Protein 4PXZ (pdb70)

Radius of gyration: 31.54 Å; Cα contacts (8 Å, |Δi|>4): 461; chains: 1; bounding box: 69×44×91 Å

Organism: Homo sapiens (NCBI:txid9606)

InterPro domains:
  IPR000276 G protein-coupled receptor, rhodopsin-like [PF00001] (49-298)
  IPR000276 G protein-coupled receptor, rhodopsin-like [PR00237] (27-51)
  IPR000276 G protein-coupled receptor, rhodopsin-like [PR00237] (59-80)
  IPR000276 G protein-coupled receptor, rhodopsin-like [PR00237] (104-126)
  IPR000276 G protein-coupled receptor, rhodopsin-like [PR00237] (140-161)
  IPR000276 G protein-coupled receptor, rhodopsin-like [PR00237] (190-213)
  IPR000276 G protein-coupled receptor, rhodopsin-like [PR00237] (234-258)
  IPR000276 G protein-coupled receptor, rhodopsin-like [PR00237] (280-306)
  IPR005394 P2Y12 purinoceptor [PR01569] (133-148)
  IPR005394 P2Y12 purinoceptor [PR01569] (218-246)
  IPR005394 P2Y12 purinoceptor [PR01569] (305-324)
  IPR005394 P2Y12 purinoceptor [cd15150] (26-310)
  IPR017452 GPCR, rhodopsin-like, 7TM [PS50262] (42-298)

Sequence (392 aa):
SLCTRDYKITQVLFPLLYTVLFFVGLITNGLAMRIFFQIRSKSNFIIFLKNTVISDLLMILTFPFKILSDAKLGTGPLRTFVCQVTSVIFYFTMYISISFLGLITIDRYQKTTRPPKNLLGAKILSVVIWAFMFLLSLPNMILTNRQPRDKNVKKCSFLKSEFGLVWHEIVNYICQVIFWINFLIVIVCYTLITKELYRSYVRTADLEDNWETLNDNLKVIEKADNAAQVKDALTKMRAAALDAQKATPPKLEDKSPDSPEMKDFRHHGFDILVGQIDDALKLANEGKVKEAQAAAEQLKTTRNAYIQKYLRGVGKVPRKKVNVKVFIIIAVFFICFVPFHFARIPYTLSQTRDVFDCTAENTLFYVKESTLWLTSLNACLNPFIYFFLCKSF

Structure (mmCIF, N/CA/C/O backbone):
data_4PXZ
#
_entry.id   4PXZ
#
_cell.length_a   65.110
_cell.length_b   104.170
_cell.length_c   169.430
_cell.angle_alpha   90.00
_cell.angle_beta   90.00
_cell.angle_gamma   90.00
#
_symmetry.space_group_name_H-M   'C 2 2 21'
#
loop_
_entity.id
_entity.type
_entity.pdbx_description
1 polymer 'P2Y purinoceptor 12, Soluble cytochrome b562'
2 non-polymer "2-(methylsulfanyl)adenosine 5'-(trihydrogen diphosphate)"
3 non-polymer CHOLESTEROL
4 non-polymer '(2R)-2,3-dihydroxypropyl (9Z)-octadec-9-enoate'
5 non-polymer DI(HYDROXYETHYL)ETHER
6 water water
#
loop_
_atom_site.group_PDB
_atom_site.id
_atom_site.type_symbol
_atom_site.label_atom_id
_atom_site.label_alt_id
_atom_site.label_comp_id
_atom_site.label_asym_id
_atom_site.label_entity_id
_atom_site.label_seq_id
_atom_site.pdbx_PDB_ins_code
_atom_site.Cartn_x
_atom_site.Cartn_y
_atom_site.Cartn_z
_atom_site.occupancy
_atom_site.B_iso_or_equiv
_atom_site.auth_seq_id
_atom_site.auth_comp_id
_atom_site.auth_asym_id
_atom_site.auth_atom_id
_atom_site.pdbx_PDB_model_num
ATOM 1 N N . SER A 1 24 ? 17.203 0.286 72.985 1.00 88.66 15 SER A N 1
ATOM 2 C CA . SER A 1 24 ? 16.713 1.342 73.869 1.00 89.49 15 SER A CA 1
ATOM 3 C C . SER A 1 24 ? 17.885 2.188 74.412 1.00 92.47 15 SER A C 1
ATOM 4 O O . SER A 1 24 ? 18.028 3.351 74.013 1.00 92.90 15 SER A O 1
ATOM 6 N N . LEU A 1 25 ? 18.740 1.590 75.287 1.00 86.67 16 LEU A N 1
ATOM 7 C CA . LEU A 1 25 ? 19.925 2.231 75.882 1.00 85.77 16 LEU A CA 1
ATOM 8 C C . LEU A 1 25 ? 21.024 2.476 74.835 1.00 84.88 16 LEU A C 1
ATOM 9 O O . LEU A 1 25 ? 21.948 3.263 75.076 1.00 85.05 16 LEU A O 1
ATOM 14 N N . CYS A 1 26 ? 20.911 1.797 73.676 1.00 76.69 17 CYS A N 1
ATOM 15 C CA . CYS A 1 26 ? 21.842 1.910 72.562 1.00 74.07 17 CYS A CA 1
ATOM 16 C C . CYS A 1 26 ? 21.623 3.215 71.798 1.00 78.30 17 CYS A C 1
ATOM 17 O O . CYS A 1 26 ? 20.488 3.557 71.449 1.00 77.82 17 CYS A O 1
ATOM 20 N N . THR A 1 27 ? 22.734 3.907 71.509 1.00 74.99 18 THR A N 1
ATOM 21 C CA . THR A 1 27 ? 22.775 5.168 70.764 1.00 75.16 18 THR A CA 1
ATOM 22 C C . THR A 1 27 ? 23.545 4.964 69.458 1.00 75.98 18 THR A C 1
ATOM 23 O O . THR A 1 27 ? 24.583 4.299 69.446 1.00 76.02 18 THR A O 1
ATOM 27 N N . ARG A 1 28 ? 23.034 5.545 68.367 1.00 69.75 19 ARG A N 1
ATOM 28 C CA . ARG A 1 28 ? 23.657 5.485 67.046 1.00 67.56 19 ARG A CA 1
ATOM 29 C C . ARG A 1 28 ? 24.118 6.888 66.642 1.00 72.79 19 ARG A C 1
ATOM 30 O O . ARG A 1 28 ? 23.327 7.835 66.690 1.00 73.32 19 ARG A O 1
ATOM 38 N N . ASP A 1 29 ? 25.399 7.024 66.266 1.00 69.87 20 ASP A N 1
ATOM 39 C CA . ASP A 1 29 ? 25.957 8.306 65.843 1.00 71.48 20 ASP A CA 1
ATOM 40 C C . ASP A 1 29 ? 25.516 8.607 64.401 1.00 74.81 20 ASP A C 1
ATOM 41 O O . ASP A 1 29 ? 25.888 7.885 63.468 1.00 73.44 20 ASP A O 1
ATOM 46 N N . TYR A 1 30 ? 24.685 9.651 64.242 1.00 71.43 21 TYR A N 1
ATOM 47 C CA . TYR A 1 30 ? 24.134 10.077 62.956 1.00 70.66 21 TYR A CA 1
ATOM 48 C C . TYR A 1 30 ? 24.781 11.397 62.472 1.00 76.07 21 TYR A C 1
ATOM 49 O O . TYR A 1 30 ? 24.355 11.936 61.450 1.00 76.42 21 TYR A O 1
ATOM 58 N N . LYS A 1 31 ? 25.816 11.895 63.180 1.00 73.05 22 LYS A N 1
ATOM 59 C CA . LYS A 1 31 ? 26.487 13.161 62.859 1.00 74.52 22 LYS A CA 1
ATOM 60 C C . LYS A 1 31 ? 27.264 13.113 61.539 1.00 78.41 22 LYS A C 1
ATOM 61 O O . LYS A 1 31 ? 27.290 14.115 60.827 1.00 79.53 22 LYS A O 1
ATOM 67 N N . ILE A 1 32 ? 27.891 11.977 61.216 1.00 74.14 23 ILE A N 1
ATOM 68 C CA . ILE A 1 32 ? 28.623 11.808 59.953 1.00 73.97 23 ILE A CA 1
ATOM 69 C C . ILE A 1 32 ? 27.594 11.409 58.864 1.00 77.08 23 ILE A C 1
ATOM 70 O O . ILE A 1 32 ? 27.674 11.889 57.734 1.00 77.64 23 ILE A O 1
ATOM 75 N N . THR A 1 33 ? 26.605 10.576 59.239 1.00 71.52 24 THR A N 1
ATOM 76 C CA . THR A 1 33 ? 25.517 10.093 58.396 1.00 69.74 24 THR A CA 1
ATOM 77 C C . THR A 1 33 ? 24.678 11.282 57.841 1.00 73.82 24 THR A C 1
ATOM 78 O O . THR A 1 33 ? 24.391 11.290 56.645 1.00 73.43 24 THR A O 1
ATOM 82 N N . GLN A 1 34 ? 24.320 12.280 58.685 1.00 70.54 25 GLN A N 1
ATOM 83 C CA . GLN A 1 34 ? 23.498 13.432 58.285 1.00 71.51 25 GLN A CA 1
ATOM 84 C C . GLN A 1 34 ? 24.234 14.423 57.343 1.00 76.33 25 GLN A C 1
ATOM 85 O O . GLN A 1 34 ? 23.578 15.263 56.723 1.00 77.53 25 GLN A O 1
ATOM 91 N N . VAL A 1 35 ? 25.569 14.334 57.239 1.00 71.63 26 VAL A N 1
ATOM 92 C CA . VAL A 1 35 ? 26.332 15.227 56.372 1.00 72.33 26 VAL A CA 1
ATOM 93 C C . VAL A 1 35 ? 26.810 14.456 55.131 1.00 74.39 26 VAL A C 1
ATOM 94 O O . VAL A 1 35 ? 26.684 14.970 54.019 1.00 74.62 26 VAL A O 1
ATOM 98 N N . LEU A 1 36 ? 27.346 13.234 55.317 1.00 68.45 27 LEU A N 1
ATOM 99 C CA . LEU A 1 36 ? 27.876 12.438 54.219 1.00 66.91 27 LEU A CA 1
ATOM 100 C C . LEU A 1 36 ? 26.775 11.905 53.289 1.00 69.38 27 LEU A C 1
ATOM 101 O O . LEU A 1 36 ? 26.853 12.170 52.088 1.00 69.68 27 LEU A O 1
ATOM 106 N N . PHE A 1 37 ? 25.776 11.159 53.815 1.00 63.73 28 PHE A N 1
ATOM 107 C CA . PHE A 1 37 ? 24.748 10.538 52.968 1.00 62.17 28 PHE A CA 1
ATOM 108 C C . PHE A 1 37 ? 23.812 11.555 52.274 1.00 67.33 28 PHE A C 1
ATOM 109 O O . PHE A 1 37 ? 23.742 11.460 51.045 1.00 66.60 28 PHE A O 1
ATOM 117 N N . PRO A 1 38 ? 23.181 12.575 52.925 1.00 65.76 29 PRO A N 1
ATOM 118 C CA . PRO A 1 38 ? 22.388 13.548 52.148 1.00 67.51 29 PRO A CA 1
ATOM 119 C C . PRO A 1 38 ? 23.211 14.241 51.051 1.00 73.20 29 PRO A C 1
ATOM 120 O O . PRO A 1 38 ? 22.680 14.429 49.964 1.00 73.61 29 PRO A O 1
ATOM 124 N N . LEU A 1 39 ? 24.509 14.549 51.303 1.00 70.59 30 LEU A N 1
ATOM 125 C CA . LEU A 1 39 ? 25.419 15.167 50.327 1.00 71.77 30 LEU A CA 1
ATOM 126 C C . LEU A 1 39 ? 25.709 14.202 49.163 1.00 73.43 30 LEU A C 1
ATOM 127 O O . LEU A 1 39 ? 25.733 14.637 48.008 1.00 73.77 30 LEU A O 1
ATOM 132 N N . LEU A 1 40 ? 25.913 12.897 49.468 1.00 67.26 31 LEU A N 1
ATOM 133 C CA . LEU A 1 40 ? 26.165 11.852 48.467 1.00 64.81 31 LEU A CA 1
ATOM 134 C C . LEU A 1 40 ? 24.923 11.585 47.614 1.00 66.98 31 LEU A C 1
ATOM 135 O O . LEU A 1 40 ? 25.047 11.402 46.403 1.00 67.81 31 LEU A O 1
ATOM 140 N N . TYR A 1 41 ? 23.733 11.552 48.246 1.00 61.07 32 TYR A N 1
ATOM 141 C CA . TYR A 1 41 ? 22.470 11.282 47.564 1.00 59.90 32 TYR A CA 1
ATOM 142 C C . TYR A 1 41 ? 21.994 12.477 46.721 1.00 67.36 32 TYR A C 1
ATOM 143 O O . TYR A 1 41 ? 21.427 12.243 45.649 1.00 67.84 32 TYR A O 1
ATOM 152 N N . THR A 1 42 ? 22.243 13.739 47.175 1.00 65.32 33 THR A N 1
ATOM 153 C CA . THR A 1 42 ? 21.894 14.963 46.432 1.00 67.45 33 THR A CA 1
ATOM 154 C C . THR A 1 42 ? 22.604 14.943 45.065 1.00 72.01 33 THR A C 1
ATOM 155 O O . THR A 1 42 ? 21.952 15.177 44.043 1.00 72.44 33 THR A O 1
ATOM 159 N N . VAL A 1 43 ? 23.922 14.622 45.054 1.00 67.93 34 VAL A N 1
ATOM 160 C CA . VAL A 1 43 ? 24.733 14.514 43.837 1.00 67.75 34 VAL A CA 1
ATOM 161 C C . VAL A 1 43 ? 24.071 13.476 42.921 1.00 71.60 34 VAL A C 1
ATOM 162 O O . VAL A 1 43 ? 23.747 13.811 41.784 1.00 72.60 34 VAL A O 1
ATOM 166 N N . LEU A 1 44 ? 23.782 12.261 43.453 1.00 66.44 35 LEU A N 1
ATOM 167 C CA . LEU A 1 44 ? 23.142 11.172 42.712 1.00 64.92 35 LEU A CA 1
ATOM 168 C C . LEU A 1 44 ? 21.740 11.528 42.204 1.00 69.89 35 LEU A C 1
ATOM 169 O O . LEU A 1 44 ? 21.355 11.040 41.142 1.00 69.27 35 LEU A O 1
ATOM 174 N N . PHE A 1 45 ? 20.985 12.368 42.941 1.00 67.83 36 PHE A N 1
ATOM 175 C CA . PHE A 1 45 ? 19.644 12.790 42.531 1.00 69.10 36 PHE A CA 1
ATOM 176 C C . PHE A 1 45 ? 19.705 13.673 41.272 1.00 75.59 36 PHE A C 1
ATOM 177 O O . PHE A 1 45 ? 18.980 13.401 40.312 1.00 75.83 36 PHE A O 1
ATOM 185 N N . PHE A 1 46 ? 20.568 14.708 41.267 1.00 73.88 37 PHE A N 1
ATOM 186 C CA . PHE A 1 46 ? 20.689 15.603 40.112 1.00 75.94 37 PHE A CA 1
ATOM 187 C C . PHE A 1 46 ? 21.377 14.891 38.944 1.00 79.99 37 PHE A C 1
ATOM 188 O O . PHE A 1 46 ? 20.895 15.013 37.817 1.00 81.09 37 PHE A O 1
ATOM 196 N N . VAL A 1 47 ? 22.446 14.098 39.209 1.00 74.79 38 VAL A N 1
ATOM 197 C CA . VAL A 1 47 ? 23.142 13.315 38.176 1.00 73.68 38 VAL A CA 1
ATOM 198 C C . VAL A 1 47 ? 22.137 12.300 37.573 1.00 77.77 38 VAL A C 1
ATOM 199 O O . VAL A 1 47 ? 22.078 12.165 36.354 1.00 77.99 38 VAL A O 1
ATOM 203 N N . GLY A 1 48 ? 21.333 11.662 38.429 1.00 73.74 39 GLY A N 1
ATOM 204 C CA . GLY A 1 48 ? 20.316 10.693 38.029 1.00 73.23 39 GLY A CA 1
ATOM 205 C C . GLY A 1 48 ? 19.142 11.261 37.248 1.00 80.30 39 GLY A C 1
ATOM 206 O O . GLY A 1 48 ? 18.637 10.596 36.337 1.00 79.24 39 GLY A O 1
ATOM 207 N N . LEU A 1 49 ? 18.682 12.488 37.605 1.00 80.00 40 LEU A N 1
ATOM 208 C CA . LEU A 1 49 ? 17.566 13.160 36.921 1.00 82.57 40 LEU A CA 1
ATOM 209 C C . LEU A 1 49 ? 17.932 13.569 35.496 1.00 89.26 40 LEU A C 1
ATOM 210 O O . LEU A 1 49 ? 17.097 13.453 34.598 1.00 89.77 40 LEU A O 1
ATOM 215 N N . ILE A 1 50 ? 19.171 14.058 35.297 1.00 87.24 41 ILE A N 1
ATOM 216 C CA . ILE A 1 50 ? 19.652 14.516 33.996 1.00 88.92 41 ILE A CA 1
ATOM 217 C C . ILE A 1 50 ? 20.028 13.316 33.102 1.00 92.33 41 ILE A C 1
ATOM 218 O O . ILE A 1 50 ? 19.887 13.420 31.885 1.00 93.66 41 ILE A O 1
ATOM 223 N N . THR A 1 51 ? 20.479 12.194 33.694 1.00 86.90 42 THR A N 1
ATOM 224 C CA . THR A 1 51 ? 20.873 10.985 32.959 1.00 85.43 42 THR A CA 1
ATOM 225 C C . THR A 1 51 ? 19.628 10.243 32.455 1.00 89.72 42 THR A C 1
ATOM 226 O O . THR A 1 51 ? 19.596 9.850 31.289 1.00 89.34 42 THR A O 1
ATOM 230 N N . ASN A 1 52 ? 18.619 10.049 33.328 1.00 86.86 43 ASN A N 1
ATOM 231 C CA . ASN A 1 52 ? 17.387 9.333 32.992 1.00 87.08 43 ASN A CA 1
ATOM 232 C C . ASN A 1 52 ? 16.368 10.228 32.280 1.00 94.36 43 ASN A C 1
ATOM 233 O O . ASN A 1 52 ? 15.467 9.712 31.615 1.00 93.82 43 ASN A O 1
ATOM 238 N N . GLY A 1 53 ? 16.541 11.543 32.396 1.00 93.98 44 GLY A N 1
ATOM 239 C CA . GLY A 1 53 ? 15.708 12.520 31.706 1.00 97.32 44 GLY A CA 1
ATOM 240 C C . GLY A 1 53 ? 16.071 12.541 30.237 1.00 103.97 44 GLY A C 1
ATOM 241 O O . GLY A 1 53 ? 15.191 12.553 29.372 1.00 105.47 44 GLY A O 1
ATOM 242 N N . LEU A 1 54 ? 17.386 12.472 29.955 1.00 100.77 45 LEU A N 1
ATOM 243 C CA . LEU A 1 54 ? 17.949 12.436 28.607 1.00 101.89 45 LEU A CA 1
ATOM 244 C C . LEU A 1 54 ? 18.089 10.977 28.116 1.00 105.00 45 LEU A C 1
ATOM 245 O O . LEU A 1 54 ? 18.867 10.690 27.201 1.00 104.55 45 LEU A O 1
ATOM 250 N N . ALA A 1 55 ? 17.310 10.067 28.728 1.00 100.90 46 ALA A N 1
ATOM 251 C CA . ALA A 1 55 ? 17.215 8.648 28.386 1.00 99.25 46 ALA A CA 1
ATOM 252 C C . ALA A 1 55 ? 15.764 8.310 28.076 1.00 104.97 46 ALA A C 1
ATOM 253 O O . ALA A 1 55 ? 15.500 7.507 27.189 1.00 104.56 46 ALA A O 1
ATOM 255 N N . MET A 1 56 ? 14.826 8.949 28.799 1.00 103.33 47 MET A N 1
ATOM 256 C CA . MET A 1 56 ? 13.388 8.774 28.621 1.00 104.92 47 MET A CA 1
ATOM 257 C C . MET A 1 56 ? 12.945 9.485 27.352 1.00 111.85 47 MET A C 1
ATOM 258 O O . MET A 1 56 ? 12.266 8.885 26.520 1.00 112.26 47 MET A O 1
ATOM 263 N N . ARG A 1 57 ? 13.390 10.746 27.177 1.00 109.98 48 ARG A N 1
ATOM 264 C CA . ARG A 1 57 ? 13.084 11.599 26.027 1.00 112.41 48 ARG A CA 1
ATOM 265 C C . ARG A 1 57 ? 13.685 11.059 24.719 1.00 115.39 48 ARG A C 1
ATOM 266 O O . ARG A 1 57 ? 13.302 11.521 23.644 1.00 1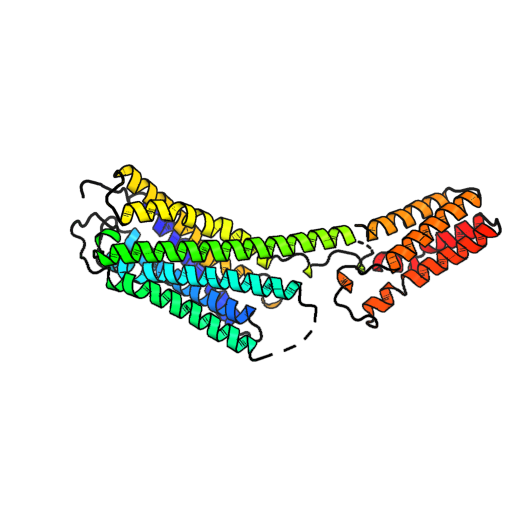17.76 48 ARG A O 1
ATOM 268 N N . ILE A 1 58 ? 14.600 10.077 24.808 1.00 108.41 49 ILE A N 1
ATOM 269 C CA . ILE A 1 58 ? 15.266 9.491 23.646 1.00 107.49 49 ILE A CA 1
ATOM 270 C C . ILE A 1 58 ? 14.759 8.057 23.386 1.00 109.82 49 ILE A C 1
ATOM 271 O O . ILE A 1 58 ? 14.375 7.763 22.250 1.00 110.95 49 ILE A O 1
ATOM 276 N N . PHE A 1 59 ? 14.771 7.172 24.417 1.00 103.33 50 PHE A N 1
ATOM 277 C CA . PHE A 1 59 ? 14.361 5.767 24.287 1.00 101.70 50 PHE A CA 1
ATOM 278 C C . PHE A 1 59 ? 12.850 5.593 24.112 1.00 106.82 50 PHE A C 1
ATOM 279 O O . PHE A 1 59 ? 12.445 4.643 23.442 1.00 106.47 50 PHE A O 1
ATOM 281 N N . PHE A 1 60 ? 12.014 6.485 24.691 1.00 104.58 51 PHE A N 1
ATOM 282 C CA . PHE A 1 60 ? 10.557 6.358 24.552 1.00 106.13 51 PHE A CA 1
ATOM 283 C C . PHE A 1 60 ? 10.040 6.949 23.226 1.00 111.83 51 PHE A C 1
ATOM 284 O O . PHE A 1 60 ? 8.850 6.816 22.921 1.00 113.36 51 PHE A O 1
ATOM 292 N N . GLN A 1 61 ? 10.939 7.547 22.423 1.00 107.89 52 GLN A N 1
ATOM 293 C CA . GLN A 1 61 ? 10.626 8.042 21.085 1.00 109.88 52 GLN A CA 1
ATOM 294 C C . GLN A 1 61 ? 10.700 6.870 20.107 1.00 112.02 52 GLN A C 1
ATOM 295 O O . GLN A 1 61 ? 9.838 6.742 19.234 1.00 113.76 52 GLN A O 1
ATOM 301 N N . ILE A 1 62 ? 11.725 5.995 20.288 1.00 104.47 53 ILE A N 1
ATOM 302 C CA . ILE A 1 62 ? 11.986 4.809 19.465 1.00 102.64 53 ILE A CA 1
ATOM 303 C C . ILE A 1 62 ? 10.939 3.712 19.782 1.00 104.56 53 ILE A C 1
ATOM 304 O O . ILE A 1 62 ? 10.494 3.582 20.927 1.00 103.27 53 ILE A O 1
ATOM 309 N N . ARG A 1 63 ? 10.537 2.954 18.744 1.00 100.40 54 ARG A N 1
ATOM 310 C CA . ARG A 1 63 ? 9.527 1.894 18.827 1.00 99.48 54 ARG A CA 1
ATOM 311 C C . ARG A 1 63 ? 10.055 0.624 19.516 1.00 97.12 54 ARG A C 1
ATOM 312 O O . ARG A 1 63 ? 11.255 0.343 19.480 1.00 93.98 54 ARG A O 1
ATOM 315 N N . SER A 1 64 ? 9.133 -0.144 20.127 1.00 91.94 55 SER A N 1
ATOM 316 C CA . SER A 1 64 ? 9.422 -1.401 20.810 1.00 89.00 55 SER A CA 1
ATOM 317 C C . SER A 1 64 ? 9.263 -2.572 19.846 1.00 92.75 55 SER A C 1
ATOM 318 O O . SER A 1 64 ? 8.262 -3.299 19.888 1.00 93.32 55 SER A O 1
ATOM 321 N N . LYS A 1 65 ? 10.258 -2.733 18.957 1.00 88.11 56 LYS A N 1
ATOM 322 C CA . LYS A 1 65 ? 10.280 -3.775 17.928 1.00 88.04 56 LYS A CA 1
ATOM 323 C C . LYS A 1 65 ? 11.037 -5.030 18.402 1.00 86.82 56 LYS A C 1
ATOM 324 O O . LYS A 1 65 ? 10.943 -6.081 17.754 1.00 87.11 56 LYS A O 1
ATOM 326 N N . SER A 1 66 ? 11.766 -4.921 19.537 1.00 77.88 57 SER A N 1
ATOM 327 C CA . SER A 1 66 ? 12.526 -6.026 20.134 1.00 73.67 57 SER A CA 1
ATOM 328 C C . SER A 1 66 ? 12.295 -6.127 21.653 1.00 73.95 57 SER A C 1
ATOM 329 O O . SER A 1 66 ? 11.902 -5.146 22.297 1.00 74.07 57 SER A O 1
ATOM 332 N N . ASN A 1 67 ? 12.557 -7.324 22.211 1.00 66.57 58 ASN A N 1
ATOM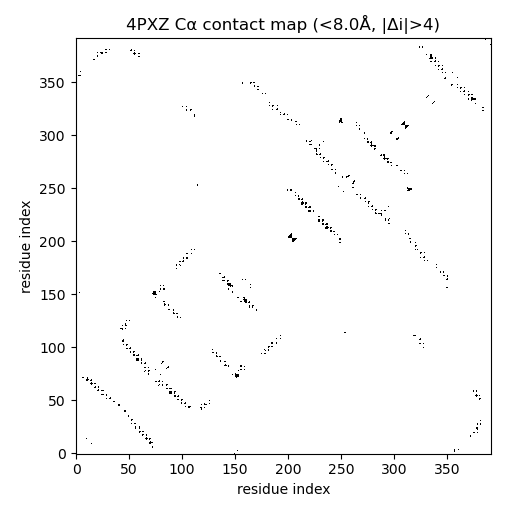 333 C CA . ASN A 1 67 ? 12.458 -7.639 23.633 1.00 63.48 58 ASN A CA 1
ATOM 334 C C . ASN A 1 67 ? 13.414 -6.774 24.442 1.00 65.04 58 ASN A C 1
ATOM 335 O O . ASN A 1 67 ? 13.033 -6.282 25.504 1.00 64.63 58 ASN A O 1
ATOM 340 N N . PHE A 1 68 ? 14.649 -6.580 23.920 1.00 59.46 59 PHE A N 1
ATOM 341 C CA . PHE A 1 68 ? 15.723 -5.786 24.509 1.00 57.30 59 PHE A CA 1
ATOM 342 C C . PHE A 1 68 ? 15.261 -4.365 24.834 1.00 63.18 59 PHE A C 1
ATOM 343 O O . PHE A 1 68 ? 15.481 -3.904 25.953 1.00 62.68 59 PHE A O 1
ATOM 351 N N . ILE A 1 69 ? 14.626 -3.684 23.867 1.00 62.00 60 ILE A N 1
ATOM 352 C CA . ILE A 1 69 ? 14.137 -2.313 24.026 1.00 63.09 60 ILE A CA 1
ATOM 353 C C . ILE A 1 69 ? 12.968 -2.298 25.018 1.00 68.23 60 ILE A C 1
ATOM 354 O O . ILE A 1 69 ? 12.885 -1.352 25.802 1.00 68.99 60 ILE A O 1
ATOM 359 N N . ILE A 1 70 ? 12.116 -3.357 25.038 1.00 64.54 61 ILE A N 1
ATOM 360 C CA . ILE A 1 70 ? 11.007 -3.469 26.003 1.00 64.15 61 ILE A CA 1
ATOM 361 C C . ILE A 1 70 ? 11.617 -3.544 27.412 1.00 64.32 61 ILE A C 1
ATOM 362 O O . ILE A 1 70 ? 11.205 -2.781 28.287 1.00 64.72 61 ILE A O 1
ATOM 367 N N . PHE A 1 71 ? 12.635 -4.410 27.597 1.00 58.04 62 PHE A N 1
ATOM 368 C CA . PHE A 1 71 ? 13.352 -4.608 28.865 1.00 55.35 62 PHE A CA 1
ATOM 369 C C . PHE A 1 71 ? 14.124 -3.357 29.261 1.00 61.88 62 PHE A C 1
ATOM 370 O O . PHE A 1 71 ? 14.166 -3.018 30.442 1.00 61.02 62 PHE A O 1
ATOM 378 N N . LEU A 1 72 ? 14.686 -2.649 28.266 1.00 61.01 63 LEU A N 1
ATOM 379 C CA . LEU A 1 72 ? 15.437 -1.404 28.443 1.00 61.31 63 LEU A CA 1
ATOM 380 C C . LEU A 1 72 ? 14.514 -0.245 28.867 1.00 66.11 63 LEU A C 1
ATOM 381 O O . LEU A 1 72 ? 14.919 0.589 29.676 1.00 65.27 63 LEU A O 1
ATOM 386 N N . LYS A 1 73 ? 13.279 -0.205 28.329 1.00 64.44 64 LYS A N 1
ATOM 387 C CA . LYS A 1 73 ? 12.269 0.810 28.662 1.00 65.68 64 LYS A CA 1
ATOM 388 C C . LYS A 1 73 ? 11.755 0.614 30.096 1.00 68.38 64 LYS A C 1
ATOM 389 O O . LYS A 1 73 ? 11.460 1.596 30.772 1.00 68.33 64 LYS A O 1
ATOM 395 N N . ASN A 1 74 ? 11.642 -0.646 30.553 1.00 64.29 65 ASN A N 1
ATOM 396 C CA . ASN A 1 74 ? 11.208 -0.966 31.918 1.00 63.98 65 ASN A CA 1
ATOM 397 C C . ASN A 1 74 ? 12.285 -0.550 32.919 1.00 67.57 65 ASN A C 1
ATOM 398 O O . ASN A 1 74 ? 11.964 -0.044 33.994 1.00 67.65 65 ASN A O 1
ATOM 403 N N . THR A 1 75 ? 13.563 -0.725 32.526 1.00 63.46 66 THR A N 1
ATOM 404 C CA . THR A 1 75 ? 14.766 -0.389 33.282 1.00 62.03 66 THR A CA 1
ATOM 405 C C . THR A 1 75 ? 14.862 1.140 33.482 1.00 67.85 66 THR A C 1
ATOM 406 O O . THR A 1 75 ? 15.166 1.562 34.594 1.00 67.22 66 THR A O 1
ATOM 410 N N . VAL A 1 76 ? 14.588 1.959 32.440 1.00 66.21 67 VAL A N 1
ATOM 411 C CA . VAL A 1 76 ? 14.686 3.420 32.559 1.00 67.20 67 VAL A CA 1
ATOM 412 C C . VAL A 1 76 ? 13.623 3.985 33.555 1.00 71.63 67 VAL A C 1
ATOM 413 O O . VAL A 1 76 ? 13.951 4.908 34.308 1.00 70.75 67 VAL A O 1
ATOM 417 N N . ILE A 1 77 ? 12.391 3.425 33.587 1.00 68.62 68 ILE A N 1
ATOM 418 C CA . ILE A 1 77 ? 11.366 3.962 34.482 1.00 69.32 68 ILE A CA 1
ATOM 419 C C . ILE A 1 77 ? 11.586 3.438 35.931 1.00 70.32 68 ILE A C 1
ATOM 420 O O . ILE A 1 77 ? 11.284 4.170 36.878 1.00 70.47 68 ILE A O 1
ATOM 425 N N . SER A 1 78 ? 12.125 2.206 36.100 1.00 63.96 69 SER A N 1
ATOM 426 C CA . SER A 1 78 ? 12.426 1.648 37.425 1.00 61.73 69 SER A CA 1
ATOM 427 C C . SER A 1 78 ? 13.581 2.425 38.057 1.00 64.41 69 SER A C 1
ATOM 428 O O . SER A 1 78 ? 13.623 2.567 39.276 1.00 63.62 69 SER A O 1
ATOM 431 N N . ASP A 1 79 ? 14.496 2.949 37.212 1.00 60.67 70 ASP A N 1
ATOM 432 C CA . ASP A 1 79 ? 15.603 3.820 37.604 1.00 59.82 70 ASP A CA 1
ATOM 433 C C . ASP A 1 79 ? 15.061 5.159 38.054 1.00 65.92 70 ASP A C 1
ATOM 434 O O . ASP A 1 79 ? 15.554 5.719 39.023 1.00 66.62 70 ASP A O 1
ATOM 439 N N . LEU A 1 80 ? 14.053 5.685 37.343 1.00 63.76 71 LEU A N 1
ATOM 440 C CA . LEU A 1 80 ? 13.477 6.978 37.666 1.00 65.32 71 LEU A CA 1
ATOM 441 C C . LEU A 1 80 ? 12.651 6.917 38.935 1.00 68.12 71 LEU A C 1
ATOM 442 O O . LEU A 1 80 ? 12.701 7.858 39.721 1.00 68.04 71 LEU A O 1
ATOM 447 N N . LEU A 1 81 ? 11.939 5.802 39.163 1.00 64.02 72 LEU A N 1
ATOM 448 C CA . LEU A 1 81 ? 11.159 5.597 40.381 1.00 64.17 72 LEU A CA 1
ATOM 449 C C . LEU A 1 81 ? 12.057 5.589 41.616 1.00 67.20 72 LEU A C 1
ATOM 450 O O . LEU A 1 81 ? 11.696 6.199 42.623 1.00 67.76 72 LEU A O 1
ATOM 455 N N . MET A 1 82 ? 13.238 4.939 41.535 1.00 62.18 73 MET A N 1
ATOM 456 C CA . MET A 1 82 ? 14.132 4.884 42.682 1.00 60.84 73 MET A CA 1
ATOM 457 C C . MET A 1 82 ? 14.937 6.189 42.863 1.00 63.45 73 MET A C 1
ATOM 458 O O . MET A 1 82 ? 15.346 6.464 43.987 1.00 63.10 73 MET A O 1
ATOM 463 N N . ILE A 1 83 ? 15.083 7.020 41.815 1.00 59.80 74 ILE A N 1
ATOM 464 C CA . ILE A 1 83 ? 15.756 8.326 41.909 1.00 59.93 74 ILE A CA 1
ATOM 465 C C . ILE A 1 83 ? 14.812 9.312 42.625 1.00 66.01 74 ILE A C 1
ATOM 466 O O . ILE A 1 83 ? 15.274 10.118 43.434 1.00 66.86 74 ILE A O 1
ATOM 471 N N . LEU A 1 84 ? 13.492 9.215 42.361 1.00 63.79 75 LEU A N 1
ATOM 472 C CA . LEU A 1 84 ? 12.458 10.077 42.961 1.00 65.57 75 LEU A CA 1
ATOM 473 C C . LEU A 1 84 ? 12.255 9.795 44.466 1.00 68.54 75 LEU A C 1
ATOM 474 O O . LEU A 1 84 ? 11.637 10.590 45.167 1.00 69.30 75 LEU A O 1
ATOM 479 N N . THR A 1 85 ? 12.790 8.664 44.938 1.00 63.86 76 THR A N 1
ATOM 480 C CA . THR A 1 85 ? 12.788 8.162 46.314 1.00 62.45 76 THR A CA 1
ATOM 481 C C . THR A 1 85 ? 13.852 8.916 47.159 1.00 64.62 76 THR A C 1
ATOM 482 O O . THR A 1 85 ? 13.666 9.080 48.367 1.00 65.10 76 THR A O 1
ATOM 486 N N . PHE A 1 86 ? 14.958 9.352 46.514 1.00 59.01 77 PHE A N 1
ATOM 487 C CA . PHE A 1 86 ? 16.103 10.019 47.139 1.00 57.62 77 PHE A CA 1
ATOM 488 C C . PHE A 1 86 ? 15.744 11.329 47.885 1.00 64.51 77 PHE A C 1
ATOM 489 O O . PHE A 1 86 ? 16.205 11.439 49.016 1.00 64.37 77 PHE A O 1
ATOM 497 N N . PRO A 1 87 ? 14.950 12.313 47.363 1.00 64.07 78 PRO A N 1
ATOM 498 C CA . PRO A 1 87 ? 14.681 13.538 48.160 1.00 65.78 78 PRO A CA 1
ATOM 499 C C . PRO A 1 87 ? 14.100 13.267 49.555 1.00 69.39 78 PRO A C 1
ATOM 500 O O . PRO A 1 87 ? 14.514 13.913 50.520 1.00 69.76 78 PRO A O 1
ATOM 504 N N . PHE A 1 88 ? 13.177 12.288 49.668 1.00 64.34 79 PHE A N 1
ATOM 505 C CA . PHE A 1 88 ? 12.559 11.884 50.930 1.00 62.91 79 PHE A CA 1
ATOM 506 C C . PHE A 1 88 ? 13.631 11.354 51.872 1.00 64.70 79 PHE A C 1
ATOM 507 O O . PHE A 1 88 ? 13.625 11.687 53.058 1.00 64.60 79 PHE A O 1
ATOM 515 N N . LYS A 1 89 ? 14.587 10.573 51.320 1.00 59.04 80 LYS A N 1
ATOM 516 C CA . LYS A 1 89 ? 15.704 10.001 52.069 1.00 56.43 80 LYS A CA 1
ATOM 517 C C . LYS A 1 89 ? 16.670 11.113 52.504 1.00 60.55 80 LYS A C 1
ATOM 518 O O . LYS A 1 89 ? 17.001 11.172 53.690 1.00 60.05 80 LYS A O 1
ATOM 524 N N . ILE A 1 90 ? 17.101 11.989 51.554 1.00 57.02 81 ILE A N 1
ATOM 525 C CA . ILE A 1 90 ? 18.029 13.111 51.783 1.00 57.66 81 ILE A CA 1
ATOM 526 C C . ILE A 1 90 ? 17.588 13.949 52.997 1.00 64.10 81 ILE A C 1
ATOM 527 O O . ILE A 1 90 ? 18.375 14.139 53.924 1.00 63.29 81 ILE A O 1
ATOM 532 N N . LEU A 1 91 ? 16.334 14.424 52.987 1.00 63.46 82 LEU A N 1
ATOM 533 C CA . LEU A 1 91 ? 15.785 15.299 54.020 1.00 65.53 82 LEU A CA 1
ATOM 534 C C . LEU A 1 91 ? 15.482 14.576 55.347 1.00 70.50 82 LEU A C 1
ATOM 535 O O . LEU A 1 91 ? 15.562 15.221 56.398 1.00 71.83 82 LEU A O 1
ATOM 540 N N . SER A 1 92 ? 15.150 13.265 55.322 1.00 65.95 83 SER A N 1
ATOM 541 C CA . SER A 1 92 ? 14.894 12.520 56.563 1.00 64.88 83 SER A CA 1
ATOM 542 C C . SER A 1 92 ? 16.219 12.163 57.242 1.00 68.35 83 SER A C 1
ATOM 543 O O . SER A 1 92 ? 16.327 12.257 58.470 1.00 68.18 83 SER A O 1
ATOM 546 N N . ASP A 1 93 ? 17.237 11.802 56.433 1.00 64.91 84 ASP A N 1
ATOM 547 C CA . ASP A 1 93 ? 18.578 11.455 56.909 1.00 64.39 84 ASP A CA 1
ATOM 548 C C . ASP A 1 93 ? 19.330 12.711 57.346 1.00 70.71 84 ASP A C 1
ATOM 549 O O . ASP A 1 93 ? 20.248 12.601 58.157 1.00 70.73 84 ASP A O 1
ATOM 554 N N . ALA A 1 94 ? 18.915 13.904 56.854 1.00 69.52 85 ALA A N 1
ATOM 555 C CA . ALA A 1 94 ? 19.489 15.203 57.233 1.00 70.97 85 ALA A CA 1
ATOM 556 C C . ALA A 1 94 ? 19.164 15.528 58.699 1.00 76.59 85 ALA A C 1
ATOM 557 O O . ALA A 1 94 ? 19.959 16.190 59.370 1.00 77.22 85 ALA A O 1
ATOM 559 N N . LYS A 1 95 ? 17.999 15.048 59.189 1.00 73.28 86 LYS A N 1
ATOM 560 C CA . LYS A 1 95 ? 17.552 15.219 60.570 1.00 73.79 86 LYS A CA 1
ATOM 561 C C . LYS A 1 95 ? 18.173 14.115 61.432 1.00 77.79 86 LYS A C 1
ATOM 562 O O . LYS A 1 95 ? 18.210 12.953 61.018 1.00 75.86 86 LYS A O 1
ATOM 568 N N . LEU A 1 96 ? 18.682 14.489 62.614 1.00 76.46 87 LEU A N 1
ATOM 569 C CA . LEU A 1 96 ? 19.326 13.582 63.566 1.00 75.56 87 LEU A CA 1
ATOM 570 C C . LEU A 1 96 ? 18.299 12.635 64.226 1.00 80.11 87 LEU A C 1
ATOM 571 O O . LEU A 1 96 ? 18.572 11.439 64.358 1.00 78.37 87 LEU A O 1
ATOM 576 N N . GLY A 1 97 ? 17.134 13.174 64.600 1.00 78.21 88 GLY A N 1
ATOM 577 C CA . GLY A 1 97 ? 16.046 12.414 65.214 1.00 77.51 88 GLY A CA 1
ATOM 578 C C . GLY A 1 97 ? 14.994 11.943 64.225 1.00 81.25 88 GLY A C 1
ATOM 579 O O . GLY A 1 97 ? 15.113 12.194 63.020 1.00 81.09 88 GLY A O 1
ATOM 580 N N . THR A 1 98 ? 13.943 11.260 64.731 1.00 77.12 89 THR A N 1
ATOM 581 C CA . THR A 1 98 ? 12.837 10.745 63.910 1.00 76.23 89 THR A CA 1
ATOM 582 C C . THR A 1 98 ? 11.781 11.856 63.681 1.00 80.55 89 THR A C 1
ATOM 583 O O . THR A 1 98 ? 11.901 12.952 64.234 1.00 82.26 89 THR A O 1
ATOM 587 N N . GLY A 1 99 ? 10.769 11.546 62.872 1.00 75.61 90 GLY A N 1
ATOM 588 C CA . GLY A 1 99 ? 9.671 12.450 62.545 1.00 76.73 90 GLY A CA 1
ATOM 589 C C . GLY A 1 99 ? 8.683 11.855 61.557 1.00 78.97 90 GLY A C 1
ATOM 590 O O . GLY A 1 99 ? 8.832 10.690 61.170 1.00 77.23 90 GLY A O 1
ATOM 591 N N . PRO A 1 100 ? 7.660 12.629 61.111 1.00 75.86 91 PRO A N 1
ATOM 592 C CA . PRO A 1 100 ? 6.684 12.075 60.153 1.00 75.04 91 PRO A CA 1
ATOM 593 C C . PRO A 1 100 ? 7.304 11.670 58.812 1.00 74.65 91 PRO A C 1
ATOM 594 O O . PRO A 1 100 ? 6.866 10.666 58.251 1.00 73.24 91 PRO A O 1
ATOM 598 N N . LEU A 1 101 ? 8.327 12.413 58.316 1.00 69.25 92 LEU A N 1
ATOM 599 C CA . LEU A 1 101 ? 8.995 12.110 57.043 1.00 67.31 92 LEU A CA 1
ATOM 600 C C . LEU A 1 101 ? 9.813 10.825 57.143 1.00 67.86 92 LEU A C 1
ATOM 601 O O . LEU A 1 101 ? 9.765 10.015 56.210 1.00 66.49 92 LEU A O 1
ATOM 606 N N . ARG A 1 102 ? 10.555 10.636 58.260 1.00 62.79 93 ARG A N 1
ATOM 607 C CA . ARG A 1 102 ? 11.357 9.429 58.493 1.00 59.89 93 ARG A CA 1
ATOM 608 C C . ARG A 1 102 ? 10.429 8.207 58.562 1.00 62.83 93 ARG A C 1
ATOM 609 O O . ARG A 1 102 ? 10.760 7.168 57.994 1.00 61.39 93 ARG A O 1
ATOM 617 N N . THR A 1 103 ? 9.247 8.357 59.192 1.00 60.68 94 THR A N 1
ATOM 618 C CA . THR A 1 103 ? 8.227 7.305 59.271 1.0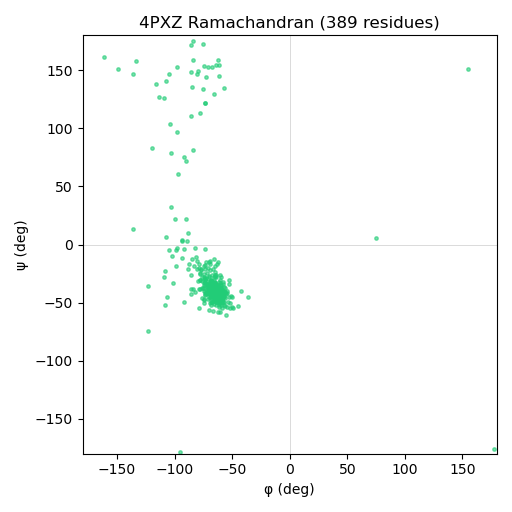0 59.92 94 THR A CA 1
ATOM 619 C C . THR A 1 103 ? 7.740 6.974 57.848 1.00 62.82 94 THR A C 1
ATOM 620 O O . THR A 1 103 ? 7.645 5.796 57.504 1.00 61.40 94 THR A O 1
ATOM 624 N N . PHE A 1 104 ? 7.502 8.014 57.018 1.00 60.08 95 PHE A N 1
ATOM 625 C CA . PHE A 1 104 ? 7.051 7.893 55.626 1.00 59.91 95 PHE A CA 1
ATOM 626 C C . PHE A 1 104 ? 8.107 7.184 54.747 1.00 62.23 95 PHE A C 1
ATOM 627 O O . PHE A 1 104 ? 7.734 6.398 53.880 1.00 62.52 95 PHE A O 1
ATOM 635 N N . VAL A 1 105 ? 9.405 7.449 54.979 1.00 56.89 96 VAL A N 1
ATOM 636 C CA . VAL A 1 105 ? 10.514 6.808 54.269 1.00 54.66 96 VAL A CA 1
ATOM 637 C C . VAL A 1 105 ? 10.521 5.302 54.624 1.00 58.15 96 VAL A C 1
ATOM 638 O O . VAL A 1 105 ? 10.553 4.456 53.731 1.00 56.88 96 VAL A O 1
ATOM 642 N N . CYS A 1 106 ? 10.436 4.990 55.923 1.00 55.98 97 CYS A N 1
ATOM 643 C CA . CYS A 1 106 ? 10.408 3.635 56.475 1.00 55.45 97 CYS A CA 1
ATOM 644 C C . CYS A 1 106 ? 9.263 2.800 55.903 1.00 58.25 97 CYS A C 1
ATOM 645 O O . CYS A 1 106 ? 9.447 1.633 55.563 1.00 55.36 97 CYS A O 1
ATOM 648 N N . GLN A 1 107 ? 8.078 3.414 55.830 1.00 56.88 98 GLN A N 1
ATOM 649 C CA . GLN A 1 107 ? 6.821 2.814 55.435 1.00 57.21 98 GLN A CA 1
ATOM 650 C C . GLN A 1 107 ? 6.593 2.802 53.923 1.00 60.94 98 GLN A C 1
ATOM 651 O O . GLN A 1 107 ? 6.024 1.832 53.432 1.00 60.61 98 GLN A O 1
ATOM 657 N N . VAL A 1 108 ? 6.985 3.859 53.181 1.00 57.26 99 VAL A N 1
ATOM 658 C CA . VAL A 1 108 ? 6.652 3.892 51.757 1.00 57.38 99 VAL A CA 1
ATOM 659 C C . VAL A 1 108 ? 7.880 4.044 50.827 1.00 60.49 99 VAL A C 1
ATOM 660 O O . VAL A 1 108 ? 8.216 3.075 50.147 1.00 58.48 99 VAL A O 1
ATOM 664 N N . THR A 1 109 ? 8.487 5.254 50.733 1.00 57.89 100 THR A N 1
ATOM 665 C CA . THR A 1 109 ? 9.550 5.561 49.761 1.00 56.52 100 THR A CA 1
ATOM 666 C C . THR A 1 109 ? 10.773 4.649 49.823 1.00 56.71 100 THR A C 1
ATOM 667 O O . THR A 1 109 ? 11.282 4.317 48.751 1.00 56.21 100 THR A O 1
ATOM 671 N N . SER A 1 110 ? 11.240 4.209 51.012 1.00 50.60 101 SER A N 1
ATOM 672 C CA . SER A 1 110 ? 12.406 3.303 51.001 1.00 47.65 101 SER A CA 1
ATOM 673 C C . SER A 1 110 ? 11.979 1.877 50.605 1.00 48.64 101 SER A C 1
ATOM 674 O O . SER A 1 110 ? 12.811 1.118 50.118 1.00 46.60 101 SER A O 1
ATOM 677 N N . VAL A 1 111 ? 10.680 1.538 50.762 1.00 45.97 102 VAL A N 1
ATOM 678 C CA . VAL A 1 111 ? 10.122 0.251 50.319 1.00 45.51 102 VAL A CA 1
ATOM 679 C C . VAL A 1 111 ? 10.076 0.267 48.779 1.00 50.63 102 VAL A C 1
ATOM 680 O O . VAL A 1 111 ? 10.445 -0.736 48.163 1.00 49.88 102 VAL A O 1
ATOM 684 N N . ILE A 1 112 ? 9.678 1.427 48.166 1.00 48.71 103 ILE A N 1
ATOM 685 C CA . ILE A 1 112 ? 9.628 1.624 46.709 1.00 49.10 103 ILE A CA 1
ATOM 686 C C . ILE A 1 112 ? 11.046 1.481 46.143 1.00 53.73 103 ILE A C 1
ATOM 687 O O . ILE A 1 112 ? 11.223 0.802 45.123 1.00 54.14 103 ILE A O 1
ATOM 692 N N . PHE A 1 113 ? 12.054 2.079 46.824 1.00 49.60 104 PHE A N 1
ATOM 693 C CA . PHE A 1 113 ? 13.457 1.962 46.416 1.00 48.25 104 PHE A CA 1
ATOM 694 C C . PHE A 1 113 ? 13.851 0.497 46.228 1.00 51.08 104 PHE A C 1
ATOM 695 O O . PHE A 1 113 ? 14.369 0.137 45.175 1.00 51.58 104 PHE A O 1
ATOM 703 N N . TYR A 1 114 ? 13.636 -0.329 47.264 1.00 45.47 105 TYR A N 1
ATOM 704 C CA . TYR A 1 114 ? 14.000 -1.737 47.254 1.00 43.40 105 TYR A CA 1
ATOM 705 C C . TYR A 1 114 ? 13.255 -2.543 46.205 1.00 48.75 105 TYR A C 1
ATOM 706 O O . TYR A 1 114 ? 13.900 -3.318 45.514 1.00 46.39 105 TYR A O 1
ATOM 715 N N . PHE A 1 115 ? 11.914 -2.383 46.075 1.00 49.82 106 PHE A N 1
ATOM 716 C CA . PHE A 1 115 ? 11.158 -3.179 45.107 1.00 51.18 106 PHE A CA 1
ATOM 717 C C . PHE A 1 115 ? 11.514 -2.779 43.645 1.00 55.31 106 PHE A C 1
ATOM 718 O O . PHE A 1 115 ? 11.547 -3.666 42.791 1.00 54.25 106 PHE A O 1
ATOM 726 N N . THR A 1 116 ? 11.866 -1.497 43.379 1.00 52.67 107 THR A N 1
ATOM 727 C CA . THR A 1 116 ? 12.293 -1.077 42.033 1.00 53.15 107 THR A CA 1
ATOM 728 C C . THR A 1 116 ? 13.758 -1.510 41.778 1.00 55.14 107 THR A C 1
ATOM 729 O O . THR A 1 116 ? 14.141 -1.687 40.614 1.00 55.04 107 THR A O 1
ATOM 733 N N . MET A 1 117 ? 14.569 -1.681 42.856 1.00 49.14 108 MET A N 1
ATOM 734 C CA . MET A 1 117 ? 15.957 -2.135 42.754 1.00 47.54 108 MET A CA 1
ATOM 735 C C . MET A 1 117 ? 15.982 -3.574 42.244 1.00 50.39 108 MET A C 1
ATOM 736 O O . MET A 1 117 ? 16.779 -3.899 41.363 1.00 50.52 108 MET A O 1
ATOM 741 N N . TYR A 1 118 ? 15.078 -4.423 42.764 1.00 45.58 109 TYR A N 1
ATOM 742 C CA . TYR A 1 118 ? 15.002 -5.824 42.359 1.00 44.32 109 TYR A CA 1
ATOM 743 C C . TYR A 1 118 ? 14.283 -5.964 41.018 1.00 49.54 109 TYR A C 1
ATOM 744 O O . TYR A 1 118 ? 14.4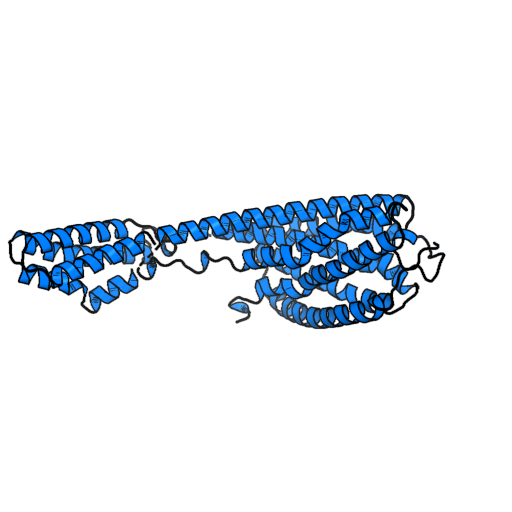73 -6.978 40.342 1.00 49.51 109 TYR A O 1
ATOM 753 N N . ILE A 1 119 ? 13.548 -4.910 40.589 1.00 46.46 110 ILE A N 1
ATOM 754 C CA . ILE A 1 119 ? 12.931 -4.845 39.268 1.00 47.15 110 ILE A CA 1
ATOM 755 C C . ILE A 1 119 ? 14.087 -4.663 38.262 1.00 50.13 110 ILE A C 1
ATOM 756 O O . ILE A 1 119 ? 14.165 -5.421 37.301 1.00 50.60 110 ILE A O 1
ATOM 761 N N . SER A 1 120 ? 15.022 -3.727 38.549 1.00 45.89 111 SER A N 1
ATOM 762 C CA . SER A 1 120 ? 16.232 -3.449 37.765 1.00 45.29 111 SER A CA 1
ATOM 763 C C . SER A 1 120 ? 17.109 -4.686 37.606 1.00 48.62 111 SER A C 1
ATOM 764 O O . SER A 1 120 ? 17.487 -4.999 36.478 1.00 49.71 111 SER A O 1
ATOM 767 N N . ILE A 1 121 ? 17.413 -5.399 38.719 1.00 43.57 112 ILE A N 1
ATOM 768 C CA . ILE A 1 121 ? 18.239 -6.620 38.741 1.00 42.03 112 ILE A CA 1
ATOM 769 C C . ILE A 1 121 ? 17.598 -7.714 37.853 1.00 47.50 112 ILE A C 1
ATOM 770 O O . ILE A 1 121 ? 18.321 -8.431 37.165 1.00 46.92 112 ILE A O 1
ATOM 775 N N . SER A 1 122 ? 16.255 -7.832 37.880 1.00 45.59 113 SER A N 1
ATOM 776 C CA . SER A 1 122 ? 15.499 -8.802 37.088 1.00 46.26 113 SER A CA 1
ATOM 777 C C . SER A 1 122 ? 15.623 -8.512 35.593 1.00 51.19 113 SER A C 1
ATOM 778 O O . SER A 1 122 ? 15.850 -9.442 34.814 1.00 51.01 113 SER A O 1
ATOM 781 N N . PHE A 1 123 ? 15.503 -7.225 35.197 1.00 47.78 114 PHE A N 1
ATOM 782 C CA . PHE A 1 123 ? 15.594 -6.836 33.793 1.00 48.16 114 PHE A CA 1
ATOM 783 C C . PHE A 1 123 ? 17.032 -6.888 33.291 1.00 49.55 114 PHE A C 1
ATOM 784 O O . PHE A 1 123 ? 17.232 -7.158 32.104 1.00 49.25 114 PHE A O 1
ATOM 792 N N . LEU A 1 124 ? 18.029 -6.698 34.189 1.00 43.72 115 LEU A N 1
ATOM 793 C CA . LEU A 1 124 ? 19.440 -6.789 33.810 1.00 41.58 115 LEU A CA 1
ATOM 794 C C . LEU A 1 124 ? 19.773 -8.230 33.498 1.00 46.10 115 LEU A C 1
ATOM 795 O O . LEU A 1 124 ? 20.464 -8.489 32.510 1.00 46.06 115 LEU A O 1
ATOM 800 N N . GLY A 1 125 ? 19.195 -9.150 34.273 1.00 43.39 116 GLY A N 1
ATOM 801 C CA . GLY A 1 125 ? 19.310 -10.588 34.069 1.00 43.57 116 GLY A CA 1
ATOM 802 C C . GLY A 1 125 ? 18.632 -11.000 32.774 1.00 50.62 116 GLY A C 1
ATOM 803 O O . GLY A 1 125 ? 19.157 -11.849 32.054 1.00 52.32 116 GLY A O 1
ATOM 804 N N . LEU A 1 126 ? 17.496 -10.343 32.427 1.00 47.05 117 LEU A N 1
ATOM 805 C CA . LEU A 1 126 ? 16.751 -10.604 31.195 1.00 47.75 117 LEU A CA 1
ATOM 806 C C . LEU A 1 126 ? 17.465 -10.038 29.968 1.00 51.73 117 LEU A C 1
ATOM 807 O O . LEU A 1 126 ? 17.512 -10.726 28.951 1.00 51.88 117 LEU A O 1
ATOM 812 N N . ILE A 1 127 ? 18.010 -8.796 30.055 1.00 48.43 118 ILE A N 1
ATOM 813 C CA . ILE A 1 127 ? 18.779 -8.122 28.990 1.00 48.67 118 ILE A CA 1
ATOM 814 C C . ILE A 1 127 ? 19.999 -8.991 28.610 1.00 52.78 118 ILE A C 1
ATOM 815 O O . ILE A 1 127 ? 20.291 -9.161 27.417 1.00 53.54 118 ILE A O 1
ATOM 820 N N . THR A 1 128 ? 20.660 -9.573 29.630 1.00 47.51 119 THR A N 1
ATOM 821 C CA . THR A 1 128 ? 21.829 -10.446 29.494 1.00 46.33 119 THR A CA 1
ATOM 822 C C . THR A 1 128 ? 21.456 -11.735 28.728 1.00 50.20 119 THR A C 1
ATOM 823 O O . THR A 1 128 ? 22.216 -12.133 27.849 1.00 49.33 119 THR A O 1
ATOM 827 N N . ILE A 1 129 ? 20.307 -12.377 29.061 1.00 47.96 120 ILE A N 1
ATOM 828 C CA . ILE A 1 129 ? 19.838 -13.599 28.374 1.00 49.29 120 ILE A CA 1
ATOM 829 C C . ILE A 1 129 ? 19.549 -13.243 26.902 1.00 54.53 120 ILE A C 1
ATOM 830 O O . ILE A 1 129 ? 19.976 -13.969 25.999 1.00 54.34 120 ILE A O 1
ATOM 835 N N . ASP A 1 130 ? 18.870 -12.095 26.685 1.00 51.73 121 ASP A N 1
ATOM 836 C CA . ASP A 1 130 ? 18.506 -11.560 25.376 1.00 53.56 121 ASP A CA 1
ATOM 837 C C . ASP A 1 130 ? 19.748 -11.299 24.520 1.00 57.59 121 ASP A C 1
ATOM 838 O O . ASP A 1 130 ? 19.817 -11.777 23.391 1.00 57.69 121 ASP A O 1
ATOM 843 N N . ARG A 1 131 ? 20.721 -10.562 25.074 1.00 53.60 122 ARG A N 1
ATOM 844 C CA . ARG A 1 131 ? 21.970 -10.220 24.403 1.00 52.92 122 ARG A CA 1
ATOM 845 C C . ARG A 1 131 ? 22.825 -11.470 24.158 1.00 56.90 122 ARG A C 1
ATOM 846 O O . ARG A 1 131 ? 23.451 -11.549 23.101 1.00 57.54 122 ARG A O 1
ATOM 854 N N . TYR A 1 132 ? 22.802 -12.467 25.074 1.00 52.56 123 TYR A N 1
ATOM 855 C CA . TYR A 1 132 ? 23.542 -13.713 24.85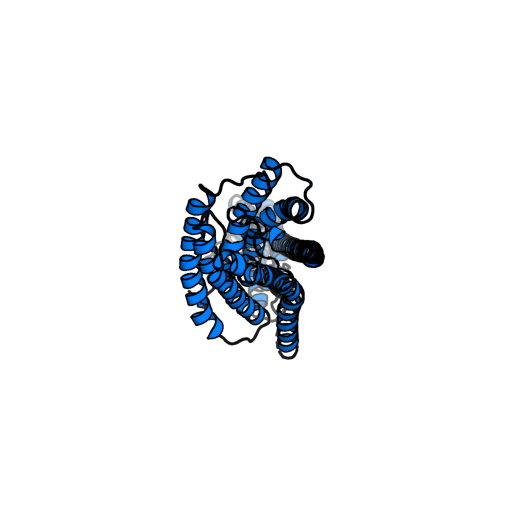1 1.00 52.02 123 TYR A CA 1
ATOM 856 C C . TYR A 1 132 ? 22.921 -14.497 23.679 1.00 57.15 123 TYR A C 1
ATOM 857 O O . TYR A 1 132 ? 23.656 -15.002 22.829 1.00 56.06 123 TYR A O 1
ATOM 866 N N . GLN A 1 133 ? 21.573 -14.597 23.646 1.00 55.48 124 GLN A N 1
ATOM 867 C CA . GLN A 1 133 ? 20.829 -15.312 22.603 1.00 56.74 124 GLN A CA 1
ATOM 868 C C . GLN A 1 133 ? 21.013 -14.671 21.222 1.00 62.19 124 GLN A C 1
ATOM 869 O O . GLN A 1 133 ? 20.986 -15.387 20.225 1.00 63.15 124 GLN A O 1
ATOM 875 N N . LYS A 1 134 ? 21.265 -13.352 21.173 1.00 59.53 125 LYS A N 1
ATOM 876 C CA . LYS A 1 134 ? 21.552 -12.611 19.946 1.00 61.18 125 LYS A CA 1
ATOM 877 C C . LYS A 1 134 ? 22.912 -13.028 19.350 1.00 67.44 125 LYS A C 1
ATOM 878 O O . LYS A 1 134 ? 23.072 -12.988 18.130 1.00 68.45 125 LYS A O 1
ATOM 884 N N . THR A 1 135 ? 23.887 -13.408 20.205 1.00 64.51 126 THR A N 1
ATOM 885 C CA . THR A 1 135 ? 25.234 -13.817 19.769 1.00 64.62 126 THR A CA 1
ATOM 886 C C . THR A 1 135 ? 25.214 -15.216 19.133 1.00 74.46 126 THR A C 1
ATOM 887 O O . THR A 1 135 ? 26.035 -15.492 18.256 1.00 74.44 126 THR A O 1
ATOM 891 N N . THR A 1 136 ? 24.283 -16.091 19.579 1.00 75.54 127 THR A N 1
ATOM 892 C CA . THR A 1 136 ? 24.127 -17.463 19.077 1.00 78.40 127 THR A CA 1
ATOM 893 C C . THR A 1 136 ? 23.239 -17.492 17.822 1.00 89.77 127 THR A C 1
ATOM 894 O O . THR A 1 136 ? 23.363 -18.412 17.009 1.00 91.15 127 THR A O 1
ATOM 898 N N . ARG A 1 137 ? 22.336 -16.493 17.686 1.00 90.34 128 ARG A N 1
ATOM 899 C CA . ARG A 1 137 ? 21.384 -16.309 16.583 1.00 93.68 128 ARG A CA 1
ATOM 900 C C . ARG A 1 137 ? 22.122 -16.238 15.218 1.00 101.66 128 ARG A C 1
ATOM 901 O O . ARG A 1 137 ? 23.129 -15.525 15.112 1.00 100.54 128 ARG A O 1
ATOM 909 N N . PRO A 1 138 ? 21.627 -16.957 14.173 1.00 101.58 129 PRO A N 1
ATOM 910 C CA . PRO A 1 138 ? 22.313 -16.930 12.866 1.00 107.29 129 PRO A CA 1
ATOM 911 C C . PRO A 1 138 ? 22.094 -15.617 12.104 1.00 148.90 129 PRO A C 1
ATOM 912 O O . PRO A 1 138 ? 22.494 -15.485 10.945 1.00 115.46 129 PRO A O 1
ATOM 916 N N . PRO A 1 144 ? 4.476 -9.602 16.668 1.00 111.17 135 PRO A N 1
ATOM 917 C CA . PRO A 1 144 ? 5.085 -10.827 17.207 1.00 109.29 135 PRO A CA 1
ATOM 918 C C . PRO A 1 144 ? 4.514 -11.248 18.567 1.00 111.52 135 PRO A C 1
ATOM 919 O O . PRO A 1 144 ? 4.069 -10.404 19.356 1.00 110.44 135 PRO A O 1
ATOM 921 N N . LYS A 1 145 ? 4.539 -12.574 18.830 1.00 106.79 136 LYS A N 1
ATOM 922 C CA . LYS A 1 145 ? 4.058 -13.194 20.070 1.00 105.16 136 LYS A CA 1
ATOM 923 C C . LYS A 1 145 ? 5.170 -13.221 21.131 1.00 102.13 136 LYS A C 1
ATOM 924 O O . LYS A 1 145 ? 4.875 -13.411 22.313 1.00 101.22 136 LYS A O 1
ATOM 926 N N . ASN A 1 146 ? 6.445 -13.034 20.703 1.00 93.56 137 ASN A N 1
ATOM 927 C CA . ASN A 1 146 ? 7.617 -12.967 21.587 1.00 88.18 137 ASN A CA 1
ATOM 928 C C . ASN A 1 146 ? 7.643 -11.606 22.282 1.00 85.77 137 ASN A C 1
ATOM 929 O O . ASN A 1 146 ? 8.111 -11.524 23.416 1.00 84.34 137 ASN A O 1
ATOM 934 N N . LEU A 1 147 ? 7.127 -10.547 21.605 1.00 79.29 138 LEU A N 1
ATOM 935 C CA . LEU A 1 147 ? 6.981 -9.191 22.150 1.00 76.80 138 LEU A CA 1
ATOM 936 C C . LEU A 1 147 ? 5.897 -9.214 23.214 1.00 79.31 138 LEU A C 1
ATOM 937 O O . LEU A 1 147 ? 6.030 -8.546 24.240 1.00 78.07 138 LEU A O 1
ATOM 942 N N . LEU A 1 148 ? 4.828 -10.003 22.967 1.00 75.85 139 LEU A N 1
ATOM 943 C CA . LEU A 1 148 ? 3.739 -10.226 23.909 1.00 75.61 139 LEU A CA 1
ATOM 944 C C . LEU A 1 148 ? 4.314 -10.946 25.127 1.00 77.56 139 LEU A C 1
ATOM 945 O O . LEU A 1 148 ? 4.123 -10.481 26.250 1.00 76.92 139 LEU A O 1
ATOM 950 N N . GLY A 1 149 ? 5.069 -12.019 24.879 1.00 72.90 140 GLY A N 1
ATOM 951 C CA . GLY A 1 149 ? 5.746 -12.804 25.904 1.00 70.87 140 GLY A CA 1
ATOM 952 C C . GLY A 1 149 ? 6.679 -11.969 26.761 1.00 72.94 140 GLY A C 1
ATOM 953 O O . GLY A 1 149 ? 6.713 -12.143 27.982 1.00 71.75 140 GLY A O 1
ATOM 954 N N . ALA A 1 150 ? 7.413 -11.025 26.126 1.00 68.58 141 ALA A N 1
ATOM 955 C CA . ALA A 1 150 ? 8.314 -10.093 26.811 1.00 65.96 141 ALA A CA 1
ATOM 956 C C . ALA A 1 150 ? 7.513 -9.074 27.623 1.00 70.65 141 ALA A C 1
ATOM 957 O O . ALA A 1 150 ? 7.941 -8.702 28.717 1.00 69.02 141 ALA A O 1
ATOM 959 N N . LYS A 1 151 ? 6.345 -8.636 27.090 1.00 70.01 142 LYS A N 1
ATOM 960 C CA . LYS A 1 151 ? 5.447 -7.678 27.742 1.00 70.89 142 LYS A CA 1
ATOM 961 C C . LYS A 1 151 ? 4.786 -8.293 28.970 1.00 75.29 142 LYS A C 1
ATOM 962 O O . LYS A 1 151 ? 4.755 -7.631 30.002 1.00 73.26 142 LYS A O 1
ATOM 968 N N . ILE A 1 152 ? 4.265 -9.546 28.869 1.00 74.82 143 ILE A N 1
ATOM 969 C CA . ILE A 1 152 ? 3.606 -10.223 29.996 1.00 75.98 143 ILE A C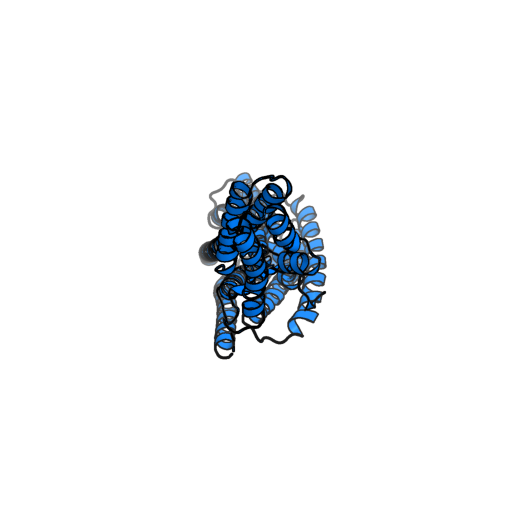A 1
ATOM 970 C C . ILE A 1 152 ? 4.637 -10.461 31.089 1.00 77.56 143 ILE A C 1
ATOM 971 O O . ILE A 1 152 ? 4.335 -10.215 32.256 1.00 77.64 143 ILE A O 1
ATOM 976 N N . LEU A 1 153 ? 5.864 -10.882 30.696 1.00 71.50 144 LEU A N 1
ATOM 977 C CA . LEU A 1 153 ? 7.000 -11.134 31.585 1.00 68.28 144 LEU A CA 1
ATOM 978 C C . LEU A 1 153 ? 7.390 -9.855 32.330 1.00 69.30 144 LEU A C 1
ATOM 979 O O . LEU A 1 153 ? 7.666 -9.911 33.529 1.00 67.06 144 LEU A O 1
ATOM 984 N N . SER A 1 154 ? 7.383 -8.708 31.626 1.00 65.41 145 SER A N 1
ATOM 985 C CA . SER A 1 154 ? 7.690 -7.412 32.217 1.00 64.04 145 SER A CA 1
ATOM 986 C C . SER A 1 154 ? 6.638 -7.033 33.273 1.00 69.15 145 SER A C 1
ATOM 987 O O . SER A 1 154 ? 7.014 -6.552 34.335 1.00 67.97 145 SER A O 1
ATOM 990 N N . VAL A 1 155 ? 5.337 -7.297 33.000 1.00 67.51 146 VAL A N 1
ATOM 991 C CA . VAL A 1 155 ? 4.220 -7.015 33.916 1.00 68.18 146 VAL A CA 1
ATOM 992 C C . VAL A 1 155 ? 4.343 -7.904 35.164 1.00 70.28 146 VAL A C 1
ATOM 993 O O . VAL A 1 155 ? 4.180 -7.401 36.280 1.00 68.96 146 VAL A O 1
ATOM 997 N N . VAL A 1 156 ? 4.647 -9.211 34.965 1.00 66.20 147 VAL A N 1
ATOM 998 C CA . VAL A 1 156 ? 4.793 -10.217 36.026 1.00 64.90 147 VAL A CA 1
ATOM 999 C C . VAL A 1 156 ? 5.925 -9.809 37.004 1.00 64.58 147 VAL A C 1
ATOM 1000 O O . VAL A 1 156 ? 5.733 -9.920 38.216 1.00 64.15 147 VAL A O 1
ATOM 1004 N N . ILE A 1 157 ? 7.064 -9.300 36.489 1.00 57.89 148 ILE A N 1
ATOM 1005 C CA . ILE A 1 157 ? 8.191 -8.861 37.323 1.00 55.00 148 ILE A CA 1
ATOM 1006 C C . ILE A 1 157 ? 7.747 -7.711 38.243 1.00 59.51 148 ILE A C 1
ATOM 1007 O O . ILE A 1 157 ? 7.978 -7.792 39.448 1.00 59.07 148 ILE A O 1
ATOM 1012 N N . TRP A 1 158 ? 7.091 -6.677 37.679 1.00 57.18 149 TRP A N 1
ATOM 1013 C CA . TRP A 1 158 ? 6.596 -5.501 38.399 1.00 57.24 149 TRP A CA 1
ATOM 1014 C C . TRP A 1 158 ? 5.547 -5.884 39.466 1.00 62.87 149 TRP A C 1
ATOM 1015 O O . TRP A 1 158 ? 5.695 -5.494 40.626 1.00 60.99 149 TRP A O 1
ATOM 1026 N N . ALA A 1 159 ? 4.516 -6.672 39.071 1.00 62.47 150 ALA A N 1
ATOM 1027 C CA . ALA A 1 159 ? 3.425 -7.144 39.929 1.00 63.56 150 ALA A CA 1
ATOM 1028 C C . ALA A 1 159 ? 3.944 -8.002 41.075 1.00 67.62 150 ALA A C 1
ATOM 1029 O O . ALA A 1 159 ? 3.476 -7.836 42.201 1.00 66.94 150 ALA A O 1
ATOM 1031 N N . PHE A 1 160 ? 4.930 -8.888 40.803 1.00 64.53 151 PHE A N 1
ATOM 1032 C CA . PHE A 1 160 ? 5.518 -9.754 41.825 1.00 63.49 151 PHE A CA 1
ATOM 1033 C C . PHE A 1 160 ? 6.256 -8.940 42.902 1.00 65.87 151 PHE A C 1
ATOM 1034 O O . PHE A 1 160 ? 6.066 -9.218 44.083 1.00 64.97 151 PHE A O 1
ATOM 1042 N N . MET A 1 161 ? 7.098 -7.961 42.500 1.00 61.79 152 MET A N 1
ATOM 1043 C CA . MET A 1 161 ? 7.849 -7.115 43.442 1.00 60.44 152 MET A CA 1
ATOM 1044 C C . MET A 1 161 ? 6.927 -6.255 44.280 1.00 65.83 152 MET A C 1
ATOM 1045 O O . MET A 1 161 ? 7.236 -5.976 45.439 1.00 65.21 152 MET A O 1
ATOM 1050 N N . PHE A 1 162 ? 5.794 -5.846 43.689 1.00 64.56 153 PHE A N 1
ATOM 1051 C CA . PHE A 1 162 ? 4.730 -5.066 44.310 1.00 65.81 153 PHE A CA 1
ATOM 1052 C C . PHE A 1 162 ? 4.004 -5.915 45.375 1.00 69.24 153 PHE A C 1
ATOM 1053 O O . PHE A 1 162 ? 3.673 -5.405 46.443 1.00 68.28 153 PHE A O 1
ATOM 1061 N N . LEU A 1 163 ? 3.772 -7.213 45.061 1.00 66.86 154 LEU A N 1
ATOM 1062 C CA . LEU A 1 163 ? 3.136 -8.235 45.901 1.00 67.12 154 LEU A CA 1
ATOM 1063 C C . LEU A 1 163 ? 3.938 -8.413 47.186 1.00 67.54 154 LEU A C 1
ATOM 1064 O O . LEU A 1 163 ? 3.343 -8.458 48.261 1.00 67.35 154 LEU A O 1
ATOM 1069 N N . LEU A 1 164 ? 5.287 -8.501 47.073 1.00 61.43 155 LEU A N 1
ATOM 1070 C CA . LEU A 1 164 ? 6.206 -8.638 48.212 1.00 59.11 155 LEU A CA 1
ATOM 1071 C C . LEU A 1 164 ? 6.317 -7.355 49.024 1.00 61.38 155 LEU A C 1
ATOM 1072 O O . LEU A 1 164 ? 6.457 -7.424 50.245 1.00 60.98 155 LEU A O 1
ATOM 1077 N N . SER A 1 165 ? 6.332 -6.193 48.339 1.00 57.50 156 SER A N 1
ATOM 1078 C CA . SER A 1 165 ? 6.509 -4.864 48.930 1.00 56.90 156 SER A CA 1
ATOM 1079 C C . SER A 1 165 ? 5.331 -4.399 49.784 1.00 62.26 156 SER A C 1
ATOM 1080 O O . SER A 1 165 ? 5.558 -3.787 50.824 1.00 60.89 156 SER A O 1
ATOM 1083 N N . LEU A 1 166 ? 4.089 -4.642 49.324 1.00 61.65 157 LEU A N 1
ATOM 1084 C CA . LEU A 1 166 ? 2.852 -4.187 49.960 1.00 63.60 157 LEU A CA 1
ATOM 1085 C C . LEU A 1 166 ? 2.733 -4.550 51.467 1.00 65.70 157 LEU A C 1
ATOM 1086 O O . LEU A 1 166 ? 2.499 -3.614 52.243 1.00 65.27 157 LEU A O 1
ATOM 1091 N N . PRO A 1 167 ? 2.941 -5.812 51.948 1.00 60.54 158 PRO A N 1
ATOM 1092 C CA . PRO A 1 167 ? 2.834 -6.055 53.401 1.00 59.47 158 PRO A CA 1
ATOM 1093 C C . PRO A 1 167 ? 3.904 -5.317 54.220 1.00 61.12 158 PRO A C 1
ATOM 1094 O O . PRO A 1 167 ? 3.639 -5.017 55.381 1.00 62.21 158 PRO A O 1
ATOM 1098 N N . ASN A 1 168 ? 5.065 -4.961 53.618 1.00 54.83 159 ASN A N 1
ATOM 1099 C CA . ASN A 1 168 ? 6.123 -4.191 54.295 1.00 52.94 159 ASN A CA 1
ATOM 1100 C C . ASN A 1 168 ? 5.651 -2.773 54.597 1.00 57.56 159 ASN A C 1
ATOM 1101 O O . ASN A 1 168 ? 6.040 -2.212 55.614 1.00 56.96 159 ASN A O 1
ATOM 1106 N N . MET A 1 169 ? 4.821 -2.199 53.709 1.00 55.63 160 MET A N 1
ATOM 1107 C CA . MET A 1 169 ? 4.241 -0.857 53.835 1.00 56.39 160 MET A CA 1
ATOM 1108 C C . MET A 1 169 ? 3.144 -0.834 54.903 1.00 62.30 160 MET A C 1
ATOM 1109 O O . MET A 1 169 ? 3.077 0.091 55.711 1.00 63.64 160 MET A O 1
ATOM 1114 N N . ILE A 1 170 ? 2.299 -1.869 54.910 1.00 58.15 161 ILE A N 1
ATOM 1115 C CA . ILE A 1 170 ? 1.147 -2.015 55.796 1.00 58.36 161 ILE A CA 1
ATOM 1116 C C . ILE A 1 170 ? 1.579 -2.419 57.225 1.00 61.70 161 ILE A C 1
ATOM 1117 O O . ILE A 1 170 ? 1.000 -1.925 58.193 1.00 61.80 161 ILE A O 1
ATOM 1122 N N . LEU A 1 171 ? 2.594 -3.275 57.367 1.00 57.43 162 LEU A N 1
ATOM 1123 C CA . LEU A 1 171 ? 2.976 -3.735 58.704 1.00 56.78 162 LEU A CA 1
ATOM 1124 C C . LEU A 1 171 ? 4.017 -2.824 59.424 1.00 60.29 162 LEU A C 1
ATOM 1125 O O . LEU A 1 171 ? 4.469 -3.169 60.511 1.00 58.98 162 LEU A O 1
ATOM 1130 N N . THR A 1 172 ? 4.313 -1.631 58.865 1.00 58.14 163 THR A N 1
ATOM 1131 C CA . THR A 1 172 ? 5.150 -0.592 59.487 1.00 57.53 163 THR A CA 1
ATOM 1132 C C . THR A 1 172 ? 4.148 0.387 60.130 1.00 64.30 163 THR A C 1
ATOM 1133 O O . THR A 1 172 ? 4.048 1.548 59.722 1.00 65.01 163 THR A O 1
ATOM 1137 N N . ASN A 1 173 ? 3.343 -0.123 61.082 1.00 62.42 164 ASN A N 1
ATOM 1138 C CA . ASN A 1 173 ? 2.228 0.604 61.697 1.00 64.73 164 ASN A CA 1
ATOM 1139 C C . ASN A 1 173 ? 2.509 1.175 63.099 1.00 70.05 164 ASN A C 1
ATOM 1140 O O . ASN A 1 173 ? 1.680 1.941 63.610 1.00 71.55 164 ASN A O 1
ATOM 1145 N N . ARG A 1 174 ? 3.642 0.813 63.723 1.00 65.30 165 ARG A N 1
ATOM 1146 C CA . ARG A 1 174 ? 3.965 1.306 65.066 1.00 65.23 165 ARG A CA 1
ATOM 1147 C C . ARG A 1 174 ? 4.558 2.718 65.014 1.00 71.06 165 ARG A C 1
ATOM 1148 O O . ARG A 1 174 ? 5.240 3.075 64.058 1.00 69.85 165 ARG A O 1
ATOM 1156 N N . GLN A 1 175 ? 4.264 3.522 66.038 1.00 71.35 166 GLN A N 1
ATOM 1157 C CA . GLN A 1 175 ? 4.774 4.884 66.213 1.00 72.62 166 GLN A CA 1
ATOM 1158 C C . GLN A 1 175 ? 6.143 4.834 66.922 1.00 76.34 166 GLN A C 1
ATOM 1159 O O . GLN A 1 175 ? 6.354 3.922 67.732 1.00 74.02 166 GLN A O 1
ATOM 1165 N N . PRO A 1 176 ? 7.088 5.777 66.661 1.00 74.98 167 PRO A N 1
ATOM 1166 C CA . PRO A 1 176 ? 8.380 5.731 67.384 1.00 74.36 167 PRO A CA 1
ATOM 1167 C C . PRO A 1 176 ? 8.234 6.175 68.861 1.00 80.46 167 PRO A C 1
ATOM 1168 O O . PRO A 1 176 ? 7.745 7.276 69.137 1.00 82.42 167 PRO A O 1
ATOM 1172 N N . ARG A 1 177 ? 8.618 5.288 69.804 1.00 75.52 168 ARG A N 1
ATOM 1173 C CA . ARG A 1 177 ? 8.533 5.513 71.252 1.00 75.85 168 ARG A CA 1
ATOM 1174 C C . ARG A 1 177 ? 9.636 6.489 71.721 1.00 78.67 168 ARG A C 1
ATOM 1175 O O . ARG A 1 177 ? 9.369 7.333 72.576 1.00 78.94 168 ARG A O 1
ATOM 1180 N N . ASP A 1 178 ? 10.869 6.358 71.169 1.00 73.23 169 ASP A N 1
ATOM 1181 C CA . ASP A 1 178 ? 12.018 7.232 71.439 1.00 72.49 169 ASP A CA 1
ATOM 1182 C C . ASP A 1 178 ? 12.257 8.058 70.179 1.00 75.76 169 ASP A C 1
ATOM 1183 O O . ASP A 1 178 ? 12.394 7.484 69.099 1.00 74.29 169 ASP A O 1
ATOM 1188 N N . LYS A 1 179 ? 12.296 9.397 70.309 1.00 73.83 170 LYS A N 1
ATOM 1189 C CA . LYS A 1 179 ? 12.475 10.302 69.171 1.00 74.78 170 LYS A CA 1
ATOM 1190 C C . LYS A 1 179 ? 13.890 10.217 68.553 1.00 77.45 170 LYS A C 1
ATOM 1191 O O . LYS A 1 179 ? 14.069 10.581 67.391 1.00 77.60 170 LYS A O 1
ATOM 1197 N N . ASN A 1 180 ? 14.877 9.747 69.315 1.00 72.59 171 ASN A N 1
ATOM 1198 C CA . ASN A 1 180 ? 16.247 9.656 68.826 1.00 71.41 171 ASN A CA 1
ATOM 1199 C C . ASN A 1 180 ? 16.465 8.407 67.965 1.00 72.05 171 ASN A C 1
ATOM 1200 O O . ASN A 1 180 ? 17.405 8.388 67.169 1.00 71.26 171 ASN A O 1
ATOM 1205 N N . VAL A 1 181 ? 15.598 7.379 68.112 1.00 66.32 172 VAL A N 1
ATOM 1206 C CA . VAL A 1 181 ? 15.688 6.099 67.391 1.00 63.45 172 VAL A CA 1
ATOM 1207 C C . VAL A 1 181 ? 14.990 6.208 66.021 1.00 64.73 172 VAL A C 1
ATOM 1208 O O . VAL A 1 181 ? 13.761 6.300 65.948 1.00 65.05 172 VAL A O 1
ATOM 1212 N N . LYS A 1 182 ? 15.795 6.170 64.940 1.00 58.75 173 LYS A N 1
ATOM 1213 C CA . LYS A 1 182 ? 15.330 6.284 63.552 1.00 57.57 173 LYS A CA 1
ATOM 1214 C C . LYS A 1 182 ? 15.183 4.926 62.818 1.00 58.69 173 LYS A C 1
ATOM 1215 O O . LYS A 1 182 ? 14.710 4.922 61.675 1.00 58.63 173 LYS A O 1
ATOM 1221 N N . LYS A 1 183 ? 15.577 3.792 63.442 1.00 52.75 174 LYS A N 1
ATOM 1222 C CA . LYS A 1 183 ? 15.508 2.484 62.776 1.00 51.48 174 LYS A CA 1
ATOM 1223 C C . LYS A 1 183 ? 14.074 2.025 62.482 1.00 56.28 174 LYS A C 1
ATOM 1224 O O . LYS A 1 183 ? 13.223 2.050 63.372 1.00 57.79 174 LYS A O 1
ATOM 1230 N N . CYS A 1 184 ? 13.826 1.611 61.211 1.00 51.44 175 CYS A N 1
ATOM 1231 C CA . CYS A 1 184 ? 12.531 1.156 60.693 1.00 52.05 175 CYS A CA 1
ATOM 1232 C C . CYS A 1 184 ? 12.010 -0.072 61.430 1.00 52.85 175 CYS A C 1
ATOM 1233 O O . CYS A 1 184 ? 10.797 -0.264 61.469 1.00 53.50 175 CYS A O 1
ATOM 1236 N N . SER A 1 185 ? 12.906 -0.933 61.939 1.00 47.13 176 SER A N 1
ATOM 1237 C CA . SER A 1 185 ? 12.543 -2.161 62.656 1.00 47.09 176 SER A CA 1
ATOM 1238 C C . SER A 1 185 ? 11.687 -1.882 63.907 1.00 53.00 176 SER A C 1
ATOM 1239 O O . SER A 1 185 ? 10.888 -2.735 64.295 1.00 53.60 176 SER A O 1
ATOM 1242 N N . PHE A 1 186 ? 11.846 -0.694 64.523 1.00 50.26 177 PHE A N 1
ATOM 1243 C CA . PHE A 1 186 ? 11.115 -0.297 65.725 1.00 51.85 177 PHE A CA 1
ATOM 1244 C C . PHE A 1 186 ? 9.706 0.197 65.384 1.00 55.30 177 PHE A C 1
ATOM 1245 O O . PHE A 1 186 ? 8.859 0.279 66.273 1.00 56.01 177 PHE A O 1
ATOM 1253 N N . LEU A 1 187 ? 9.446 0.474 64.096 1.00 50.93 178 LEU A N 1
ATOM 1254 C CA . LEU A 1 187 ? 8.150 0.910 63.587 1.00 51.37 178 LEU A CA 1
ATOM 1255 C C . LEU A 1 187 ? 7.314 -0.274 63.096 1.00 53.65 178 LEU A C 1
ATOM 1256 O O . LEU A 1 187 ? 6.202 -0.073 62.617 1.00 54.79 178 LEU A O 1
ATOM 1261 N N . LYS A 1 188 ? 7.820 -1.500 63.249 1.00 48.55 179 LYS A N 1
ATOM 1262 C CA . LYS A 1 188 ? 7.152 -2.688 62.727 1.00 48.92 179 LYS A CA 1
ATOM 1263 C C . LYS A 1 188 ? 6.454 -3.558 63.758 1.00 53.58 179 LYS A C 1
ATOM 1264 O O . LYS A 1 188 ? 6.932 -3.745 64.881 1.00 52.52 179 LYS A O 1
ATOM 1270 N N . SER A 1 189 ? 5.354 -4.167 63.317 1.00 51.36 180 SER A N 1
ATOM 1271 C CA . SER A 1 189 ? 4.599 -5.140 64.096 1.00 52.39 180 SER A CA 1
ATOM 1272 C C . SER A 1 189 ? 5.358 -6.500 64.114 1.00 56.18 180 SER A C 1
ATOM 1273 O O . SER A 1 189 ? 6.351 -6.649 63.395 1.00 55.04 180 SER A O 1
ATOM 1276 N N . GLU A 1 190 ? 4.891 -7.483 64.919 1.00 53.22 181 GLU A N 1
ATOM 1277 C CA . GLU A 1 190 ? 5.507 -8.816 64.996 1.00 52.12 181 GLU A CA 1
ATOM 1278 C C . GLU A 1 190 ? 5.563 -9.471 63.605 1.00 54.75 181 GLU A C 1
ATOM 1279 O O . GLU A 1 190 ? 6.656 -9.828 63.172 1.00 53.60 181 GLU A O 1
ATOM 1282 N N . PHE A 1 191 ? 4.421 -9.558 62.878 1.00 51.58 182 PHE A N 1
ATOM 1283 C CA . PHE A 1 191 ? 4.406 -10.146 61.537 1.00 51.33 182 PHE A CA 1
ATOM 1284 C C . PHE A 1 191 ? 5.175 -9.270 60.524 1.00 55.57 182 PHE A C 1
ATOM 1285 O O . PHE A 1 191 ? 5.709 -9.805 59.548 1.00 55.03 182 PHE A O 1
ATOM 1293 N N . GLY A 1 192 ? 5.259 -7.964 60.790 1.00 52.06 183 GLY A N 1
ATOM 1294 C CA . GLY A 1 192 ? 6.028 -7.021 59.987 1.00 51.01 183 GLY A CA 1
ATOM 1295 C C . GLY A 1 192 ? 7.500 -7.383 59.964 1.00 54.04 183 GLY A C 1
ATOM 1296 O O . GLY A 1 192 ? 8.130 -7.369 58.904 1.00 53.69 183 GLY A O 1
ATOM 1297 N N . LEU A 1 193 ? 8.029 -7.776 61.129 1.00 49.64 184 LEU A N 1
ATOM 1298 C CA . LEU A 1 193 ? 9.409 -8.213 61.322 1.00 48.08 184 LEU A CA 1
ATOM 1299 C C . LEU A 1 193 ? 9.635 -9.567 60.647 1.00 53.57 184 LEU A C 1
ATOM 1300 O O . LEU A 1 193 ? 10.716 -9.803 60.102 1.00 53.08 184 LEU A O 1
ATOM 1305 N N . VAL A 1 194 ? 8.599 -10.445 60.659 1.00 50.92 185 VAL A N 1
ATOM 1306 C CA . VAL A 1 194 ? 8.627 -11.783 60.049 1.00 50.53 185 VAL A CA 1
ATOM 1307 C C . VAL A 1 194 ? 8.676 -11.645 58.520 1.00 53.87 185 VAL A C 1
ATOM 1308 O O . VAL A 1 194 ? 9.549 -12.241 57.886 1.00 53.08 185 VAL A O 1
ATOM 1312 N N . TRP A 1 195 ? 7.748 -10.854 57.948 1.00 50.61 186 TRP A N 1
ATOM 1313 C CA . TRP A 1 195 ? 7.652 -10.600 56.517 1.00 50.93 186 TRP A CA 1
ATOM 1314 C C . TRP A 1 195 ? 8.937 -9.930 55.979 1.00 52.11 186 TRP A C 1
ATOM 1315 O O . TRP A 1 195 ? 9.408 -10.303 54.903 1.00 50.94 186 TRP A O 1
ATOM 1326 N N . HIS A 1 196 ? 9.510 -8.983 56.755 1.00 47.32 187 HIS A N 1
ATOM 1327 C CA . HIS A 1 196 ? 10.766 -8.273 56.477 1.00 45.14 187 HIS A CA 1
ATOM 1328 C C . HIS A 1 196 ? 11.906 -9.273 56.270 1.00 48.98 187 HIS A C 1
ATOM 1329 O O . HIS A 1 196 ? 12.705 -9.106 55.356 1.00 47.04 187 HIS A O 1
ATOM 1336 N N . GLU A 1 197 ? 11.965 -10.311 57.121 1.00 47.78 188 GLU A N 1
ATOM 1337 C CA . GLU A 1 197 ? 12.961 -11.377 57.064 1.00 47.61 188 GLU A CA 1
ATOM 1338 C C . GLU A 1 197 ? 12.743 -12.248 55.812 1.00 53.37 188 GLU A C 1
ATOM 1339 O O . GLU A 1 197 ? 13.711 -12.568 55.124 1.00 53.28 188 GLU A O 1
ATOM 1345 N N . ILE A 1 198 ? 11.475 -12.610 55.519 1.00 51.50 189 ILE A N 1
ATOM 1346 C CA . ILE A 1 198 ? 11.059 -13.431 54.369 1.00 51.99 189 ILE A CA 1
ATOM 1347 C C . ILE A 1 198 ? 11.421 -12.722 53.050 1.00 55.47 189 ILE A C 1
ATOM 1348 O O . ILE A 1 198 ? 11.993 -13.350 52.153 1.00 55.14 189 ILE A O 1
ATOM 1353 N N . VAL A 1 199 ? 11.054 -11.424 52.937 1.00 50.93 190 VAL A N 1
ATOM 1354 C CA . VAL A 1 199 ? 11.268 -10.574 51.763 1.00 49.37 190 VAL A CA 1
ATOM 1355 C C . VAL A 1 199 ? 12.771 -10.448 51.478 1.00 49.53 190 VAL A C 1
ATOM 1356 O O . VAL A 1 199 ? 13.192 -10.676 50.341 1.00 49.19 190 VAL A O 1
ATOM 1360 N N . ASN A 1 200 ? 13.577 -10.175 52.519 1.00 44.01 191 ASN A N 1
ATOM 1361 C CA . ASN A 1 200 ? 15.033 -10.052 52.403 1.00 41.57 191 ASN A CA 1
ATOM 1362 C C . ASN A 1 200 ? 15.690 -11.373 51.990 1.00 45.23 191 ASN A C 1
ATOM 1363 O O . ASN A 1 200 ? 16.725 -11.329 51.332 1.00 44.30 191 ASN A O 1
ATOM 1368 N N . TYR A 1 201 ? 15.065 -12.526 52.303 1.00 43.51 192 TYR A N 1
ATOM 1369 C CA . TYR A 1 201 ? 15.537 -13.853 51.901 1.00 44.71 192 TYR A CA 1
ATOM 1370 C C . TYR A 1 201 ? 15.248 -14.072 50.418 1.00 48.90 192 TYR A C 1
ATOM 1371 O O . TYR A 1 201 ? 16.148 -14.471 49.678 1.00 47.89 192 TYR A O 1
ATOM 1380 N N . ILE A 1 202 ? 13.983 -13.824 49.984 1.00 45.98 193 ILE A N 1
ATOM 1381 C CA . ILE A 1 202 ? 13.547 -13.966 48.590 1.00 45.59 193 ILE A CA 1
ATOM 1382 C C . ILE A 1 202 ? 14.435 -13.093 47.690 1.00 48.59 193 ILE A C 1
ATOM 1383 O O . ILE A 1 202 ? 14.921 -13.578 46.677 1.00 49.39 193 ILE A O 1
ATOM 1388 N N . CYS A 1 203 ? 14.685 -11.835 48.094 1.00 43.76 194 CYS A N 1
ATOM 1389 C CA . CYS A 1 203 ? 15.509 -10.879 47.360 1.00 42.51 194 CYS A CA 1
ATOM 1390 C C . CYS A 1 203 ? 16.971 -11.349 47.215 1.00 45.30 194 CYS A C 1
ATOM 1391 O O . CYS A 1 203 ? 17.548 -11.181 46.137 1.00 44.52 194 CYS A O 1
ATOM 1394 N N . GLN A 1 204 ? 17.523 -12.013 48.251 1.00 41.13 195 GLN A N 1
ATOM 1395 C CA . GLN A 1 204 ? 18.842 -12.656 48.207 1.00 39.80 195 GLN A CA 1
ATOM 1396 C C . GLN A 1 204 ? 18.861 -13.733 47.107 1.00 44.59 195 GLN A C 1
ATOM 1397 O O . GLN A 1 204 ? 19.816 -13.796 46.352 1.00 44.76 195 GLN A O 1
ATOM 1403 N N . VAL A 1 205 ? 17.783 -14.544 46.992 1.00 41.54 196 VAL A N 1
ATOM 1404 C CA . VAL A 1 205 ? 17.627 -15.594 45.977 1.00 41.84 196 VAL A CA 1
ATOM 1405 C C . VAL A 1 205 ? 17.505 -14.936 44.575 1.00 45.89 196 VAL A C 1
ATOM 1406 O O . VAL A 1 205 ? 18.149 -15.409 43.644 1.00 45.11 196 VAL A O 1
ATOM 1410 N N . ILE A 1 206 ? 16.717 -13.834 44.446 1.00 43.18 197 ILE A N 1
ATOM 1411 C CA . ILE A 1 206 ? 16.522 -13.066 43.199 1.00 43.17 197 ILE A CA 1
ATOM 1412 C C . ILE A 1 206 ? 17.873 -12.518 42.732 1.00 45.95 197 ILE A C 1
ATOM 1413 O O . ILE A 1 206 ? 18.188 -12.601 41.536 1.00 45.54 197 ILE A O 1
ATOM 1418 N N . PHE A 1 207 ? 18.675 -11.983 43.684 1.00 41.42 198 PHE A N 1
ATOM 1419 C CA . PHE A 1 207 ? 19.992 -11.441 43.388 1.00 40.41 198 PHE A CA 1
ATOM 1420 C C . PHE A 1 207 ? 20.938 -12.515 42.835 1.00 45.19 198 PHE A C 1
ATOM 1421 O O . PHE A 1 207 ? 21.477 -12.326 41.745 1.00 43.96 198 PHE A O 1
ATOM 1429 N N . TRP A 1 208 ? 21.158 -13.603 43.605 1.00 43.50 199 TRP A N 1
ATOM 1430 C CA . TRP A 1 208 ? 22.090 -14.678 43.273 1.00 44.83 199 TRP A CA 1
ATOM 1431 C C . TRP A 1 208 ? 21.698 -15.478 42.026 1.00 48.29 199 TRP A C 1
ATOM 1432 O O . TRP A 1 208 ? 22.607 -15.892 41.302 1.00 48.14 199 TRP A O 1
ATOM 1443 N N . ILE A 1 209 ? 20.395 -15.660 41.742 1.00 44.81 200 ILE A N 1
ATOM 1444 C CA . ILE A 1 209 ? 19.972 -16.353 40.522 1.00 46.17 200 ILE A CA 1
ATOM 1445 C C . ILE A 1 209 ? 20.322 -15.463 39.306 1.00 48.80 200 ILE A C 1
ATOM 1446 O O . ILE A 1 209 ? 20.882 -15.971 38.331 1.00 49.49 200 ILE A O 1
ATOM 1451 N N . ASN A 1 210 ? 20.045 -14.142 39.396 1.00 43.51 201 ASN A N 1
ATOM 1452 C CA . ASN A 1 210 ? 20.359 -13.181 38.332 1.00 43.04 201 ASN A CA 1
ATOM 1453 C C . ASN A 1 210 ? 21.869 -12.965 38.183 1.00 46.86 201 ASN A C 1
ATOM 1454 O O . ASN A 1 210 ? 22.341 -12.848 37.058 1.00 47.00 201 ASN A O 1
ATOM 1459 N N . PHE A 1 211 ? 22.624 -12.957 39.296 1.00 43.17 202 PHE A N 1
ATOM 1460 C CA . PHE A 1 211 ? 24.076 -12.830 39.268 1.00 42.46 202 PHE A CA 1
ATOM 1461 C C . PHE A 1 211 ? 24.674 -14.067 38.582 1.00 46.71 202 PHE A C 1
ATOM 1462 O O . PHE A 1 211 ? 25.570 -13.918 37.761 1.00 46.21 202 PHE A O 1
ATOM 1470 N N . LEU A 1 212 ? 24.123 -15.264 38.864 1.00 44.67 203 LEU A N 1
ATOM 1471 C CA . LEU A 1 212 ? 24.547 -16.527 38.260 1.00 46.20 203 LEU A CA 1
ATOM 1472 C C . LEU A 1 212 ? 24.284 -16.544 36.763 1.00 48.64 203 LEU A C 1
ATOM 1473 O O . LEU A 1 212 ? 25.133 -17.010 36.007 1.00 46.97 203 LEU A O 1
ATOM 1478 N N . ILE A 1 213 ? 23.106 -16.038 36.343 1.00 45.35 204 ILE A N 1
ATOM 1479 C CA . ILE A 1 213 ? 22.697 -15.928 34.945 1.00 44.91 204 ILE A CA 1
ATOM 1480 C C . ILE A 1 213 ? 23.718 -15.060 34.206 1.00 48.13 204 ILE A C 1
ATOM 1481 O O . ILE A 1 213 ? 24.224 -15.478 33.158 1.00 48.84 204 ILE A O 1
ATOM 1486 N N . VAL A 1 214 ? 24.039 -13.874 34.777 1.00 42.94 205 VAL A N 1
ATOM 1487 C CA . VAL A 1 214 ? 24.990 -12.894 34.234 1.00 42.20 205 VAL A CA 1
ATOM 1488 C C . VAL A 1 214 ? 26.400 -13.520 34.122 1.00 46.91 205 VAL A C 1
ATOM 1489 O O . VAL A 1 214 ? 27.021 -13.393 33.070 1.00 47.60 205 VAL A O 1
ATOM 1493 N N . ILE A 1 215 ? 26.867 -14.226 35.175 1.00 43.56 206 ILE A N 1
ATOM 1494 C CA . ILE A 1 215 ? 28.163 -14.921 35.227 1.00 43.46 206 ILE A CA 1
ATOM 1495 C C . ILE A 1 215 ? 28.247 -15.992 34.116 1.00 47.70 206 ILE A C 1
ATOM 1496 O O . ILE A 1 215 ? 29.267 -16.067 33.432 1.00 48.36 206 ILE A O 1
ATOM 1501 N N . VAL A 1 216 ? 27.191 -16.810 33.951 1.00 43.85 207 VAL A N 1
ATOM 1502 C CA . VAL A 1 216 ? 27.126 -17.892 32.960 1.00 44.75 207 VAL A CA 1
ATOM 1503 C C . VAL A 1 216 ? 27.174 -17.301 31.535 1.00 48.36 207 VAL A C 1
ATOM 1504 O O . VAL A 1 216 ? 28.010 -17.725 30.733 1.00 49.21 207 VAL A O 1
ATOM 1508 N N . CYS A 1 217 ? 26.297 -16.322 31.244 1.00 43.78 208 CYS A N 1
ATOM 1509 C CA . CYS A 1 217 ? 26.197 -15.645 29.950 1.00 43.66 208 CYS A CA 1
ATOM 1510 C C . CYS A 1 217 ? 27.527 -14.992 29.567 1.00 46.07 208 CYS A C 1
ATOM 1511 O O . CYS A 1 217 ? 27.953 -15.151 28.419 1.00 46.50 208 CYS A O 1
ATOM 1514 N N . TYR A 1 218 ? 28.185 -14.291 30.527 1.00 40.54 209 TYR A N 1
ATOM 1515 C CA . TYR A 1 218 ? 29.481 -13.637 30.324 1.00 39.70 209 TYR A CA 1
ATOM 1516 C C . TYR A 1 218 ? 30.563 -14.665 29.975 1.00 44.99 209 TYR A C 1
ATOM 1517 O O . TYR A 1 218 ? 31.297 -14.460 29.010 1.00 45.13 209 TYR A O 1
ATOM 1526 N N . THR A 1 219 ? 30.656 -15.761 30.759 1.00 42.39 210 THR A N 1
ATOM 1527 C CA . THR A 1 219 ? 31.610 -16.861 30.574 1.00 42.49 210 THR A CA 1
ATOM 1528 C C . THR A 1 219 ? 31.440 -17.511 29.181 1.00 47.45 210 THR A C 1
ATOM 1529 O O . THR A 1 219 ? 32.443 -17.831 28.537 1.00 48.15 210 THR A O 1
ATOM 1533 N N . LEU A 1 220 ? 30.187 -17.681 28.715 1.00 44.17 211 LEU A N 1
ATOM 1534 C CA . LEU A 1 220 ? 29.897 -18.281 27.414 1.00 44.61 211 LEU A CA 1
ATOM 1535 C C . LEU A 1 220 ? 30.295 -17.354 26.253 1.00 48.45 211 LEU A C 1
ATOM 1536 O O . LEU A 1 220 ? 30.840 -17.838 25.250 1.00 48.43 211 LEU A O 1
ATOM 1541 N N . ILE A 1 221 ? 30.067 -16.029 26.407 1.00 44.75 212 ILE A N 1
ATOM 1542 C CA . ILE A 1 221 ? 30.452 -15.013 25.418 1.00 44.78 212 ILE A CA 1
ATOM 1543 C C . ILE A 1 221 ? 31.995 -14.875 25.395 1.00 48.04 212 ILE A C 1
ATOM 1544 O O . ILE A 1 221 ? 32.572 -14.740 24.314 1.00 47.98 212 ILE A O 1
ATOM 1549 N N . THR A 1 222 ? 32.649 -14.952 26.577 1.00 44.12 213 THR A N 1
ATOM 1550 C CA . THR A 1 222 ? 34.110 -14.859 26.727 1.00 43.58 213 THR A CA 1
ATOM 1551 C C . THR A 1 222 ? 34.756 -16.080 26.090 1.00 47.86 213 THR A C 1
ATOM 1552 O O . THR A 1 222 ? 35.716 -15.903 25.349 1.00 48.25 213 THR A O 1
ATOM 1556 N N . LYS A 1 223 ? 34.205 -17.299 26.321 1.00 45.25 214 LYS A N 1
ATOM 1557 C CA . LYS A 1 223 ? 34.694 -18.537 25.690 1.00 46.46 214 LYS A CA 1
ATOM 1558 C C . LYS A 1 223 ? 34.645 -18.415 24.144 1.00 50.96 214 LYS A C 1
ATOM 1559 O O . LYS A 1 223 ? 35.602 -18.790 23.468 1.00 51.59 214 LYS A O 1
ATOM 1565 N N . GLU A 1 224 ? 33.542 -17.847 23.613 1.00 46.55 215 GLU A N 1
ATOM 1566 C CA . GLU A 1 224 ? 33.312 -17.607 22.196 1.00 46.97 215 GLU A CA 1
ATOM 1567 C C . GLU A 1 224 ? 34.336 -16.615 21.630 1.00 50.49 215 GLU A C 1
ATOM 1568 O O . GLU A 1 224 ? 34.778 -16.791 20.492 1.00 51.30 215 GLU A O 1
ATOM 1574 N N . LEU A 1 225 ? 34.709 -15.585 22.420 1.00 45.69 216 LEU A N 1
ATOM 1575 C CA . LEU A 1 225 ? 35.721 -14.601 22.029 1.00 44.55 216 LEU A CA 1
ATOM 1576 C C . LEU A 1 225 ? 37.083 -15.292 21.899 1.00 49.36 216 LEU A C 1
ATOM 1577 O O . LEU A 1 225 ? 37.761 -15.110 20.881 1.00 49.92 216 LEU A O 1
ATOM 1582 N N . TYR A 1 226 ? 37.455 -16.109 22.907 1.00 46.01 217 TYR A N 1
ATOM 1583 C CA . TYR A 1 226 ? 38.723 -16.846 22.938 1.00 46.58 217 TYR A CA 1
ATOM 1584 C C . TYR A 1 226 ? 38.785 -17.847 21.785 1.00 50.85 217 TYR A C 1
ATOM 1585 O O . TYR A 1 226 ? 39.836 -17.971 21.157 1.00 51.07 217 TYR A O 1
ATOM 1594 N N . ARG A 1 227 ? 37.645 -18.491 21.462 1.00 47.41 218 ARG A N 1
ATOM 1595 C CA . ARG A 1 227 ? 37.521 -19.432 20.349 1.00 48.56 218 ARG A CA 1
ATOM 1596 C C . ARG A 1 227 ? 37.724 -18.711 19.006 1.00 53.40 218 ARG A C 1
ATOM 1597 O O . ARG A 1 227 ? 38.420 -19.238 18.138 1.00 54.75 218 ARG A O 1
ATOM 1605 N N . SER A 1 228 ? 37.139 -17.498 18.855 1.00 48.43 219 SER A N 1
ATOM 1606 C CA . SER A 1 228 ? 37.250 -16.660 17.656 1.00 47.85 219 SER A CA 1
ATOM 1607 C C . SER A 1 228 ? 38.674 -16.187 17.462 1.00 50.05 219 SER A C 1
ATOM 1608 O O . SER A 1 228 ? 39.134 -16.118 16.318 1.00 50.47 219 SER A O 1
ATOM 1611 N N . TYR A 1 229 ? 39.381 -15.905 18.583 1.00 44.56 220 TYR A N 1
ATOM 1612 C CA . TYR A 1 229 ? 40.780 -15.482 18.609 1.00 43.84 220 TYR A CA 1
ATOM 1613 C C . TYR A 1 229 ? 41.697 -16.581 18.064 1.00 47.36 220 TYR A C 1
ATOM 1614 O O . TYR A 1 229 ? 42.565 -16.259 17.256 1.00 47.82 220 TYR A O 1
ATOM 1623 N N . VAL A 1 230 ? 41.527 -17.860 18.512 1.00 43.84 221 VAL A N 1
ATOM 1624 C CA . VAL A 1 230 ? 42.402 -18.967 18.086 1.00 44.35 221 VAL A CA 1
ATOM 1625 C C . VAL A 1 230 ? 42.187 -19.271 16.588 1.00 48.88 221 VAL A C 1
ATOM 1626 O O . VAL A 1 230 ? 43.165 -19.523 15.889 1.00 48.36 221 VAL A O 1
ATOM 1630 N N . ARG A 1 231 ? 40.934 -19.171 16.096 1.00 45.61 222 ARG A N 1
ATOM 1631 C CA . ARG A 1 231 ? 40.612 -19.378 14.690 1.00 46.55 222 ARG A CA 1
ATOM 1632 C C . ARG A 1 231 ? 41.270 -18.300 13.813 1.00 50.47 222 ARG A C 1
ATOM 1633 O O . ARG A 1 231 ? 41.681 -18.603 12.692 1.00 49.73 222 ARG A O 1
ATOM 1641 N N . THR A 1 232 ? 41.416 -17.058 14.349 1.00 47.43 223 THR A N 1
ATOM 1642 C CA . THR A 1 232 ? 42.075 -15.944 13.656 1.00 47.15 223 THR A CA 1
ATOM 1643 C C . THR A 1 232 ? 43.598 -16.151 13.695 1.00 51.36 223 THR A C 1
ATOM 1644 O O . THR A 1 232 ? 44.258 -15.999 12.662 1.00 51.00 223 THR A O 1
ATOM 1648 N N . ALA A 1 233 ? 44.144 -16.502 14.881 1.00 39.47 1001 ALA A N 1
ATOM 1649 C CA . ALA A 1 233 ? 45.573 -16.752 15.067 1.00 40.05 1001 ALA A CA 1
ATOM 1650 C C . ALA A 1 233 ? 46.039 -17.962 14.226 1.00 45.68 1001 ALA A C 1
ATOM 1651 O O . ALA A 1 233 ? 47.140 -17.904 13.680 1.00 46.46 1001 ALA A O 1
ATOM 1653 N N . ASP A 1 234 ? 45.203 -19.024 14.089 1.00 42.72 1002 ASP A N 1
ATOM 1654 C CA . ASP A 1 234 ? 45.518 -20.198 13.256 1.00 44.51 1002 ASP A CA 1
ATOM 1655 C C . ASP A 1 234 ? 45.657 -19.775 11.782 1.00 49.67 1002 ASP A C 1
ATOM 1656 O O . ASP A 1 234 ? 46.605 -20.167 11.096 1.00 50.80 1002 ASP A O 1
ATOM 1661 N N . LEU A 1 235 ? 44.717 -18.940 11.330 1.00 44.67 1003 LEU A N 1
ATOM 1662 C CA . LEU A 1 235 ? 44.634 -18.383 9.990 1.00 44.68 1003 LEU A CA 1
ATOM 1663 C C . LEU A 1 235 ? 45.815 -17.451 9.711 1.00 48.41 1003 LEU A C 1
ATOM 1664 O O . LEU A 1 235 ? 46.404 -17.516 8.631 1.00 49.37 1003 LEU A O 1
ATOM 1669 N N . GLU A 1 236 ? 46.178 -16.617 10.690 1.00 43.50 1004 GLU A N 1
ATOM 1670 C CA . GLU A 1 236 ? 47.289 -15.679 10.592 1.00 42.90 1004 GLU A CA 1
ATOM 1671 C C . GLU A 1 236 ? 48.630 -16.422 10.602 1.00 46.51 1004 GLU A C 1
ATOM 1672 O O . GLU A 1 236 ? 49.576 -15.942 9.991 1.00 45.95 1004 GLU A O 1
ATOM 1678 N N . ASP A 1 237 ? 48.699 -17.618 11.237 1.00 43.51 1005 ASP A N 1
ATOM 1679 C CA . ASP A 1 237 ? 49.899 -18.473 11.245 1.00 43.30 1005 ASP A CA 1
ATOM 1680 C C . ASP A 1 237 ? 50.193 -18.974 9.825 1.00 45.51 1005 ASP A C 1
ATOM 1681 O O . ASP A 1 237 ? 51.356 -19.134 9.456 1.00 45.70 1005 ASP A O 1
ATOM 1686 N N . ASN A 1 238 ? 49.122 -19.211 9.038 1.00 41.01 1006 ASN A N 1
ATOM 1687 C CA . ASN A 1 238 ? 49.164 -19.629 7.638 1.00 40.93 1006 ASN A CA 1
ATOM 1688 C C . ASN A 1 238 ? 49.779 -18.522 6.777 1.00 43.16 1006 ASN A C 1
ATOM 1689 O O . ASN A 1 238 ? 50.610 -18.806 5.916 1.00 42.91 1006 ASN A O 1
ATOM 1694 N N . TRP A 1 239 ? 49.402 -17.262 7.045 1.00 38.51 1007 TRP A N 1
ATOM 1695 C CA . TRP A 1 239 ? 49.925 -16.100 6.343 1.00 38.50 1007 TRP A CA 1
ATOM 1696 C C . TRP A 1 239 ? 51.402 -15.878 6.661 1.00 43.84 1007 TRP A C 1
ATOM 1697 O O . TRP A 1 239 ? 52.168 -15.563 5.750 1.00 43.57 1007 TRP A O 1
ATOM 1708 N N . GLU A 1 240 ? 51.811 -16.098 7.933 1.00 41.73 1008 GLU A N 1
ATOM 1709 C CA . GLU A 1 240 ? 53.206 -16.001 8.369 1.00 42.99 1008 GLU A CA 1
ATOM 1710 C C . GLU A 1 240 ? 54.043 -17.074 7.650 1.00 47.59 1008 GLU A C 1
ATOM 1711 O O . GLU A 1 240 ? 55.122 -16.754 7.146 1.00 47.99 1008 GLU A O 1
ATOM 1717 N N . THR A 1 241 ? 53.515 -18.322 7.555 1.00 43.51 1009 THR A N 1
ATOM 1718 C CA . THR A 1 241 ? 54.162 -19.444 6.856 1.00 44.50 1009 THR A CA 1
ATOM 1719 C C . THR A 1 241 ? 54.423 -19.075 5.396 1.00 50.31 1009 THR A C 1
ATOM 1720 O O . THR A 1 241 ? 55.538 -19.252 4.907 1.00 51.57 1009 THR A O 1
ATOM 1724 N N . LEU A 1 242 ? 53.392 -18.548 4.716 1.00 46.60 1010 LEU A N 1
ATOM 1725 C CA . LEU A 1 242 ? 53.451 -18.144 3.320 1.00 47.28 1010 LEU A CA 1
ATOM 1726 C C . LEU A 1 242 ? 54.457 -17.010 3.109 1.00 50.64 1010 LEU A C 1
ATOM 1727 O O . LEU A 1 242 ? 55.229 -17.068 2.154 1.00 51.55 1010 LEU A O 1
ATOM 1732 N N . ASN A 1 243 ? 54.448 -15.990 3.981 1.00 46.45 1011 ASN A N 1
ATOM 1733 C CA . ASN A 1 243 ? 55.331 -14.832 3.833 1.00 46.47 1011 ASN A CA 1
ATOM 1734 C C . ASN A 1 243 ? 56.785 -15.169 4.192 1.00 51.13 1011 ASN A C 1
ATOM 1735 O O . ASN A 1 243 ? 57.690 -14.674 3.515 1.00 52.71 1011 ASN A O 1
ATOM 1740 N N . ASP A 1 244 ? 57.003 -16.072 5.176 1.00 46.34 1012 ASP A N 1
ATOM 1741 C CA . ASP A 1 244 ? 58.329 -16.540 5.589 1.00 46.50 1012 ASP A CA 1
ATOM 1742 C C . ASP A 1 244 ? 59.003 -17.338 4.470 1.00 50.15 1012 ASP A C 1
ATOM 1743 O O . ASP A 1 244 ? 60.193 -17.147 4.207 1.00 51.26 1012 ASP A O 1
ATOM 1748 N N . ASN A 1 245 ? 58.238 -18.220 3.807 1.00 45.25 1013 ASN A N 1
ATOM 1749 C CA . ASN A 1 245 ? 58.721 -19.058 2.715 1.00 45.44 1013 ASN A CA 1
ATOM 1750 C C . ASN A 1 245 ? 59.006 -18.235 1.457 1.00 48.39 1013 ASN A C 1
ATOM 1751 O O . ASN A 1 245 ? 59.890 -18.606 0.676 1.00 48.41 1013 ASN A O 1
ATOM 1756 N N . LEU A 1 246 ? 58.309 -17.095 1.292 1.00 44.48 1014 LEU A N 1
ATOM 1757 C CA . LEU A 1 246 ? 58.561 -16.183 0.184 1.00 45.67 1014 LEU A CA 1
ATOM 1758 C C . LEU A 1 246 ? 59.967 -15.580 0.341 1.00 52.04 1014 LEU A C 1
ATOM 1759 O O . LEU A 1 246 ? 60.687 -15.475 -0.649 1.00 53.45 1014 LEU A O 1
ATOM 1764 N N . LYS A 1 247 ? 60.370 -15.242 1.589 1.00 48.94 1015 LYS A N 1
ATOM 1765 C CA . LYS A 1 247 ? 61.694 -14.684 1.905 1.00 50.11 1015 LYS A CA 1
ATOM 1766 C C . LYS A 1 247 ? 62.799 -15.689 1.551 1.00 55.20 1015 LYS A C 1
ATOM 1767 O O . LYS A 1 247 ? 63.821 -15.294 0.982 1.00 56.23 1015 LYS A O 1
ATOM 1773 N N . VAL A 1 248 ? 62.549 -16.995 1.828 1.00 50.46 1016 VAL A N 1
ATOM 1774 C CA . VAL A 1 248 ? 63.443 -18.119 1.535 1.00 50.41 1016 VAL A CA 1
ATOM 1775 C C . VAL A 1 248 ? 63.720 -18.168 0.018 1.00 55.43 1016 VAL A C 1
ATOM 1776 O O . VAL A 1 248 ? 64.881 -18.267 -0.374 1.00 56.86 1016 VAL A O 1
ATOM 1780 N N . ILE A 1 249 ? 62.658 -18.064 -0.818 1.00 51.27 1017 ILE A N 1
ATOM 1781 C CA . ILE A 1 249 ? 62.719 -18.071 -2.290 1.00 51.06 1017 ILE A CA 1
ATOM 1782 C C . ILE A 1 249 ? 63.629 -16.931 -2.790 1.00 56.12 1017 ILE A C 1
ATOM 1783 O O . ILE A 1 249 ? 64.468 -17.163 -3.657 1.00 56.42 1017 ILE A O 1
ATOM 1788 N N . GLU A 1 250 ? 63.466 -15.719 -2.230 1.00 53.17 1018 GLU A N 1
ATOM 1789 C CA . GLU A 1 250 ? 64.239 -14.536 -2.605 1.00 55.01 1018 GLU A CA 1
ATOM 1790 C C . GLU A 1 250 ? 65.727 -14.723 -2.330 1.00 61.60 1018 GLU A C 1
ATOM 1791 O O . GLU A 1 250 ? 66.541 -14.351 -3.171 1.00 63.34 1018 GLU A O 1
ATOM 1797 N N . LYS A 1 251 ? 66.078 -15.323 -1.178 1.00 58.43 1019 LYS A N 1
ATOM 1798 C CA . LYS A 1 251 ? 67.461 -15.556 -0.780 1.00 60.13 1019 LYS A CA 1
ATOM 1799 C C . LYS A 1 251 ? 68.026 -16.921 -1.293 1.00 64.65 1019 LYS A C 1
ATOM 1800 O O . LYS A 1 251 ? 69.188 -17.233 -1.012 1.00 66.11 1019 LYS A O 1
ATOM 1806 N N . ALA A 1 252 ? 67.236 -17.691 -2.082 1.00 59.68 1020 ALA A N 1
ATOM 1807 C CA . ALA A 1 252 ? 67.637 -19.003 -2.613 1.00 59.87 1020 ALA A CA 1
ATOM 1808 C C . ALA A 1 252 ? 68.464 -18.903 -3.906 1.00 65.82 1020 ALA A C 1
ATOM 1809 O O . ALA A 1 252 ? 68.409 -17.889 -4.612 1.00 65.74 1020 ALA A O 1
ATOM 1811 N N . ASP A 1 253 ? 69.225 -19.983 -4.206 1.00 63.58 1021 ASP A N 1
ATOM 1812 C CA . ASP A 1 253 ? 70.097 -20.108 -5.378 1.00 64.87 1021 ASP A CA 1
ATOM 1813 C C . ASP A 1 253 ? 69.964 -21.504 -6.050 1.00 68.39 1021 ASP A C 1
ATOM 1814 O O . ASP A 1 253 ? 70.801 -21.861 -6.887 1.00 69.83 1021 ASP A O 1
ATOM 1819 N N . ASN A 1 254 ? 68.924 -22.285 -5.680 1.00 62.30 1022 ASN A N 1
ATOM 1820 C CA . ASN A 1 254 ? 68.683 -23.621 -6.235 1.00 61.48 1022 ASN A CA 1
ATOM 1821 C C . ASN A 1 254 ? 67.181 -23.939 -6.276 1.00 62.68 1022 ASN A C 1
ATOM 1822 O O . ASN A 1 254 ? 66.421 -23.427 -5.448 1.00 61.44 1022 ASN A O 1
ATOM 1827 N N . ALA A 1 255 ? 66.766 -24.776 -7.253 1.00 58.24 1023 ALA A N 1
ATOM 1828 C CA . ALA A 1 255 ? 65.384 -25.197 -7.502 1.00 56.19 1023 ALA A CA 1
ATOM 1829 C C . ALA A 1 255 ? 64.804 -26.048 -6.359 1.00 58.66 1023 ALA A C 1
ATOM 1830 O O . ALA A 1 255 ? 63.599 -25.967 -6.110 1.00 56.93 1023 ALA A O 1
ATOM 1832 N N . ALA A 1 256 ? 65.648 -26.837 -5.657 1.00 55.93 1024 ALA A N 1
ATOM 1833 C CA . ALA A 1 256 ? 65.215 -27.678 -4.533 1.00 55.53 1024 ALA A CA 1
ATOM 1834 C C . ALA A 1 256 ? 64.664 -26.832 -3.37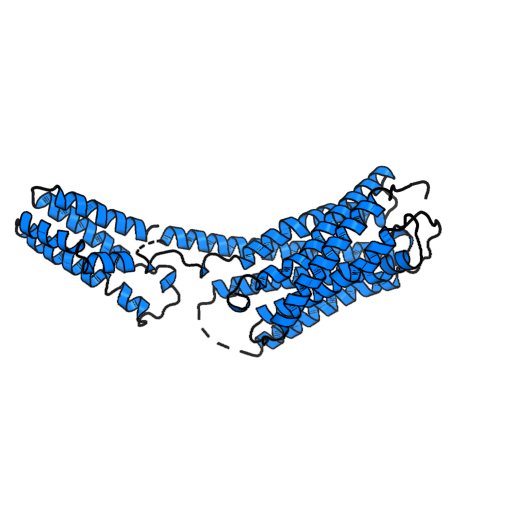5 1.00 58.88 1024 ALA A C 1
ATOM 1835 O O . ALA A 1 256 ? 63.617 -27.182 -2.821 1.00 58.12 1024 ALA A O 1
ATOM 1837 N N . GLN A 1 257 ? 65.353 -25.713 -3.027 1.00 55.18 1025 GLN A N 1
ATOM 1838 C CA . GLN A 1 257 ? 64.927 -24.808 -1.953 1.00 53.75 1025 GLN A CA 1
ATOM 1839 C C . GLN A 1 257 ? 63.673 -24.029 -2.341 1.00 54.75 1025 GLN A C 1
ATOM 1840 O O . GLN A 1 257 ? 62.794 -23.823 -1.502 1.00 52.98 1025 GLN A O 1
ATOM 1846 N N . VAL A 1 258 ? 63.594 -23.607 -3.613 1.00 51.12 1026 VAL A N 1
ATOM 1847 C CA . VAL A 1 258 ? 62.471 -22.851 -4.161 1.00 49.87 1026 VAL A CA 1
ATOM 1848 C C . VAL A 1 258 ? 61.205 -23.752 -4.185 1.00 53.89 1026 VAL A C 1
ATOM 1849 O O . VAL A 1 258 ? 60.165 -23.310 -3.710 1.00 52.78 1026 VAL A O 1
ATOM 1853 N N . LYS A 1 259 ? 61.327 -25.022 -4.640 1.00 51.65 1027 LYS A N 1
ATOM 1854 C CA . LYS A 1 259 ? 60.242 -26.019 -4.685 1.00 50.90 1027 LYS A CA 1
ATOM 1855 C C . LYS A 1 259 ? 59.706 -26.313 -3.271 1.00 53.31 1027 LYS A C 1
ATOM 1856 O O . LYS A 1 259 ? 58.490 -26.399 -3.090 1.00 52.19 1027 LYS A O 1
ATOM 1862 N N . ASP A 1 260 ? 60.611 -26.455 -2.283 1.00 50.04 1028 ASP A N 1
ATOM 1863 C CA . ASP A 1 260 ? 60.279 -26.716 -0.874 1.00 49.50 1028 ASP A CA 1
ATOM 1864 C C . ASP A 1 260 ? 59.392 -25.596 -0.288 1.00 51.30 1028 ASP A C 1
ATOM 1865 O O . ASP A 1 260 ? 58.307 -25.882 0.229 1.00 50.15 1028 ASP A O 1
ATOM 1870 N N . ALA A 1 261 ? 59.857 -24.333 -0.392 1.00 47.22 1029 ALA A N 1
ATOM 1871 C CA . ALA A 1 261 ? 59.155 -23.141 0.081 1.00 45.66 1029 ALA A CA 1
ATOM 1872 C C . ALA A 1 261 ? 57.804 -22.975 -0.617 1.00 47.40 1029 ALA A C 1
ATOM 1873 O O . ALA A 1 261 ? 56.800 -22.775 0.065 1.00 46.58 1029 ALA A O 1
ATOM 1875 N N . LEU A 1 262 ? 57.775 -23.113 -1.962 1.00 42.86 1030 LEU A N 1
ATOM 1876 C CA . LEU A 1 262 ? 56.561 -22.997 -2.775 1.00 42.13 1030 LEU A CA 1
ATOM 1877 C C . LEU A 1 262 ? 55.503 -24.016 -2.365 1.00 45.42 1030 LEU A C 1
ATOM 1878 O O . LEU A 1 262 ? 54.331 -23.654 -2.314 1.00 44.86 1030 LEU A O 1
ATOM 1883 N N . THR A 1 263 ? 55.916 -25.267 -2.051 1.00 42.84 1031 THR A N 1
ATOM 1884 C CA . THR A 1 263 ? 55.040 -26.352 -1.570 1.00 43.38 1031 THR A CA 1
ATOM 1885 C C . THR A 1 263 ? 54.383 -25.957 -0.230 1.00 46.87 1031 THR A C 1
ATOM 1886 O O . THR A 1 263 ? 53.167 -26.114 -0.089 1.00 46.50 1031 THR A O 1
ATOM 1890 N N . LYS A 1 264 ? 55.183 -25.428 0.735 1.00 43.04 1032 LYS A N 1
ATOM 1891 C CA . LYS A 1 264 ? 54.683 -24.987 2.051 1.00 42.14 1032 LYS A CA 1
ATOM 1892 C C . LYS A 1 264 ? 53.739 -23.800 1.905 1.00 46.01 1032 LYS A C 1
ATOM 1893 O O . LYS A 1 264 ? 52.777 -23.704 2.667 1.00 47.37 1032 LYS A O 1
ATOM 1899 N N . MET A 1 265 ? 53.992 -22.917 0.925 1.00 41.02 1033 MET A N 1
ATOM 1900 C CA . MET A 1 265 ? 53.141 -21.752 0.659 1.00 40.33 1033 MET A CA 1
ATOM 1901 C C . MET A 1 265 ? 51.776 -22.182 0.123 1.00 45.46 1033 MET A C 1
ATOM 1902 O O . MET A 1 265 ? 50.757 -21.637 0.555 1.00 44.24 1033 MET A O 1
ATOM 1907 N N . ARG A 1 266 ? 51.768 -23.155 -0.821 1.00 43.25 1034 ARG A N 1
ATOM 1908 C CA . ARG A 1 266 ? 50.565 -23.713 -1.436 1.00 43.58 1034 ARG A CA 1
ATOM 1909 C C . ARG A 1 266 ? 49.705 -24.389 -0.366 1.00 48.17 1034 ARG A C 1
ATOM 1910 O O . ARG A 1 266 ? 48.492 -24.178 -0.348 1.00 48.92 1034 ARG A O 1
ATOM 1918 N N . ALA A 1 267 ? 50.346 -25.157 0.551 1.00 43.71 1035 ALA A N 1
ATOM 1919 C CA . ALA A 1 267 ? 49.689 -25.869 1.647 1.00 42.72 1035 ALA A CA 1
ATOM 1920 C C . ALA A 1 267 ? 49.073 -24.883 2.644 1.00 45.54 1035 ALA A C 1
ATOM 1921 O O . ALA A 1 267 ? 47.924 -25.073 3.026 1.00 45.62 1035 ALA A O 1
ATOM 1923 N N . ALA A 1 268 ? 49.797 -23.805 3.012 1.00 41.45 1036 ALA A N 1
ATOM 1924 C CA . ALA A 1 268 ? 49.285 -22.765 3.925 1.00 39.90 1036 ALA A CA 1
ATOM 1925 C C . ALA A 1 268 ? 48.088 -22.018 3.296 1.00 42.87 1036 ALA A C 1
ATOM 1926 O O . ALA A 1 268 ? 47.082 -21.831 3.967 1.00 42.39 1036 ALA A O 1
ATOM 1928 N N . ALA A 1 269 ? 48.189 -21.645 2.006 1.00 39.54 1037 ALA A N 1
ATOM 1929 C CA . ALA A 1 269 ? 47.152 -20.947 1.240 1.00 39.73 1037 ALA A CA 1
ATOM 1930 C C . ALA A 1 269 ? 45.881 -21.803 1.080 1.00 45.69 1037 ALA A C 1
ATOM 1931 O O . ALA A 1 269 ? 44.785 -21.291 1.313 1.00 45.61 1037 ALA A O 1
ATOM 1933 N N . LEU A 1 270 ? 46.026 -23.107 0.714 1.00 43.44 1038 LEU A N 1
ATOM 1934 C CA . LEU A 1 270 ? 44.899 -24.029 0.565 1.00 44.50 1038 LEU A CA 1
ATOM 1935 C C . LEU A 1 270 ? 44.252 -24.331 1.920 1.00 49.82 1038 LEU A C 1
ATOM 1936 O O . LEU A 1 270 ? 43.045 -24.557 1.966 1.00 51.64 1038 LEU A O 1
ATOM 1941 N N . ASP A 1 271 ? 45.039 -24.313 3.012 1.00 45.21 1039 ASP A N 1
ATOM 1942 C CA . ASP A 1 271 ? 44.545 -24.502 4.368 1.00 45.33 1039 ASP A CA 1
ATOM 1943 C C . ASP A 1 271 ? 43.689 -23.295 4.761 1.00 49.70 1039 ASP A C 1
ATOM 1944 O O . ASP A 1 271 ? 42.553 -23.471 5.209 1.00 50.89 1039 ASP A O 1
ATOM 1949 N N . ALA A 1 272 ? 44.223 -22.075 4.548 1.00 44.99 1040 ALA A N 1
ATOM 1950 C CA . ALA A 1 272 ? 43.553 -20.802 4.818 1.00 44.22 1040 ALA A CA 1
ATOM 1951 C C . ALA A 1 272 ? 42.245 -20.644 3.991 1.00 50.56 1040 ALA A C 1
ATOM 1952 O O . ALA A 1 272 ? 41.264 -20.101 4.496 1.00 50.65 1040 ALA A O 1
ATOM 1954 N N . GLN A 1 273 ? 42.223 -21.170 2.748 1.00 48.08 1041 GLN A N 1
ATOM 1955 C CA . GLN A 1 273 ? 41.068 -21.137 1.853 1.00 48.78 1041 GLN A CA 1
ATOM 1956 C C . GLN A 1 273 ? 39.884 -21.966 2.403 1.00 54.51 1041 GLN A C 1
ATOM 1957 O O . GLN A 1 273 ? 38.731 -21.670 2.077 1.00 54.82 1041 GLN A O 1
ATOM 1963 N N . LYS A 1 274 ? 40.170 -22.991 3.237 1.00 51.50 1042 LYS A N 1
ATOM 1964 C CA . LYS A 1 274 ? 39.165 -23.892 3.815 1.00 52.22 1042 LYS A CA 1
ATOM 1965 C C . LYS A 1 274 ? 38.522 -23.330 5.100 1.00 54.51 1042 LYS A C 1
ATOM 1966 O O . LYS A 1 274 ? 37.508 -23.859 5.559 1.00 55.09 1042 LYS A O 1
ATOM 1972 N N . ALA A 1 275 ? 39.107 -22.266 5.671 1.00 49.36 1043 ALA A N 1
ATOM 1973 C CA . ALA A 1 275 ? 38.662 -21.651 6.924 1.00 47.54 1043 ALA A CA 1
ATOM 1974 C C . ALA A 1 275 ? 37.340 -20.896 6.816 1.00 52.88 1043 ALA A C 1
ATOM 1975 O O . ALA A 1 275 ? 36.987 -20.381 5.752 1.00 54.07 1043 ALA A O 1
ATOM 1977 N N . THR A 1 276 ? 36.622 -20.816 7.946 1.00 49.33 1044 THR A N 1
ATOM 1978 C CA . THR A 1 276 ? 35.411 -20.020 8.076 1.00 49.68 1044 THR A CA 1
ATOM 1979 C C . THR A 1 276 ? 35.718 -19.009 9.189 1.00 53.09 1044 THR A C 1
ATOM 1980 O O . THR A 1 276 ? 35.433 -19.274 10.363 1.00 51.39 1044 THR A O 1
ATOM 1984 N N . PRO A 1 277 ? 36.395 -17.879 8.835 1.00 49.96 1045 PRO A N 1
ATOM 1985 C CA . PRO A 1 277 ? 36.735 -16.874 9.854 1.00 48.20 1045 PRO A CA 1
ATOM 1986 C C . PRO A 1 277 ? 35.478 -16.268 10.508 1.00 51.76 1045 PRO A C 1
ATOM 1987 O O . PRO A 1 277 ? 34.395 -16.355 9.908 1.00 51.27 1045 PRO A O 1
ATOM 1991 N N . PRO A 1 278 ? 35.590 -15.668 11.730 1.00 47.92 1046 PRO A N 1
ATOM 1992 C CA . PRO A 1 278 ? 34.390 -15.136 12.413 1.00 47.84 1046 PRO A CA 1
ATOM 1993 C C . PRO A 1 278 ? 33.513 -14.172 11.592 1.00 52.02 1046 PRO A C 1
ATOM 1994 O O . PRO A 1 278 ? 32.294 -14.179 11.773 1.00 53.44 1046 PRO A O 1
ATOM 1998 N N . LYS A 1 279 ? 34.100 -13.394 10.666 1.00 47.64 1047 LYS A N 1
ATOM 1999 C CA . LYS A 1 279 ? 33.338 -12.472 9.813 1.00 47.80 1047 LYS A CA 1
ATOM 2000 C C . LYS A 1 279 ? 32.481 -13.198 8.760 1.00 53.57 1047 LYS A C 1
ATOM 2001 O O . LYS A 1 279 ? 31.529 -12.603 8.243 1.00 54.76 1047 LYS A O 1
ATOM 2007 N N . LEU A 1 280 ? 32.808 -14.465 8.438 1.00 49.76 1048 LEU A N 1
ATOM 2008 C CA . LEU A 1 280 ? 32.066 -15.213 7.416 1.00 51.24 1048 LEU A CA 1
ATOM 2009 C C . LEU A 1 280 ? 31.114 -16.275 7.999 1.00 56.65 1048 LEU A C 1
ATOM 2010 O O . LEU A 1 280 ? 30.348 -16.875 7.247 1.00 57.82 1048 LEU A O 1
ATOM 2015 N N . GLU A 1 281 ? 31.141 -16.472 9.328 1.00 53.58 1049 GLU A N 1
ATOM 2016 C CA . GLU A 1 281 ? 30.319 -17.420 10.088 1.00 54.55 1049 GLU A CA 1
ATOM 2017 C C . GLU A 1 281 ? 28.840 -17.451 9.708 1.00 61.73 1049 GLU A C 1
ATOM 2018 O O . GLU A 1 281 ? 28.298 -18.538 9.487 1.00 63.47 1049 GLU A O 1
ATOM 2024 N N . ASP A 1 282 ? 28.175 -16.278 9.708 1.00 58.94 1050 ASP A N 1
ATOM 2025 C CA . ASP A 1 282 ? 26.735 -16.182 9.447 1.00 61.23 1050 ASP A CA 1
ATOM 2026 C C . ASP A 1 282 ? 26.455 -15.684 8.018 1.00 66.29 1050 ASP A C 1
ATOM 2027 O O . ASP A 1 282 ? 25.439 -15.032 7.770 1.00 67.69 1050 ASP A O 1
ATOM 2032 N N . LYS A 1 283 ? 27.344 -16.030 7.077 1.00 62.24 1051 LYS A N 1
ATOM 2033 C CA . LYS A 1 283 ? 27.208 -15.654 5.674 1.00 63.29 1051 LYS A CA 1
ATOM 2034 C C . LYS A 1 283 ? 26.832 -16.866 4.844 1.00 70.07 1051 LYS A C 1
ATOM 2035 O O . LYS A 1 283 ? 27.331 -17.966 5.093 1.00 69.67 1051 LYS A O 1
ATOM 2041 N N . SER A 1 284 ? 25.936 -16.656 3.868 1.00 69.25 1052 SER A N 1
ATOM 2042 C CA . SER A 1 284 ? 25.445 -17.664 2.931 1.00 71.58 1052 SER A CA 1
ATOM 2043 C C . SER A 1 284 ? 26.610 -18.226 2.088 1.00 74.37 1052 SER A C 1
ATOM 2044 O O . SER A 1 284 ? 27.522 -17.463 1.774 1.00 72.37 1052 SER A O 1
ATOM 2047 N N . PRO A 1 285 ? 26.613 -19.533 1.709 1.00 72.07 1053 PRO A N 1
ATOM 2048 C CA . PRO A 1 285 ? 27.732 -20.067 0.902 1.00 71.21 1053 PRO A CA 1
ATOM 2049 C C . PRO A 1 285 ? 27.905 -19.370 -0.453 1.00 75.78 1053 PRO A C 1
ATOM 2050 O O . PRO A 1 285 ? 29.035 -19.236 -0.923 1.00 73.73 1053 PRO A O 1
ATOM 2054 N N . ASP A 1 286 ? 26.796 -18.920 -1.074 1.00 75.13 1054 ASP A N 1
ATOM 2055 C CA . ASP A 1 286 ? 26.836 -18.232 -2.364 1.00 76.62 1054 ASP A CA 1
ATOM 2056 C C . ASP A 1 286 ? 26.734 -16.692 -2.196 1.00 79.17 1054 ASP A C 1
ATOM 2057 O O . ASP A 1 286 ? 26.387 -15.992 -3.146 1.00 81.02 1054 ASP A O 1
ATOM 2062 N N . SER A 1 287 ? 27.077 -16.168 -1.005 1.00 72.54 1055 SER A N 1
ATOM 2063 C CA . SER A 1 287 ? 27.092 -14.723 -0.759 1.00 71.14 1055 SER A CA 1
ATOM 2064 C C . SER A 1 287 ? 28.392 -14.132 -1.349 1.00 74.53 1055 SER A C 1
ATOM 2065 O O . SER A 1 287 ? 29.398 -14.853 -1.381 1.00 72.67 1055 SER A O 1
ATOM 2068 N N . PRO A 1 288 ? 28.408 -12.855 -1.832 1.00 71.75 1056 PRO A N 1
ATOM 2069 C CA . PRO A 1 288 ? 29.652 -12.301 -2.417 1.00 69.90 1056 PRO A CA 1
ATOM 2070 C C . PRO A 1 288 ? 30.860 -12.294 -1.462 1.00 68.66 1056 PRO A C 1
ATOM 2071 O O . PRO A 1 288 ? 31.982 -12.472 -1.928 1.00 67.62 1056 PRO A O 1
ATOM 2075 N N . GLU A 1 289 ? 30.637 -12.125 -0.147 1.00 62.42 1057 GLU A N 1
ATOM 2076 C CA . GLU A 1 289 ? 31.690 -12.123 0.881 1.00 58.85 1057 GLU A CA 1
ATOM 2077 C C . GLU A 1 289 ? 32.410 -13.472 0.910 1.00 63.11 1057 GLU A C 1
ATOM 2078 O O . GLU A 1 289 ? 33.643 -13.515 0.908 1.00 61.73 1057 GLU A O 1
ATOM 2084 N N . MET A 1 290 ? 31.635 -14.570 0.904 1.00 61.56 1058 MET A N 1
ATOM 2085 C CA . MET A 1 290 ? 32.148 -15.940 0.881 1.00 61.19 1058 MET A CA 1
ATOM 2086 C C . MET A 1 290 ? 32.866 -16.233 -0.438 1.00 62.55 1058 MET A C 1
ATOM 2087 O O . MET A 1 290 ? 33.929 -16.845 -0.420 1.00 60.09 1058 MET A O 1
ATOM 2092 N N . LYS A 1 291 ? 32.301 -15.761 -1.567 1.00 59.75 1059 LYS A N 1
ATOM 2093 C CA . LYS A 1 291 ? 32.834 -15.953 -2.918 1.00 59.84 1059 LYS A CA 1
ATOM 2094 C C . LYS A 1 291 ? 34.175 -15.235 -3.125 1.00 59.68 1059 LYS A C 1
ATOM 2095 O O . LYS A 1 291 ? 35.110 -15.861 -3.627 1.00 58.18 1059 LYS A O 1
ATOM 2101 N N . ASP A 1 292 ? 34.273 -13.940 -2.733 1.00 54.72 1060 ASP A N 1
ATOM 2102 C CA . ASP A 1 292 ? 35.495 -13.124 -2.856 1.00 52.95 1060 ASP A CA 1
ATOM 2103 C C . ASP A 1 292 ? 36.627 -13.694 -2.008 1.00 52.36 1060 ASP A C 1
ATOM 2104 O O . ASP A 1 292 ? 37.782 -13.643 -2.427 1.00 51.78 1060 ASP A O 1
ATOM 2109 N N . PHE A 1 293 ? 36.294 -14.244 -0.824 1.00 45.71 1061 PHE A N 1
ATOM 2110 C CA . PHE A 1 293 ? 37.262 -14.863 0.066 1.00 43.00 1061 PHE A CA 1
ATOM 2111 C C . PHE A 1 293 ? 37.900 -16.089 -0.606 1.00 47.39 1061 PHE A C 1
ATOM 2112 O O . PHE A 1 293 ? 39.122 -16.178 -0.646 1.00 46.11 1061 PHE A O 1
ATOM 2120 N N . ARG A 1 294 ? 37.087 -16.995 -1.170 1.00 46.17 1062 ARG A N 1
ATOM 2121 C CA . ARG A 1 294 ? 37.589 -18.202 -1.842 1.00 47.15 1062 ARG A CA 1
ATOM 2122 C C . ARG A 1 294 ? 38.357 -17.860 -3.126 1.00 52.33 1062 ARG A C 1
ATOM 2123 O O . ARG A 1 294 ? 39.415 -18.454 -3.353 1.00 51.19 1062 ARG A O 1
ATOM 2131 N N . HIS A 1 295 ? 37.827 -16.904 -3.948 1.00 50.86 1063 HIS A N 1
ATOM 2132 C CA A HIS A 1 295 ? 38.448 -16.484 -5.209 0.50 51.78 1063 HIS A CA 1
ATOM 2133 C CA B HIS A 1 295 ? 38.442 -16.479 -5.209 0.50 51.39 1063 HIS A CA 1
ATOM 2134 C C . HIS A 1 295 ? 39.793 -15.799 -4.972 1.00 53.16 1063 HIS A C 1
ATOM 2135 O O . HIS A 1 295 ? 40.716 -15.987 -5.764 1.00 54.01 1063 HIS A O 1
ATOM 2148 N N . GLY A 1 296 ? 39.904 -15.040 -3.883 1.00 47.10 1064 GLY A N 1
ATOM 2149 C CA . GLY A 1 296 ? 41.146 -14.369 -3.514 1.00 45.63 1064 GLY A CA 1
ATOM 2150 C C . GLY A 1 296 ? 42.275 -15.371 -3.334 1.00 49.73 1064 GLY A C 1
ATOM 2151 O O . GLY A 1 296 ? 43.407 -15.128 -3.765 1.00 48.88 1064 GLY A O 1
ATOM 2152 N N . PHE A 1 297 ? 41.960 -16.534 -2.733 1.00 46.64 1065 PHE A N 1
ATOM 2153 C CA . PHE A 1 297 ? 42.925 -17.610 -2.554 1.00 46.26 1065 PHE A CA 1
ATOM 2154 C C . PHE A 1 297 ? 43.217 -18.326 -3.870 1.00 52.45 1065 PHE A C 1
ATOM 2155 O O . PHE A 1 297 ? 44.343 -18.767 -4.061 1.00 53.09 1065 PHE A O 1
ATOM 2163 N N . ASP A 1 298 ? 42.234 -18.423 -4.784 1.00 50.85 1066 ASP A N 1
ATOM 2164 C CA . ASP A 1 298 ? 42.414 -19.055 -6.102 1.00 52.06 1066 ASP A CA 1
ATOM 2165 C C . ASP A 1 298 ? 43.418 -18.283 -6.950 1.00 55.92 1066 ASP A C 1
ATOM 2166 O O . ASP A 1 298 ? 44.169 -18.898 -7.705 1.00 57.36 1066 ASP A O 1
ATOM 2171 N N . ILE A 1 299 ? 43.435 -16.945 -6.823 1.00 51.04 1067 ILE A N 1
ATOM 2172 C CA . ILE A 1 299 ? 44.363 -16.089 -7.559 1.00 51.01 1067 ILE A CA 1
ATOM 2173 C C . ILE A 1 299 ? 45.790 -16.301 -7.016 1.00 54.70 1067 ILE A C 1
ATOM 2174 O O . ILE A 1 299 ? 46.712 -16.459 -7.812 1.00 55.60 1067 ILE A O 1
ATOM 2179 N N . LEU A 1 300 ? 45.961 -16.333 -5.676 1.00 50.37 1068 LEU A N 1
ATOM 2180 C CA . LEU A 1 300 ? 47.269 -16.496 -5.029 1.00 48.74 1068 LEU A CA 1
ATOM 2181 C C . LEU A 1 300 ? 47.824 -17.921 -5.195 1.00 53.17 1068 LEU A C 1
ATOM 2182 O O . LEU A 1 300 ? 49.021 -18.063 -5.469 1.00 51.97 1068 LEU A O 1
ATOM 2187 N N . VAL A 1 301 ? 46.967 -18.967 -5.046 1.00 51.41 1069 VAL A N 1
ATOM 2188 C CA . VAL A 1 301 ? 47.368 -20.375 -5.243 1.00 52.02 1069 VAL A CA 1
ATOM 2189 C C . VAL A 1 301 ? 47.816 -20.551 -6.700 1.00 56.61 1069 VAL A C 1
ATOM 2190 O O . VAL A 1 301 ? 48.855 -21.169 -6.939 1.00 56.88 1069 VAL A O 1
ATOM 2194 N N . GLY A 1 302 ? 47.073 -19.941 -7.630 1.00 53.54 1070 GLY A N 1
ATOM 2195 C CA . GLY A 1 302 ? 47.381 -19.943 -9.056 1.00 54.42 1070 GLY A CA 1
ATOM 2196 C C . GLY A 1 302 ? 48.764 -19.397 -9.368 1.00 57.93 1070 GLY A C 1
ATOM 2197 O O . GLY A 1 302 ? 49.478 -19.959 -10.205 1.00 58.42 1070 GLY A O 1
ATOM 2198 N N . GLN A 1 303 ? 49.165 -18.315 -8.677 1.00 53.01 1071 GLN A N 1
ATOM 2199 C CA . GLN A 1 303 ? 50.479 -17.713 -8.869 1.00 53.03 1071 GLN A CA 1
ATOM 2200 C C . GLN A 1 303 ? 51.578 -18.638 -8.315 1.00 57.22 1071 GLN A C 1
ATOM 2201 O O . GLN A 1 303 ? 52.617 -18.793 -8.964 1.00 58.29 1071 GLN A O 1
ATOM 2207 N N . ILE A 1 304 ? 51.330 -19.279 -7.147 1.00 51.87 1072 ILE A N 1
ATOM 2208 C CA . ILE A 1 304 ? 52.257 -20.229 -6.525 1.00 50.54 1072 ILE A CA 1
ATOM 2209 C C . ILE A 1 304 ? 52.436 -21.416 -7.476 1.00 55.85 1072 ILE A C 1
ATOM 2210 O O . ILE A 1 304 ? 53.569 -21.844 -7.692 1.00 55.76 1072 ILE A O 1
ATOM 2215 N N . ASP A 1 305 ? 51.323 -21.905 -8.067 1.00 54.57 1073 ASP A N 1
ATOM 2216 C CA . ASP A 1 305 ? 51.284 -23.043 -9.003 1.00 56.54 1073 ASP A CA 1
ATOM 2217 C C . ASP A 1 305 ? 52.129 -22.787 -10.245 1.00 62.54 1073 ASP A C 1
ATOM 2218 O O . ASP A 1 305 ? 52.818 -23.702 -10.694 1.00 63.14 1073 ASP A O 1
ATOM 2223 N N . ASP A 1 306 ? 52.103 -21.545 -10.774 1.00 60.10 1074 ASP A N 1
ATOM 2224 C CA . ASP A 1 306 ? 52.895 -21.143 -11.937 1.00 61.27 1074 ASP A CA 1
ATOM 2225 C C . ASP A 1 306 ? 54.383 -21.154 -11.604 1.00 64.77 1074 ASP A C 1
ATOM 2226 O O . ASP A 1 306 ? 55.183 -21.589 -12.429 1.00 66.15 1074 ASP A O 1
ATOM 2231 N N . ALA A 1 307 ? 54.747 -20.684 -10.394 1.00 59.58 1075 ALA A N 1
ATOM 2232 C CA . ALA A 1 307 ? 56.128 -20.636 -9.913 1.00 58.48 1075 ALA A CA 1
ATOM 2233 C C . ALA A 1 307 ? 56.637 -22.040 -9.605 1.00 61.83 1075 ALA A C 1
ATOM 2234 O O . ALA A 1 307 ? 57.805 -22.331 -9.865 1.00 61.60 1075 ALA A O 1
ATOM 2236 N N . LEU A 1 308 ? 55.751 -22.913 -9.080 1.00 58.41 1076 LEU A N 1
ATOM 2237 C CA . LEU A 1 308 ? 56.049 -24.306 -8.730 1.00 58.94 1076 LEU A CA 1
ATOM 2238 C C . LEU A 1 308 ? 56.324 -25.135 -9.994 1.00 65.95 1076 LEU A C 1
ATOM 2239 O O . LEU A 1 308 ? 57.215 -25.987 -9.985 1.00 66.96 1076 LEU A O 1
ATOM 2244 N N . LYS A 1 309 ? 55.589 -24.845 -11.088 1.00 63.09 1077 LYS A N 1
ATOM 2245 C CA . LYS A 1 309 ? 55.738 -25.483 -12.394 1.00 63.97 1077 LYS A CA 1
ATOM 2246 C C . LYS A 1 309 ? 57.132 -25.177 -12.949 1.00 67.88 1077 LYS A C 1
ATOM 2247 O O . LYS A 1 309 ? 57.782 -26.060 -13.519 1.00 68.56 1077 LYS A O 1
ATOM 2253 N N . LEU A 1 310 ? 57.593 -23.927 -12.751 1.00 63.04 1078 LEU A N 1
ATOM 2254 C CA . LEU A 1 310 ? 58.899 -23.453 -13.206 1.00 62.89 1078 LEU A CA 1
ATOM 2255 C C . LEU A 1 310 ? 60.019 -24.068 -12.366 1.00 66.62 1078 LEU A C 1
ATOM 2256 O O . LEU A 1 310 ? 61.018 -24.521 -12.932 1.00 67.23 1078 LEU A O 1
ATOM 2261 N N . ALA A 1 311 ? 59.829 -24.131 -11.028 1.00 62.08 1079 ALA A N 1
ATOM 2262 C CA . ALA A 1 311 ? 60.781 -24.736 -10.090 1.00 61.89 1079 ALA A CA 1
ATOM 2263 C C . ALA A 1 311 ? 61.034 -26.203 -10.455 1.00 67.28 1079 ALA A C 1
ATOM 2264 O O . ALA A 1 311 ? 62.186 -26.642 -10.444 1.00 68.31 1079 ALA A O 1
ATOM 2266 N N . ASN A 1 312 ? 59.962 -26.935 -10.843 1.00 63.61 1080 ASN A N 1
ATOM 2267 C CA . ASN A 1 312 ? 60.007 -28.336 -11.270 1.00 64.60 1080 ASN A CA 1
ATOM 2268 C C . ASN A 1 312 ? 60.774 -28.521 -12.594 1.00 70.61 1080 ASN A C 1
ATOM 2269 O O . ASN A 1 312 ? 61.237 -29.628 -12.873 1.00 72.16 1080 ASN A O 1
ATOM 2274 N N . GLU A 1 313 ? 60.911 -27.443 -13.395 1.00 66.77 1081 GLU A N 1
ATOM 2275 C CA . GLU A 1 313 ? 61.638 -27.424 -14.668 1.00 67.33 1081 GLU A CA 1
ATOM 2276 C C . GLU A 1 313 ? 63.097 -26.962 -14.453 1.00 72.21 1081 GLU A C 1
ATOM 2277 O O . GLU A 1 313 ? 63.840 -26.801 -15.423 1.00 73.63 1081 GLU A O 1
ATOM 2283 N N . GLY A 1 314 ? 63.479 -26.743 -13.192 1.00 67.84 1082 GLY A N 1
ATOM 2284 C CA . GLY A 1 314 ? 64.819 -26.317 -12.802 1.00 67.97 1082 GLY A CA 1
ATOM 2285 C C . GLY A 1 314 ? 65.164 -24.863 -13.074 1.00 72.13 1082 GLY A C 1
ATOM 2286 O O . GLY A 1 314 ? 66.314 -24.467 -12.862 1.00 72.57 1082 GLY A O 1
ATOM 2287 N N . LYS A 1 315 ? 64.176 -24.050 -13.534 1.00 67.85 1083 LYS A N 1
ATOM 2288 C CA . LYS A 1 315 ? 64.338 -22.618 -13.846 1.00 67.36 1083 LYS A CA 1
ATOM 2289 C C . LYS A 1 315 ? 64.186 -21.797 -12.554 1.00 70.09 1083 LYS A C 1
ATOM 2290 O O . LYS A 1 315 ? 63.110 -21.263 -12.289 1.00 68.77 1083 LYS A O 1
ATOM 2296 N N . VAL A 1 316 ? 65.264 -21.718 -11.750 1.00 67.02 1084 VAL A N 1
ATOM 2297 C CA . VAL A 1 316 ? 65.308 -21.056 -10.438 1.00 66.21 1084 VAL A CA 1
ATOM 2298 C C . VAL A 1 316 ? 64.859 -19.579 -10.522 1.00 69.81 1084 VAL A C 1
ATOM 2299 O O . VAL A 1 316 ? 63.886 -19.213 -9.855 1.00 68.94 1084 VAL A O 1
ATOM 2303 N N . LYS A 1 317 ? 65.568 -18.747 -11.317 1.00 66.27 1085 LYS A N 1
ATOM 2304 C CA . LYS A 1 317 ? 65.304 -17.311 -11.492 1.00 65.38 1085 LYS A CA 1
ATOM 2305 C C . LYS A 1 317 ? 63.868 -17.039 -11.967 1.00 67.66 1085 LYS A C 1
ATOM 2306 O O . LYS A 1 317 ? 63.233 -16.122 -11.446 1.00 66.79 1085 LYS A O 1
ATOM 2312 N N . GLU A 1 318 ? 63.354 -17.852 -12.914 1.00 63.60 1086 GLU A N 1
ATOM 2313 C CA . GLU A 1 318 ? 61.991 -17.735 -13.441 1.00 62.98 1086 GLU A CA 1
ATOM 2314 C C . GLU A 1 318 ? 60.957 -18.087 -12.369 1.00 63.86 1086 GLU A C 1
ATOM 2315 O O . GLU A 1 318 ? 59.930 -17.415 -12.282 1.00 62.99 1086 GLU A O 1
ATOM 2321 N N . ALA A 1 319 ? 61.244 -19.123 -11.545 1.00 58.74 1087 ALA A N 1
ATOM 2322 C CA . ALA A 1 319 ? 60.394 -19.552 -10.429 1.00 56.63 1087 ALA A CA 1
ATOM 2323 C C . ALA A 1 319 ? 60.413 -18.512 -9.310 1.00 59.15 1087 ALA A C 1
ATOM 2324 O O . ALA A 1 319 ? 59.409 -18.350 -8.622 1.00 57.96 1087 ALA A O 1
ATOM 2326 N N . GLN A 1 320 ? 61.552 -17.800 -9.140 1.00 55.71 1088 GLN A N 1
ATOM 2327 C CA . GLN A 1 320 ? 61.724 -16.731 -8.152 1.00 54.86 1088 GLN A CA 1
ATOM 2328 C C . GLN A 1 320 ? 61.002 -15.469 -8.607 1.00 60.70 1088 GLN A C 1
ATOM 2329 O O . GLN A 1 320 ? 60.439 -14.767 -7.769 1.00 61.42 1088 GLN A O 1
ATOM 2335 N N . ALA A 1 321 ? 61.015 -15.178 -9.925 1.00 58.27 1089 ALA A N 1
ATOM 2336 C CA . ALA A 1 321 ? 60.331 -14.013 -10.500 1.00 58.48 1089 ALA A CA 1
ATOM 2337 C C . ALA A 1 321 ? 58.810 -14.176 -10.403 1.00 60.60 1089 ALA A C 1
ATOM 2338 O O . ALA A 1 321 ? 58.124 -13.209 -10.071 1.00 60.42 1089 ALA A O 1
ATOM 2340 N N . ALA A 1 322 ? 58.299 -15.402 -10.657 1.00 56.43 1090 ALA A N 1
ATOM 2341 C CA . ALA A 1 322 ? 56.874 -15.750 -10.588 1.00 55.98 1090 ALA A CA 1
ATOM 2342 C C . ALA A 1 322 ? 56.367 -15.782 -9.135 1.00 60.44 1090 ALA A C 1
ATOM 2343 O O . ALA A 1 322 ? 55.209 -15.432 -8.893 1.00 60.27 1090 ALA A O 1
ATOM 2345 N N . ALA A 1 323 ? 57.217 -16.204 -8.173 1.00 56.61 1091 ALA A N 1
ATOM 2346 C CA . ALA A 1 323 ? 56.841 -16.212 -6.758 1.00 55.32 1091 ALA A CA 1
ATOM 2347 C C . ALA A 1 323 ? 56.796 -14.767 -6.239 1.00 59.16 1091 ALA A C 1
ATOM 2348 O O . ALA A 1 323 ? 55.920 -14.426 -5.446 1.00 58.71 1091 ALA A O 1
ATOM 2350 N N . GLU A 1 324 ? 57.695 -13.907 -6.761 1.00 55.98 1092 GLU A N 1
ATOM 2351 C CA . GLU A 1 324 ? 57.804 -12.481 -6.450 1.00 55.72 1092 GLU A CA 1
ATOM 2352 C C . GLU A 1 324 ? 56.562 -11.711 -6.920 1.00 57.98 1092 GLU A C 1
ATOM 2353 O O . GLU A 1 324 ? 56.311 -10.615 -6.426 1.00 58.43 1092 GLU A O 1
ATOM 2359 N N . GLN A 1 325 ? 55.770 -12.294 -7.845 1.00 52.84 1093 GLN A N 1
ATOM 2360 C CA . GLN A 1 325 ? 54.526 -11.702 -8.352 1.00 52.32 1093 GLN A CA 1
ATOM 2361 C C . GLN A 1 325 ? 53.472 -11.531 -7.233 1.00 54.73 1093 GLN A C 1
ATOM 2362 O O . GLN A 1 325 ? 52.529 -10.758 -7.400 1.00 54.36 1093 GLN A O 1
ATOM 2368 N N . LEU A 1 326 ? 53.659 -12.222 -6.089 1.00 50.01 1094 LEU A N 1
ATOM 2369 C CA . LEU A 1 326 ? 52.782 -12.123 -4.922 1.00 49.19 1094 LEU A CA 1
ATOM 2370 C C . LEU A 1 326 ? 52.987 -10.786 -4.204 1.00 53.09 1094 LEU A C 1
ATOM 2371 O O . LEU A 1 326 ? 52.154 -10.390 -3.395 1.00 52.36 1094 LEU A O 1
ATOM 2376 N N . LYS A 1 327 ? 54.090 -10.093 -4.520 1.00 50.82 1095 LYS A N 1
ATOM 2377 C CA . LYS A 1 327 ? 54.438 -8.794 -3.960 1.00 51.03 1095 LYS A CA 1
ATOM 2378 C C . LYS A 1 327 ? 53.900 -7.652 -4.838 1.00 55.30 1095 LYS A C 1
ATOM 2379 O O . LYS A 1 327 ? 54.004 -6.499 -4.422 1.00 57.20 1095 LYS A O 1
ATOM 2385 N N . THR A 1 328 ? 53.276 -7.955 -6.011 1.00 49.89 1096 THR A N 1
ATOM 2386 C CA . THR A 1 328 ? 52.657 -6.907 -6.845 1.00 51.03 1096 THR A CA 1
ATOM 2387 C C . THR A 1 328 ? 51.543 -6.207 -6.054 1.00 55.19 1096 THR A C 1
ATOM 2388 O O . THR A 1 328 ? 50.971 -6.810 -5.135 1.00 53.69 1096 THR A O 1
ATOM 2392 N N . THR A 1 329 ? 51.234 -4.946 -6.410 1.00 52.67 1097 THR A N 1
ATOM 2393 C CA . THR A 1 329 ? 50.193 -4.149 -5.754 1.00 52.32 1097 THR A CA 1
ATOM 2394 C C . THR A 1 329 ? 48.873 -4.938 -5.675 1.00 55.07 1097 THR A C 1
ATOM 2395 O O . THR A 1 329 ? 48.261 -4.976 -4.606 1.00 53.10 1097 THR A O 1
ATOM 2399 N N . ARG A 1 330 ? 48.488 -5.608 -6.786 1.00 52.79 1098 ARG A N 1
ATOM 2400 C CA . ARG A 1 330 ? 47.273 -6.410 -6.912 1.00 52.70 1098 ARG A CA 1
ATOM 2401 C C . ARG A 1 330 ? 47.265 -7.571 -5.924 1.00 56.86 1098 ARG A C 1
ATOM 2402 O O . ARG A 1 330 ? 46.306 -7.697 -5.158 1.00 56.33 1098 ARG A O 1
ATOM 2410 N N . ASN A 1 331 ? 48.343 -8.386 -5.908 1.00 53.21 1099 ASN A N 1
ATOM 2411 C CA . ASN A 1 331 ? 48.439 -9.554 -5.027 1.00 51.19 1099 ASN A CA 1
ATOM 2412 C C . ASN A 1 331 ? 48.681 -9.170 -3.568 1.00 53.26 1099 ASN A C 1
ATOM 2413 O O . ASN A 1 331 ? 48.217 -9.894 -2.685 1.00 51.14 1099 ASN A O 1
ATOM 2418 N N . ALA A 1 332 ? 49.343 -8.020 -3.307 1.00 50.68 1100 ALA A N 1
ATOM 2419 C CA . ALA A 1 332 ? 49.519 -7.513 -1.939 1.00 49.11 1100 ALA A CA 1
ATOM 2420 C C . ALA A 1 332 ? 48.160 -7.002 -1.424 1.00 54.02 1100 ALA A C 1
ATOM 2421 O O . ALA A 1 332 ? 47.837 -7.227 -0.257 1.00 52.56 1100 ALA A O 1
ATOM 2423 N N . TYR A 1 333 ? 47.330 -6.392 -2.319 1.00 52.89 1101 TYR A N 1
ATOM 2424 C CA . TYR A 1 333 ? 45.978 -5.946 -1.975 1.00 53.63 1101 TYR A CA 1
ATOM 2425 C C . TYR A 1 333 ? 45.112 -7.159 -1.636 1.00 52.66 1101 TYR A C 1
ATOM 2426 O O . TYR A 1 333 ? 44.413 -7.118 -0.622 1.00 51.43 1101 TYR A O 1
ATOM 2435 N N . ILE A 1 334 ? 45.166 -8.234 -2.477 1.00 46.85 1102 ILE A N 1
ATOM 2436 C CA . ILE A 1 334 ? 44.415 -9.483 -2.271 1.00 44.95 1102 ILE A CA 1
ATOM 2437 C C . ILE A 1 334 ? 44.773 -10.077 -0.897 1.00 46.91 1102 ILE A C 1
ATOM 2438 O O . ILE A 1 334 ? 43.865 -10.448 -0.166 1.00 46.67 1102 ILE A O 1
ATOM 2443 N N . GLN A 1 335 ? 46.066 -10.117 -0.526 1.00 43.13 1103 GLN A N 1
ATOM 2444 C CA . GLN A 1 335 ? 46.499 -10.619 0.783 1.00 41.26 1103 GLN A CA 1
ATOM 2445 C C . GLN A 1 335 ? 45.916 -9.766 1.929 1.00 45.69 1103 GLN A C 1
ATOM 2446 O O . GLN A 1 335 ? 45.296 -10.330 2.831 1.00 44.71 1103 GLN A O 1
ATOM 2452 N N . LYS A 1 336 ? 46.117 -8.425 1.884 1.00 43.29 1104 LYS A N 1
ATOM 2453 C CA . LYS A 1 336 ? 45.629 -7.453 2.872 1.00 42.73 1104 LYS A CA 1
ATOM 2454 C C . LYS A 1 336 ? 44.114 -7.623 3.093 1.00 46.06 1104 LYS A C 1
ATOM 2455 O O . LYS A 1 336 ? 43.671 -7.679 4.241 1.00 45.19 1104 LYS A O 1
ATOM 2461 N N . TYR A 1 337 ? 43.338 -7.768 1.992 1.00 43.77 1105 TYR A N 1
ATOM 2462 C CA . TYR A 1 337 ? 41.888 -7.992 2.002 1.00 43.55 1105 TYR A CA 1
ATOM 2463 C C . TYR A 1 337 ? 41.550 -9.298 2.748 1.00 46.67 1105 TYR A C 1
ATOM 2464 O O . TYR A 1 337 ? 40.783 -9.256 3.714 1.00 47.09 1105 TYR A O 1
ATOM 2473 N N . LEU A 1 338 ? 42.110 -10.451 2.290 1.00 41.61 1106 LEU A N 1
ATOM 2474 C CA . LEU A 1 338 ? 41.867 -11.774 2.882 1.00 40.17 1106 LEU A CA 1
ATOM 2475 C C . LEU A 1 338 ? 42.243 -11.825 4.366 1.00 42.11 1106 LEU A C 1
ATOM 2476 O O . LEU A 1 338 ? 41.502 -12.412 5.152 1.00 42.62 1106 LEU A O 1
ATOM 2481 N N . ARG A 1 339 ? 43.367 -11.195 4.750 1.00 46.97 224 ARG A N 1
ATOM 2482 C CA . ARG A 1 339 ? 43.826 -11.139 6.134 1.00 44.24 224 ARG A CA 1
ATOM 2483 C C . ARG A 1 339 ? 42.850 -10.323 6.986 1.00 47.34 224 ARG A C 1
ATOM 2484 O O . ARG A 1 339 ? 42.573 -10.714 8.117 1.00 46.29 224 ARG A O 1
ATOM 2492 N N . GLY A 1 340 ? 42.302 -9.243 6.414 1.00 43.57 225 GLY A N 1
ATOM 2493 C CA . GLY A 1 340 ? 41.318 -8.385 7.068 1.00 42.44 225 GLY A CA 1
ATOM 2494 C C . GLY A 1 340 ? 40.014 -9.106 7.337 1.00 46.36 225 GLY A C 1
ATOM 2495 O O . GLY A 1 340 ? 39.408 -8.923 8.393 1.00 44.88 225 GLY A O 1
ATOM 2496 N N . VAL A 1 341 ? 39.596 -9.970 6.398 1.00 44.53 226 VAL A N 1
ATOM 2497 C CA . VAL A 1 341 ? 38.376 -10.783 6.495 1.00 43.99 226 VAL A CA 1
ATOM 2498 C C . VAL A 1 341 ? 38.534 -11.808 7.648 1.00 46.87 226 VAL A C 1
ATOM 2499 O O . VAL A 1 341 ? 37.536 -12.180 8.274 1.00 46.44 226 VAL A O 1
ATOM 2503 N N . GLY A 1 342 ? 39.776 -12.211 7.938 1.00 42.54 227 GLY A N 1
ATOM 2504 C CA . GLY A 1 342 ? 40.070 -13.181 8.992 1.00 41.27 227 GLY A CA 1
ATOM 2505 C C . GLY A 1 342 ? 40.129 -12.652 10.409 1.00 44.41 227 GLY A C 1
ATOM 2506 O O . GLY A 1 342 ? 40.191 -13.437 11.357 1.00 44.97 227 GLY A O 1
ATOM 2507 N N . LYS A 1 343 ? 40.132 -11.325 10.563 1.00 40.13 228 LYS A N 1
ATOM 2508 C CA . LYS A 1 343 ? 40.231 -10.609 11.832 1.00 38.98 228 LYS A CA 1
ATOM 2509 C C . LYS A 1 343 ? 38.994 -10.793 12.714 1.00 43.55 228 LYS A C 1
ATOM 2510 O O . LYS A 1 343 ? 37.897 -11.027 12.198 1.00 45.05 228 LYS A O 1
ATOM 2516 N N . VAL A 1 344 ? 39.171 -10.695 14.053 1.00 39.26 229 VAL A N 1
ATOM 2517 C CA . VAL A 1 344 ? 38.079 -10.833 15.029 1.00 38.14 229 VAL A CA 1
ATOM 2518 C C . VAL A 1 344 ? 37.199 -9.565 14.979 1.00 42.32 229 VAL A C 1
ATOM 2519 O O . VAL A 1 344 ? 37.715 -8.460 15.173 1.00 40.12 229 VAL A O 1
ATOM 2523 N N . PRO A 1 345 ? 35.877 -9.688 14.698 1.00 41.04 230 PRO A N 1
ATOM 2524 C CA . PRO A 1 345 ? 35.046 -8.476 14.597 1.00 41.84 230 PRO A CA 1
ATOM 2525 C C . PRO A 1 345 ? 34.502 -7.984 15.944 1.00 46.68 230 PRO A C 1
ATOM 2526 O O . PRO A 1 345 ? 34.630 -8.676 16.961 1.00 44.16 230 PRO A O 1
ATOM 2530 N N . ARG A 1 346 ? 33.880 -6.778 15.926 1.00 46.70 231 ARG A N 1
ATOM 2531 C CA . ARG A 1 346 ? 33.217 -6.132 17.070 1.00 47.70 231 ARG A CA 1
ATOM 2532 C C . ARG A 1 346 ? 32.158 -7.045 17.698 1.00 52.52 231 ARG A C 1
ATOM 2533 O O . ARG A 1 346 ? 32.090 -7.097 18.916 1.00 50.97 231 ARG A O 1
ATOM 2541 N N . LYS A 1 347 ? 31.347 -7.768 16.866 1.00 51.73 232 LYS A N 1
ATOM 2542 C CA . LYS A 1 347 ? 30.290 -8.721 17.283 1.00 52.37 232 LYS A CA 1
ATOM 2543 C C . LYS A 1 347 ? 30.724 -9.628 18.450 1.00 55.12 232 LYS A C 1
ATOM 2544 O O . LYS A 1 347 ? 29.933 -9.913 19.349 1.00 55.36 232 LYS A O 1
ATOM 2550 N N . LYS A 1 348 ? 31.982 -10.084 18.407 1.00 50.59 233 LYS A N 1
ATOM 2551 C CA . LYS A 1 348 ? 32.597 -10.996 19.367 1.00 48.85 233 LYS A CA 1
ATOM 2552 C C . LYS A 1 348 ? 32.945 -10.353 20.702 1.00 49.60 233 LYS A C 1
ATOM 2553 O O . LYS A 1 348 ? 33.162 -11.080 21.668 1.00 47.92 233 LYS A O 1
ATOM 2559 N N . VAL A 1 349 ? 33.022 -9.006 20.752 1.00 46.00 234 VAL A N 1
ATOM 2560 C CA . VAL A 1 349 ? 33.314 -8.228 21.954 1.00 44.91 234 VAL A CA 1
ATOM 2561 C C . VAL A 1 349 ? 31.985 -7.623 22.433 1.00 52.15 234 VAL A C 1
ATOM 2562 O O . VAL A 1 349 ? 31.471 -6.691 21.806 1.00 53.72 234 VAL A O 1
ATOM 2566 N N . ASN A 1 350 ? 31.396 -8.198 23.500 1.00 48.40 235 ASN A N 1
ATOM 2567 C CA . ASN A 1 350 ? 30.094 -7.755 24.002 1.00 48.11 235 ASN A CA 1
ATOM 2568 C C . ASN A 1 350 ? 30.276 -6.798 25.186 1.00 51.09 235 ASN A C 1
ATOM 2569 O O . ASN A 1 350 ? 30.470 -7.222 26.327 1.00 48.85 235 ASN A O 1
ATOM 2574 N N . VAL A 1 351 ? 30.219 -5.493 24.893 1.00 49.67 236 VAL A N 1
ATOM 2575 C CA . VAL A 1 351 ? 30.403 -4.445 25.888 1.00 49.71 236 VAL A CA 1
ATOM 2576 C C . VAL A 1 351 ? 29.167 -4.349 26.832 1.00 52.26 236 VAL A C 1
ATOM 2577 O O . VAL A 1 351 ? 29.335 -4.013 28.002 1.00 52.19 236 VAL A O 1
ATOM 2581 N N . LYS A 1 352 ? 27.960 -4.699 26.349 1.00 47.42 237 LYS A N 1
ATOM 2582 C CA . LYS A 1 352 ? 26.737 -4.631 27.150 1.00 46.41 237 LYS A CA 1
ATOM 2583 C C . LYS A 1 352 ? 26.753 -5.657 28.276 1.00 48.59 237 LYS A C 1
ATOM 2584 O O . LYS A 1 352 ? 26.421 -5.307 29.411 1.00 47.24 237 LYS A O 1
ATOM 2590 N N . VAL A 1 353 ? 27.153 -6.909 27.972 1.00 45.00 238 VAL A N 1
ATOM 2591 C CA . VAL A 1 353 ? 27.207 -7.996 28.959 1.00 44.19 238 VAL A CA 1
ATOM 2592 C C . VAL A 1 353 ? 28.356 -7.732 29.939 1.00 47.60 238 VAL A C 1
ATOM 2593 O O . VAL A 1 353 ? 28.187 -8.005 31.136 1.00 46.88 238 VAL A O 1
ATOM 2597 N N . PHE A 1 354 ? 29.483 -7.132 29.456 1.00 43.65 239 PHE A N 1
ATOM 2598 C CA . PHE A 1 354 ? 30.603 -6.775 30.332 1.00 42.33 239 PHE A CA 1
ATOM 2599 C C . PHE A 1 354 ? 30.160 -5.668 31.315 1.00 45.95 239 PHE A C 1
ATOM 2600 O O . PHE A 1 354 ? 30.468 -5.772 32.500 1.00 45.58 239 PHE A O 1
ATOM 2608 N N . ILE A 1 355 ? 29.442 -4.629 30.828 1.00 42.37 240 ILE A N 1
ATOM 2609 C CA . ILE A 1 355 ? 28.942 -3.536 31.666 1.00 42.43 240 ILE A CA 1
ATOM 2610 C C . ILE A 1 355 ? 28.018 -4.092 32.774 1.00 45.43 240 ILE A C 1
ATOM 2611 O O . ILE A 1 355 ? 28.216 -3.748 33.944 1.00 43.97 240 ILE A O 1
ATOM 2616 N N . ILE A 1 356 ? 27.056 -4.976 32.410 1.00 41.60 241 ILE A N 1
ATOM 2617 C CA . ILE A 1 356 ? 26.117 -5.585 33.360 1.00 41.07 241 ILE A CA 1
ATOM 2618 C C . ILE A 1 356 ? 26.894 -6.380 34.426 1.00 45.37 241 ILE A C 1
ATOM 2619 O O . ILE A 1 356 ? 26.579 -6.224 35.612 1.00 46.03 241 ILE A O 1
ATOM 2624 N N . ILE A 1 357 ? 27.928 -7.167 34.033 1.00 41.45 242 ILE A N 1
ATOM 2625 C CA . ILE A 1 357 ? 28.704 -7.934 35.021 1.00 40.71 242 ILE A CA 1
ATOM 2626 C C . ILE A 1 357 ? 29.516 -6.956 35.905 1.00 44.85 242 ILE A C 1
ATOM 2627 O O . ILE A 1 357 ? 29.536 -7.140 37.122 1.00 44.02 242 ILE A O 1
ATOM 2632 N N . ALA A 1 358 ? 30.064 -5.869 35.314 1.00 41.78 243 ALA A N 1
ATOM 2633 C CA . ALA A 1 358 ? 30.782 -4.833 36.063 1.00 40.96 243 ALA A CA 1
ATOM 2634 C C . ALA A 1 358 ? 29.847 -4.191 37.110 1.00 46.51 243 ALA A C 1
ATOM 2635 O O . ALA A 1 358 ? 30.243 -4.042 38.262 1.00 46.74 243 ALA A O 1
ATOM 2637 N N . VAL A 1 359 ? 28.587 -3.893 36.718 1.00 43.57 244 VAL A N 1
ATOM 2638 C CA . VAL A 1 359 ? 27.531 -3.273 37.536 1.00 43.15 244 VAL A CA 1
ATOM 2639 C C . VAL A 1 359 ? 27.147 -4.196 38.705 1.00 45.86 244 VAL A C 1
ATOM 2640 O O . VAL A 1 359 ? 26.949 -3.697 39.804 1.00 46.63 244 VAL A O 1
ATOM 2644 N N . PHE A 1 360 ? 27.048 -5.513 38.482 1.00 40.98 245 PHE A N 1
ATOM 2645 C CA . PHE A 1 360 ? 26.686 -6.459 39.537 1.00 40.09 245 PHE A CA 1
ATOM 2646 C C . PHE A 1 360 ? 27.766 -6.523 40.608 1.00 44.49 245 PHE A C 1
ATOM 2647 O O . PHE A 1 360 ? 27.434 -6.571 41.792 1.00 45.10 245 PHE A O 1
ATOM 2655 N N . PHE A 1 361 ? 29.051 -6.504 40.195 1.00 40.44 246 PHE A N 1
ATOM 2656 C CA . PHE A 1 361 ? 30.207 -6.570 41.092 1.00 39.33 246 PHE A CA 1
ATOM 2657 C C . PHE A 1 361 ? 30.405 -5.286 41.888 1.00 42.42 246 PHE A C 1
ATOM 2658 O O . PHE A 1 361 ? 30.731 -5.361 43.077 1.00 41.51 246 PHE A O 1
ATOM 2666 N N . ILE A 1 362 ? 30.237 -4.118 41.236 1.00 39.75 247 ILE A N 1
ATOM 2667 C CA . ILE A 1 362 ? 30.442 -2.803 41.852 1.00 40.28 247 ILE A CA 1
ATOM 2668 C C . ILE A 1 362 ? 29.239 -2.407 42.707 1.00 46.49 247 ILE A C 1
ATOM 2669 O O . ILE A 1 362 ? 29.418 -2.073 43.876 1.00 46.46 247 ILE A O 1
ATOM 2674 N N . CYS A 1 363 ? 28.033 -2.408 42.118 1.00 44.91 248 CYS A N 1
ATOM 2675 C CA . CYS A 1 363 ? 26.806 -1.923 42.752 1.00 45.67 248 CYS A CA 1
ATOM 2676 C C . CYS A 1 363 ? 26.077 -2.939 43.605 1.00 47.07 248 CYS A C 1
ATOM 2677 O O . CYS A 1 363 ? 25.541 -2.537 44.631 1.00 47.78 248 CYS A O 1
ATOM 2680 N N . PHE A 1 364 ? 25.946 -4.203 43.166 1.00 40.83 249 PHE A N 1
ATOM 2681 C CA . PHE A 1 364 ? 25.077 -5.122 43.892 1.00 39.97 249 PHE A CA 1
ATOM 2682 C C . PHE A 1 364 ? 25.747 -6.128 44.816 1.00 43.25 249 PHE A C 1
ATOM 2683 O O . PHE A 1 364 ? 25.130 -6.464 45.825 1.00 42.28 249 PHE A O 1
ATOM 2691 N N . VAL A 1 365 ? 26.957 -6.624 44.493 1.00 39.78 250 VAL A N 1
ATOM 2692 C CA . VAL A 1 365 ? 27.627 -7.651 45.303 1.00 39.31 250 VAL A CA 1
ATOM 2693 C C . VAL A 1 365 ? 27.921 -7.152 46.744 1.00 43.32 250 VAL A C 1
ATOM 2694 O O . VAL A 1 365 ? 27.573 -7.891 47.666 1.00 42.47 250 VAL A O 1
ATOM 2698 N N . PRO A 1 366 ? 28.492 -5.943 46.993 1.00 40.73 251 PRO A N 1
ATOM 2699 C CA . PRO A 1 366 ? 28.765 -5.551 48.391 1.00 40.31 251 PRO A CA 1
ATOM 2700 C C . PRO A 1 366 ? 27.509 -5.475 49.276 1.00 41.79 251 PRO A C 1
ATOM 2701 O O . PRO A 1 366 ? 27.522 -5.992 50.402 1.00 40.39 251 PRO A O 1
ATOM 2705 N N . PHE A 1 367 ? 26.423 -4.885 48.762 1.00 38.13 252 PHE A N 1
ATOM 2706 C CA . PHE A 1 367 ? 25.159 -4.744 49.501 1.00 37.80 252 PHE A CA 1
ATOM 2707 C C . PHE A 1 367 ? 24.566 -6.090 49.898 1.00 39.40 252 PHE A C 1
ATOM 2708 O O . PHE A 1 367 ? 24.110 -6.238 51.030 1.00 38.43 252 PHE A O 1
ATOM 2716 N N . HIS A 1 368 ? 24.577 -7.065 48.983 1.00 35.77 253 HIS A N 1
ATOM 2717 C CA . HIS A 1 368 ? 23.995 -8.376 49.242 1.00 35.69 253 HIS A CA 1
ATOM 2718 C C . HIS A 1 368 ? 24.830 -9.204 50.219 1.00 42.48 253 HIS A C 1
ATOM 2719 O O . HIS A 1 368 ? 24.265 -10.033 50.930 1.00 42.69 253 HIS A O 1
ATOM 2726 N N . PHE A 1 369 ? 26.141 -8.917 50.322 1.00 41.35 254 PHE A N 1
ATOM 2727 C CA . PHE A 1 369 ? 27.064 -9.514 51.295 1.00 41.26 254 PHE A CA 1
ATOM 2728 C C . PHE A 1 369 ? 26.787 -8.947 52.705 1.00 43.89 254 PHE A C 1
ATOM 2729 O O . PHE A 1 369 ? 26.765 -9.691 53.685 1.00 43.43 254 PHE A O 1
ATOM 2737 N N . ALA A 1 370 ? 26.542 -7.625 52.785 1.00 40.25 255 ALA A N 1
ATOM 2738 C CA . ALA A 1 370 ? 26.300 -6.858 54.007 1.00 40.15 255 ALA A CA 1
ATOM 2739 C C . ALA A 1 370 ? 24.877 -7.029 54.597 1.00 44.77 255 ALA A C 1
ATOM 2740 O O . ALA A 1 370 ? 24.670 -6.784 55.795 1.00 43.90 255 ALA A O 1
ATOM 2742 N N . ARG A 1 371 ? 23.916 -7.441 53.753 1.00 41.34 256 ARG A N 1
ATOM 2743 C CA . ARG A 1 371 ? 22.497 -7.543 54.070 1.00 40.71 256 ARG A CA 1
ATOM 2744 C C . ARG A 1 371 ? 22.097 -8.595 55.113 1.00 43.89 256 ARG A C 1
ATOM 2745 O O . ARG A 1 371 ? 21.434 -8.199 56.069 1.00 43.24 256 ARG A O 1
ATOM 2753 N N . ILE A 1 372 ? 22.412 -9.903 54.935 1.00 40.58 257 ILE A N 1
ATOM 2754 C CA . ILE A 1 372 ? 21.952 -10.932 55.894 1.00 40.87 257 ILE A CA 1
ATOM 2755 C C . ILE A 1 372 ? 22.375 -10.586 57.353 1.00 44.12 257 ILE A C 1
ATOM 2756 O O . ILE A 1 372 ? 21.469 -10.519 58.182 1.00 44.91 257 ILE A O 1
ATOM 2761 N N . PRO A 1 373 ? 23.656 -10.311 57.716 1.00 38.94 258 PRO A N 1
ATOM 2762 C CA . PRO A 1 373 ? 23.939 -9.984 59.128 1.00 38.62 258 PRO A CA 1
ATOM 2763 C C . PRO A 1 373 ? 23.141 -8.766 59.638 1.00 41.80 258 PRO A C 1
ATOM 2764 O O . PRO A 1 373 ? 22.724 -8.766 60.796 1.00 41.97 258 PRO A O 1
ATOM 2768 N N . TYR A 1 374 ? 22.887 -7.765 58.768 1.00 37.32 259 TYR A N 1
ATOM 2769 C CA . TYR A 1 374 ? 22.125 -6.560 59.107 1.00 36.70 259 TYR A CA 1
ATOM 2770 C C . TYR A 1 374 ? 20.630 -6.878 59.314 1.00 42.05 259 TYR A C 1
ATOM 2771 O O . TYR A 1 374 ? 20.003 -6.295 60.202 1.00 42.79 259 TYR A O 1
ATOM 2780 N N . THR A 1 375 ? 20.069 -7.788 58.500 1.00 39.13 260 THR A N 1
ATOM 2781 C CA . THR A 1 375 ? 18.672 -8.235 58.606 1.00 39.87 260 THR A CA 1
ATOM 2782 C C . THR A 1 375 ? 18.500 -8.998 59.925 1.00 44.42 260 THR A C 1
ATOM 2783 O O . THR A 1 375 ? 17.521 -8.757 60.632 1.00 44.80 260 THR A O 1
ATOM 2787 N N . LEU A 1 376 ? 19.487 -9.855 60.278 1.00 40.94 261 LEU A N 1
ATOM 2788 C CA . LEU A 1 376 ? 19.516 -10.633 61.523 1.00 41.78 261 LEU A CA 1
ATOM 2789 C C . LEU A 1 376 ? 19.490 -9.729 62.781 1.00 46.65 261 LEU A C 1
ATOM 2790 O O . LEU A 1 376 ? 18.888 -10.103 63.791 1.00 47.44 261 LEU A O 1
ATOM 2795 N N . SER A 1 377 ? 20.133 -8.545 62.701 1.00 41.95 262 SER A N 1
ATOM 2796 C CA . SER A 1 377 ? 20.211 -7.570 63.790 1.00 41.22 262 SER A CA 1
ATOM 2797 C C . SER A 1 377 ? 18.898 -6.802 63.959 1.00 44.90 262 SER A C 1
ATOM 2798 O O . SER A 1 377 ? 18.603 -6.346 65.059 1.00 45.31 262 SER A O 1
ATOM 2801 N N . GLN A 1 378 ? 18.133 -6.645 62.867 1.00 41.52 263 GLN A N 1
ATOM 2802 C CA . GLN A 1 378 ? 16.853 -5.928 62.804 1.00 41.02 263 GLN A CA 1
ATOM 2803 C C . GLN A 1 378 ? 15.675 -6.744 63.346 1.00 45.80 263 GLN A C 1
ATOM 2804 O O . GLN A 1 378 ? 14.759 -6.164 63.948 1.00 45.93 263 GLN A O 1
ATOM 2810 N N . THR A 1 379 ? 15.667 -8.071 63.077 1.00 43.42 264 THR A N 1
ATOM 2811 C CA . THR A 1 379 ? 14.552 -8.970 63.402 1.00 44.81 264 THR A CA 1
ATOM 2812 C C . THR A 1 379 ? 14.647 -9.583 64.815 1.00 52.15 264 THR A C 1
ATOM 2813 O O . THR A 1 379 ? 13.619 -9.997 65.344 1.00 53.12 264 THR A O 1
ATOM 2817 N N . ARG A 1 380 ? 15.850 -9.626 65.426 1.00 50.15 265 ARG A N 1
ATOM 2818 C CA . ARG A 1 380 ? 16.074 -10.082 66.808 1.00 50.99 265 ARG A CA 1
ATOM 2819 C C . ARG A 1 380 ? 17.018 -9.124 67.502 1.00 55.23 265 ARG A C 1
ATOM 2820 O O . ARG A 1 380 ? 17.922 -8.594 66.859 1.00 53.65 265 ARG A O 1
ATOM 2828 N N . ASP A 1 381 ? 16.841 -8.919 68.812 1.00 54.02 266 ASP A N 1
ATOM 2829 C CA . ASP A 1 381 ? 17.729 -8.056 69.588 1.00 54.95 266 ASP A CA 1
ATOM 2830 C C . ASP A 1 381 ? 18.860 -8.946 70.117 1.00 58.38 266 ASP A C 1
ATOM 2831 O O . ASP A 1 381 ? 18.900 -9.275 71.300 1.00 59.42 266 ASP A O 1
ATOM 2836 N N . VAL A 1 382 ? 19.754 -9.360 69.197 1.00 53.25 267 VAL A N 1
ATOM 2837 C CA . VAL A 1 382 ? 20.837 -10.333 69.380 1.00 52.38 267 VAL A CA 1
ATOM 2838 C C . VAL A 1 382 ? 22.255 -9.687 69.380 1.00 52.62 267 VAL A C 1
ATOM 2839 O O . VAL A 1 382 ? 23.175 -10.239 69.985 1.00 51.24 267 VAL A O 1
ATOM 2843 N N . PHE A 1 383 ? 22.433 -8.559 68.696 1.00 47.87 268 PHE A N 1
ATOM 2844 C CA . PHE A 1 383 ? 23.745 -7.931 68.609 1.00 47.26 268 PHE A CA 1
ATOM 2845 C C . PHE A 1 383 ? 23.928 -6.814 69.606 1.00 54.07 268 PHE A C 1
ATOM 2846 O O . PHE A 1 383 ? 22.956 -6.153 69.975 1.00 54.99 268 PHE A O 1
ATOM 2854 N N . ASP A 1 384 ? 25.199 -6.569 69.992 1.00 52.11 269 ASP A N 1
ATOM 2855 C CA . ASP A 1 384 ? 25.659 -5.439 70.799 1.00 53.69 269 ASP A CA 1
ATOM 2856 C C . ASP A 1 384 ? 25.416 -4.138 70.041 1.00 59.54 269 ASP A C 1
ATOM 2857 O O . ASP A 1 384 ? 25.424 -4.152 68.812 1.00 58.36 269 ASP A O 1
ATOM 2862 N N . CYS A 1 385 ? 25.272 -3.020 70.756 1.00 59.84 270 CYS A N 1
ATOM 2863 C CA . CYS A 1 385 ? 25.034 -1.684 70.214 1.00 61.83 270 CYS A CA 1
ATOM 2864 C C . CYS A 1 385 ? 26.033 -1.316 69.092 1.00 59.13 270 CYS A C 1
ATOM 2865 O O . CYS A 1 385 ? 25.612 -0.962 67.986 1.00 57.39 270 CYS A O 1
ATOM 2868 N N . THR A 1 386 ? 27.342 -1.429 69.374 1.00 52.67 271 THR A N 1
ATOM 2869 C CA . THR A 1 386 ? 28.417 -1.098 68.438 1.00 50.81 271 THR A CA 1
ATOM 2870 C C . THR A 1 386 ? 28.461 -2.084 67.278 1.00 51.16 271 THR A C 1
ATOM 2871 O O . THR A 1 386 ? 28.828 -1.682 66.176 1.00 50.43 271 THR A O 1
ATOM 2875 N N . ALA A 1 387 ? 28.091 -3.360 67.518 1.00 46.05 272 ALA A N 1
ATOM 2876 C CA . ALA A 1 387 ? 28.027 -4.393 66.482 1.00 44.48 272 ALA A CA 1
ATOM 2877 C C . ALA A 1 387 ? 26.891 -4.065 65.511 1.00 48.14 272 ALA A C 1
ATOM 2878 O O . ALA A 1 387 ? 27.106 -4.073 64.299 1.00 47.63 272 ALA A O 1
ATOM 2880 N N . GLU A 1 388 ? 25.708 -3.705 66.061 1.00 44.62 273 GLU A N 1
ATOM 2881 C CA . GLU A 1 388 ? 24.498 -3.290 65.352 1.00 44.53 273 GLU A CA 1
ATOM 2882 C C . GLU A 1 388 ? 24.768 -2.047 64.491 1.00 48.38 273 GLU A C 1
ATOM 2883 O O . GLU A 1 388 ? 24.447 -2.044 63.300 1.00 47.66 273 GLU A O 1
ATOM 2889 N N . ASN A 1 389 ? 25.373 -0.999 65.105 1.00 44.89 274 ASN A N 1
ATOM 2890 C CA . ASN A 1 389 ? 25.704 0.271 64.461 1.00 44.69 274 ASN A CA 1
ATOM 2891 C C . ASN A 1 389 ? 26.669 0.070 63.300 1.00 48.30 274 ASN A C 1
ATOM 2892 O O . ASN A 1 389 ? 26.453 0.659 62.242 1.00 49.08 274 ASN A O 1
ATOM 2897 N N . THR A 1 390 ? 27.689 -0.804 63.470 1.00 43.57 275 THR A N 1
ATOM 2898 C CA . THR A 1 390 ? 28.664 -1.131 62.425 1.00 42.65 275 THR A CA 1
ATOM 2899 C C . THR A 1 390 ? 27.922 -1.771 61.236 1.00 46.39 275 THR A C 1
ATOM 2900 O O . THR A 1 390 ? 28.138 -1.348 60.099 1.00 46.86 275 THR A O 1
ATOM 2904 N N . LEU A 1 391 ? 27.013 -2.735 61.509 1.00 41.10 276 LEU A N 1
ATOM 2905 C CA . LEU A 1 391 ? 26.199 -3.396 60.481 1.00 40.01 276 LEU A CA 1
ATOM 2906 C C . LEU A 1 391 ? 25.345 -2.370 59.733 1.00 41.35 276 LEU A C 1
ATOM 2907 O O . LEU A 1 391 ? 25.210 -2.469 58.520 1.00 40.54 276 LEU A O 1
ATOM 2912 N N . PHE A 1 392 ? 24.833 -1.355 60.441 1.00 37.97 277 PHE A N 1
ATOM 2913 C CA . PHE A 1 392 ? 24.046 -0.281 59.829 1.00 37.48 277 PHE A CA 1
ATOM 2914 C C . PHE A 1 392 ? 24.906 0.572 58.879 1.00 42.44 277 PHE A C 1
ATOM 2915 O O . PHE A 1 392 ? 24.504 0.769 57.739 1.00 42.07 277 PHE A O 1
ATOM 2923 N N . TYR A 1 393 ? 26.077 1.067 59.348 1.00 40.00 278 TYR A N 1
ATOM 2924 C CA . TYR A 1 393 ? 26.971 1.916 58.558 1.00 40.54 278 TYR A CA 1
ATOM 2925 C C . TYR A 1 393 ? 27.422 1.224 57.266 1.00 44.13 278 TYR A C 1
ATOM 2926 O O . TYR A 1 393 ? 27.419 1.860 56.215 1.00 44.21 278 TYR A O 1
ATOM 2935 N N . VAL A 1 394 ? 27.752 -0.074 57.339 1.00 40.28 279 VAL A N 1
ATOM 2936 C CA . VAL A 1 394 ? 28.170 -0.895 56.201 1.00 39.20 279 VAL A CA 1
ATOM 2937 C C . VAL A 1 394 ? 27.006 -1.027 55.196 1.00 42.98 279 VAL A C 1
ATOM 2938 O O . VAL A 1 394 ? 27.223 -0.810 54.004 1.00 43.00 279 VAL A O 1
ATOM 2942 N N . LYS A 1 395 ? 25.778 -1.356 55.670 1.00 39.03 280 LYS A N 1
ATOM 2943 C CA . LYS A 1 395 ? 24.627 -1.514 54.783 1.00 38.25 280 LYS A CA 1
ATOM 2944 C C . LYS A 1 395 ? 24.261 -0.164 54.145 1.00 45.20 280 LYS A C 1
ATOM 2945 O O . LYS A 1 395 ? 23.926 -0.128 52.957 1.00 46.75 280 LYS A O 1
ATOM 2951 N N . GLU A 1 396 ? 24.360 0.933 54.915 1.00 41.43 281 GLU A N 1
ATOM 2952 C CA . GLU A 1 396 ? 24.072 2.281 54.446 1.00 41.98 281 GLU A CA 1
ATOM 2953 C C . GLU A 1 396 ? 25.050 2.667 53.307 1.00 46.07 281 GLU A C 1
ATOM 2954 O O . GLU A 1 396 ? 24.604 3.103 52.247 1.00 46.04 281 GLU A O 1
ATOM 2960 N N . SER A 1 397 ? 26.362 2.417 53.503 1.00 42.25 282 SER A N 1
ATOM 2961 C CA . SER A 1 397 ? 27.435 2.665 52.532 1.00 41.71 282 SER A CA 1
ATOM 2962 C C . SER A 1 397 ? 27.236 1.879 51.225 1.00 45.37 282 SER A C 1
ATOM 2963 O O . SER A 1 397 ? 27.390 2.444 50.142 1.00 45.42 282 SER A O 1
ATOM 2966 N N . THR A 1 398 ? 26.928 0.568 51.338 1.00 41.01 283 THR A N 1
ATOM 2967 C CA . THR A 1 398 ? 26.768 -0.353 50.214 1.00 40.23 283 THR A CA 1
ATOM 2968 C C . THR A 1 398 ? 25.433 -0.098 49.491 1.00 46.43 283 THR A C 1
ATOM 2969 O O . THR A 1 398 ? 25.333 -0.377 48.292 1.00 46.47 283 THR A O 1
ATOM 2973 N N . LEU A 1 399 ? 24.426 0.458 50.205 1.00 44.37 284 LEU A N 1
ATOM 2974 C CA . LEU A 1 399 ? 23.123 0.837 49.643 1.00 44.78 284 LEU A CA 1
ATOM 2975 C C . LEU A 1 399 ? 23.316 1.993 48.683 1.00 51.60 284 LEU A C 1
ATOM 2976 O O . LEU A 1 399 ? 22.592 2.088 47.691 1.00 52.93 284 LEU A O 1
ATOM 2981 N N . TRP A 1 400 ? 24.287 2.878 48.980 1.00 49.22 285 TRP A N 1
ATOM 2982 C CA . TRP A 1 400 ? 24.603 4.026 48.136 1.00 50.76 285 TRP A CA 1
ATOM 2983 C C . TRP A 1 400 ? 25.212 3.554 46.805 1.00 53.55 285 TRP A C 1
ATOM 2984 O O . TRP A 1 400 ? 24.894 4.125 45.766 1.00 53.67 285 TRP A O 1
ATOM 2995 N N . LEU A 1 401 ? 26.057 2.508 46.836 1.00 49.39 286 LEU A N 1
ATOM 2996 C CA . LEU A 1 401 ? 26.653 1.910 45.633 1.00 49.43 286 LEU A CA 1
ATOM 2997 C C . LEU A 1 401 ? 25.572 1.336 44.731 1.00 53.85 286 LEU A C 1
ATOM 2998 O O . LEU A 1 401 ? 25.653 1.434 43.509 1.00 53.29 286 LEU A O 1
ATOM 3003 N N . THR A 1 402 ? 24.560 0.732 45.362 1.00 51.56 287 THR A N 1
ATOM 3004 C CA . THR A 1 402 ? 23.377 0.123 44.767 1.00 52.18 287 THR A CA 1
ATOM 3005 C C . THR A 1 402 ? 22.594 1.194 43.953 1.00 58.21 287 THR A C 1
ATOM 3006 O O . THR A 1 402 ? 22.090 0.887 42.872 1.00 58.04 287 THR A O 1
ATOM 3010 N N . SER A 1 403 ? 22.546 2.447 44.471 1.00 56.50 288 SER A N 1
ATOM 3011 C CA . SER A 1 403 ? 21.851 3.617 43.919 1.00 57.98 288 SER A CA 1
ATOM 3012 C C . SER A 1 403 ? 22.561 4.217 42.688 1.00 63.81 288 SER A C 1
ATOM 3013 O O . SER A 1 403 ? 21.930 4.963 41.936 1.00 64.41 288 SER A O 1
ATOM 3016 N N . LEU A 1 404 ? 23.857 3.885 42.478 1.00 60.85 289 LEU A N 1
ATOM 3017 C CA . LEU A 1 404 ? 24.643 4.310 41.309 1.00 61.34 289 LEU A CA 1
ATOM 3018 C C . LEU A 1 404 ? 24.080 3.685 40.051 1.00 67.06 289 LEU A C 1
ATOM 3019 O O . LEU A 1 404 ? 24.089 4.321 39.004 1.00 67.28 289 LEU A O 1
ATOM 3024 N N . ASN A 1 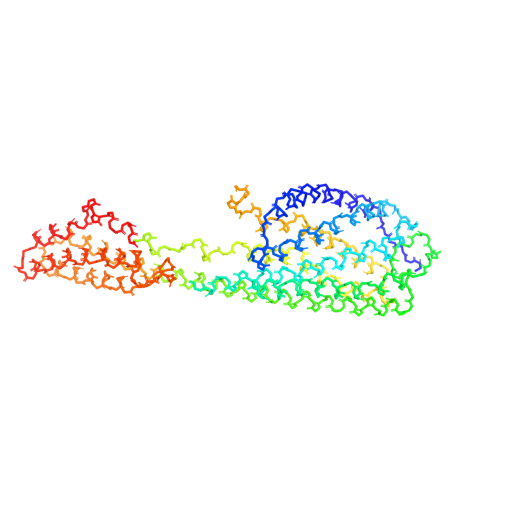405 ? 23.586 2.436 40.162 1.00 64.89 290 ASN A N 1
ATOM 3025 C CA . ASN A 1 405 ? 22.975 1.655 39.085 1.00 65.60 290 ASN A CA 1
ATOM 3026 C C . ASN A 1 405 ? 21.893 2.472 38.368 1.00 72.20 290 ASN A C 1
ATOM 3027 O O . ASN A 1 405 ? 21.887 2.508 37.144 1.00 71.60 290 ASN A O 1
ATOM 3032 N N . ALA A 1 406 ? 21.025 3.167 39.135 1.00 71.45 291 ALA A N 1
ATOM 3033 C CA . ALA A 1 406 ? 19.955 4.026 38.620 1.00 73.80 291 ALA A CA 1
ATOM 3034 C C . ALA A 1 406 ? 20.518 5.179 37.760 1.00 81.50 291 ALA A C 1
ATOM 3035 O O . ALA A 1 406 ? 19.828 5.662 36.865 1.00 82.36 291 ALA A O 1
ATOM 3037 N N . CYS A 1 407 ? 21.780 5.586 38.018 1.00 79.92 292 CYS A N 1
ATOM 3038 C CA . CYS A 1 407 ? 22.498 6.642 37.295 1.00 82.03 292 CYS A CA 1
ATOM 3039 C C . CYS A 1 407 ? 23.448 6.025 36.231 1.00 89.47 292 CYS A C 1
ATOM 3040 O O . CYS A 1 407 ? 23.870 6.728 35.315 1.00 90.23 292 CYS A O 1
ATOM 3043 N N . LEU A 1 408 ? 23.785 4.720 36.366 1.00 87.61 293 LEU A N 1
ATOM 3044 C CA . LEU A 1 408 ? 24.682 3.995 35.460 1.00 88.03 293 LEU A CA 1
ATOM 3045 C C . LEU A 1 408 ? 23.923 3.309 34.321 1.00 95.81 293 LEU A C 1
ATOM 3046 O O . LEU A 1 408 ? 24.321 3.472 33.168 1.00 96.47 293 LEU A O 1
ATOM 3051 N N . ASN A 1 409 ? 22.838 2.552 34.644 1.00 93.96 294 ASN A N 1
ATOM 3052 C CA . ASN A 1 409 ? 21.993 1.771 33.725 1.00 94.92 294 ASN A CA 1
ATOM 3053 C C . ASN A 1 409 ? 21.751 2.413 32.342 1.00 103.05 294 ASN A C 1
ATOM 3054 O O . ASN A 1 409 ? 21.903 1.674 31.367 1.00 102.56 294 ASN A O 1
ATOM 3059 N N . PRO A 1 410 ? 21.426 3.732 32.178 1.00 103.07 295 PRO A N 1
ATOM 3060 C CA . PRO A 1 410 ? 21.212 4.259 30.816 1.00 105.08 295 PRO A CA 1
ATOM 3061 C C . PRO A 1 410 ? 22.444 4.185 29.886 1.00 110.29 295 PRO A C 1
ATOM 3062 O O . PRO A 1 410 ? 22.261 4.280 28.671 1.00 110.76 295 PRO A O 1
ATOM 3066 N N . PHE A 1 411 ? 23.671 3.957 30.431 1.00 106.84 296 PHE A N 1
ATOM 3067 C CA . PHE A 1 411 ? 24.915 3.845 29.647 1.00 106.86 296 PHE A CA 1
ATOM 3068 C C . PHE A 1 411 ? 25.023 2.510 28.873 1.00 111.83 296 PHE A C 1
ATOM 3069 O O . PHE A 1 411 ? 25.963 2.333 28.092 1.00 111.22 296 PHE A O 1
ATOM 3077 N N . ILE A 1 412 ? 24.040 1.602 29.053 1.00 109.53 297 ILE A N 1
ATOM 3078 C CA . ILE A 1 412 ? 23.930 0.328 28.331 1.00 109.52 297 ILE A CA 1
ATOM 3079 C C . ILE A 1 412 ? 23.373 0.650 26.914 1.00 116.53 297 ILE A C 1
ATOM 3080 O O . ILE A 1 412 ? 23.639 -0.084 25.958 1.00 115.85 297 ILE A O 1
ATOM 3085 N N . TYR A 1 413 ? 22.654 1.786 26.789 1.00 116.08 298 TYR A N 1
ATOM 3086 C CA . TYR A 1 413 ? 22.063 2.284 25.547 1.00 118.39 298 TYR A CA 1
ATOM 3087 C C . TYR A 1 413 ? 22.790 3.529 25.007 1.00 125.20 298 TYR A C 1
ATOM 3088 O O . TYR A 1 413 ? 22.685 3.810 23.811 1.00 126.39 298 TYR A O 1
ATOM 3090 N N . PHE A 1 414 ? 23.507 4.275 25.880 1.00 122.53 299 PHE A N 1
ATOM 3091 C CA . PHE A 1 414 ? 24.219 5.511 25.532 1.00 124.16 299 PHE A CA 1
ATOM 3092 C C . PHE A 1 414 ? 25.380 5.311 24.552 1.00 129.65 299 PHE A C 1
ATOM 3093 O O . PHE A 1 414 ? 25.708 6.247 23.818 1.00 130.50 299 PHE A O 1
ATOM 3101 N N . PHE A 1 415 ? 26.006 4.119 24.540 1.00 126.30 300 PHE A N 1
ATOM 3102 C CA . PHE A 1 415 ? 27.122 3.852 23.635 1.00 126.63 300 PHE A CA 1
ATOM 3103 C C . PHE A 1 415 ? 26.669 2.993 22.441 1.00 132.31 300 PHE A C 1
ATOM 3104 O O . PHE A 1 415 ? 26.887 1.777 22.407 1.00 130.40 300 PHE A O 1
ATOM 3112 N N . LEU A 1 416 ? 26.017 3.668 21.468 1.00 132.14 301 LEU A N 1
ATOM 3113 C CA . LEU A 1 416 ? 25.501 3.145 20.195 1.00 133.40 301 LEU A CA 1
ATOM 3114 C C . LEU A 1 416 ? 25.249 4.306 19.202 1.00 140.26 301 LEU A C 1
ATOM 3115 O O . LEU A 1 416 ? 25.149 5.465 19.618 1.00 140.55 301 LEU A O 1
ATOM 3120 N N . CYS A 1 417 ? 25.157 3.973 17.892 1.00 138.51 302 CYS A N 1
ATOM 3121 C CA . CYS A 1 417 ? 24.991 4.878 16.744 1.00 140.88 302 CYS A CA 1
ATOM 3122 C C . CYS A 1 417 ? 23.810 5.861 16.876 1.00 147.39 302 CYS A C 1
ATOM 3123 O O . CYS A 1 417 ? 23.914 6.979 16.364 1.00 148.80 302 CYS A O 1
ATOM 3125 N N . LYS A 1 418 ? 22.698 5.447 17.524 1.00 144.11 303 LYS A N 1
ATOM 3126 C CA . LYS A 1 418 ? 21.486 6.261 17.706 1.00 145.87 303 LYS A CA 1
ATOM 3127 C C . LYS A 1 418 ? 21.750 7.556 18.497 1.00 150.11 303 LYS A C 1
ATOM 3128 O O . LYS A 1 418 ? 21.160 8.589 18.179 1.00 151.62 303 LYS A O 1
ATOM 3130 N N . SER A 1 419 ? 22.634 7.493 19.511 1.00 145.04 304 SER A N 1
ATOM 3131 C CA . SER A 1 419 ? 22.995 8.624 20.375 1.00 145.13 304 SER A CA 1
ATOM 3132 C C . SER A 1 419 ? 24.310 9.308 19.927 1.00 148.92 304 SER A C 1
ATOM 3133 O O . SER A 1 419 ? 24.697 10.325 20.513 1.00 149.00 304 SER A O 1
ATOM 3136 N N . PHE A 1 420 ? 24.970 8.755 18.872 1.00 144.84 305 PHE A N 1
ATOM 3137 C CA . PHE A 1 420 ? 26.236 9.202 18.272 1.00 169.72 305 PHE A CA 1
ATOM 3138 C C . PHE A 1 420 ? 27.374 9.157 19.291 1.00 186.95 305 PHE A C 1
ATOM 3139 O O . PHE A 1 420 ? 27.709 8.084 19.788 1.00 142.06 305 PHE A O 1
#

Secondary structure (P-SEA, 3-state):
cccccccccccccaaaaaaaaaaaaaaaaaaaaacccccccccaaaaaaaaaaaaaaaaaaaaaaaaaaaacccccaaaaaaaccaaaaaaaaaaaaaaaaaaaaaaaaaaaacccaaaaaaaaaaaaaaaaaaaaaaaaaaaccccccccccccccccccaaaaaaaaaaaaaaaaaaaaaaaaaaaaaaaaaaaaaaaaaaccaaaaaaaaaaaaaaaaaacccaaaaaaaaaaaaaaaaaaaacccccccccccccaaaaaaaaaaaaaaaaaaaaaaaaaacaaaaaaaaaaccccaaaaaaaaacccccccccccccaaaaaaaaaaacccaaaaaacaaaaaaaacccccaaaaaaaaaaaaaaaaaaaccccccccccccccccc

Nearest PDB structures (foldseek):
  4pxz-assembly1_A  TM=1.003E+00  e=5.456E-51  Homo sapiens
  4py0-assembly1_A  TM=9.872E-01  e=3.671E-46  Homo sapiens
  5ndz-assembly1_A  TM=6.646E-01  e=2.351E-18  Tequatrovirus T4
  5nj6-assembly1_A  TM=6.494E-01  e=2.785E-18  Homo sapiens
  5ndd-assembly1_A  TM=6.584E-01  e=2.873E-17  Tequatrovirus T4

B-factor: mean 63.74, std 20.68, range [33.55, 186.95]

GO terms:
  GO:0005886 plasma membrane (C, TAS)
  GO:1904141 positive regulation of microglial cell migration (P, TAS)
  GO:0050920 regulation of chemotaxis (P, TAS)
  GO:1900029 positive regulation of ruffle assembly (P, TAS)
  GO:0016020 membrane (C, IDA)
  GO:0001621 G protein-coupled ADP receptor activity (F, IDA)
  GO:0007186 G protein-coupled receptor signaling pathway (P, IDA)
  GO:0001621 G protein-coupled ADP receptor activity (F, IMP)
  GO:0007193 adenylate cyclase-inhibiting G protein-coupled receptor signaling pathway (P, IMP)
  GO:0070527 platelet aggregation (P, IMP)
  GO:0005085 guanyl-nucleotide exchange factor activity (F, TAS)
  GO:0030168 platelet activation (P, TAS)
  GO:0009986 cell surface (C, HDA)

Solvent-accessible surface area: 20089 Å² total; per-residue (Å²): 107,187,39,109,29,56,16,134,121,7,56,96,77,10,13,110,47,2,50,82,13,32,122,68,0,62,113,12,0,33,116,9,87,60,83,24,98,150,78,106,38,87,42,32,12,40,10,11,18,30,28,3,8,64,0,0,32,56,0,0,88,8,0,39,73,22,24,117,4,11,44,116,86,5,15,17,124,62,31,31,83,1,4,54,40,8,27,14,38,10,52,28,0,0,10,0,0,0,12,0,0,0,30,0,0,55,30,23,53,106,120,55,89,162,133,97,83,92,33,109,33,5,114,97,69,5,99,83,22,49,55,80,8,100,112,8,4,64,34,12,29,112,33,2,88,119,162,46,188,60,138,91,23,9,34,23,10,103,5,17,12,104,110,0,42,73,45,24,84,71,20,27,159,55,11,17,67,24,0,87,100,17,12,94,49,0,55,72,9,69,59,65,15,26,107,50,47,144,124,0,140,77,82,19,34,89,7,39,88,23,7,86,53,3,39,75,18,7,107,52,0,72,167,19,130,57,24,76,88,0,92,65,0,0,71,101,0,83,62,7,4,52,74,2,29,162,30,63,2,2,74,3,59,88,81,57,118,103,16,89,66,20,91,75,0,72,94,5,1,78,64,2,12,28,36,0,53,77,0,30,136,32,4,93,82,46,93,32,177,94,0,33,61,13,0,67,83,10,119,52,123,155,13,47,144,14,28,162,74,1,49,26,19,3,86,50,18,159,132,24,71,26,57,38,0,107,38,0,13,29,6,0,106,91,0,0,20,39,1,3,134,13,10,95,47,10,8,90,11,27,20,171,142,100,67,110,40,104,38,12,14,78,30,18,74,70,19,6,56,16,9,52,48,0,0,35,0,0,9,63,1,10,80,3,34,52,139,93,96,100,58,123

Foldseek 3Di:
DPFAFDLPCQLVPVLVLLVVLLVLLCVLLVVLCVQLVVDDCPDLLSVLLNLLSVLLVLLSVLSVLVSVQSNDQWHDPSLLCNLQPSVLSNVLSLLLNLLSLLVSLVVLLVVLVPLVVVSVVSVVVNVCSSVVSCVLSVVLNVQLCADDPDRNDSDSLSSGDLVNLVSLLVSLVVSLVSLVVSLVSLVVSVVVLVVLLVVLVVLLVLLVVLVVLLVVLLVQLVPDDWLVSLLVSLVSNLVSLVVSLPGCHPLNSSPDCPHVLNVLLNVLSVVLNVLSVVLNVCSVVTNSVSSNVSSCCCVPPVNVVSVVVNSVSRDDDPSSPQPLSVLSNVLCVQQPPQLSVLRPVQSVVSSDVPDDSVRNNVSVVSNSVSNSSSSVCSSSSSVSVCPDPSVD